Protein AF-A0A8H7GWN4-F1 (afdb_monomer_lite)

Radius of gyration: 34.03 Å; chains: 1; bounding box: 83×85×94 Å

Organism: NCBI:txid27326

InterPro domains:
  IPR001965 Zinc finger, PHD-type [SM00249] (24-70)
  IPR001965 Zinc finger, PHD-type [SM00249] (134-193)
  IPR011011 Zinc finger, FYVE/PHD-type [SSF57903] (13-87)
  IPR011011 Zinc finger, FYVE/PHD-type [SSF57903] (127-164)
  IPR013083 Zinc finger, RING/FYVE/PHD-type [G3DSA:3.30.40.10] (17-74)
  IPR013083 Zinc finger, RING/FYVE/PHD-type [G3DSA:3.30.40.10] (75-194)
  IPR019786 Zinc finger, PHD-type, conserved site [PS01359] (25-69)
  IPR019787 Zinc finger, PHD-finger [PF13831] (36-69)
  IPR019787 Zinc finger, PHD-finger [PS50016] (22-72)
  IPR034732 Extended PHD (ePHD) domain [PS51805] (76-193)
  IPR050701 Histone Modification Regulator [PTHR13793] (17-319)

Secondary structure (DSSP, 8-state):
--TTHHHH--SSS-SS-SSGGG---TTT------SSS-EEE-TTT--EEEHHHHT-S---SS----HHHHH-TT----BTT-S---S-EEEBTTS-EEEHHHHHHSTT-EESSTTTT-SEE-GGGS-HHHHH---TTT----S--EE-SSTT---EE-HHHHHHTT--EEETTHHHHHHH-GGGEEE--GGG--TTS-HHHHHHHHHHHHHHHHHHHHHHHHHHHHHHHHHHHHHH-TT--B-TTS-B---HHHHHHHHHHHHHTT--HHHHHHH-TTTS-GGG-S---HHHHHHHHHHHHHHHHHHHHHHTTT--SS---TTS--S-PPPPPPPP----------------------------------------------------------------

Foldseek 3Di:
DPPCCVLFNDQQQPDDDPDLLNRAHNAQRDNDDDPQFDWDAAPLPGGIHTCLSQLPPDDDLDHDHQPCCVPPPPDFAQAQADRDRDARWAAEPVGHIHHLNQQLQQQQWAAPDSNNSDDIYRPVVRDVVQLQDAQPLQRDSGGGWDFAPDPPGRHTHGSSLCSQLVWDWFQQPPSSSSNVDVVSIHTHQLVPGDPVDDSVSSVVSSVSNNCVSVVVVVVVVVVVVVVVVVVVVQCVQQDDQADPVRQGWQHQVQLVVQLVVCVVVVDDPVVVCVVCVPQDDPVPPDDDDSSVVSSVVSGSVSNVVVVVCVVVVNDDPDDDDPPPPDDDDDDDDDDDDDDDDDDDDDDDDDDDDDDDDDDDDDDDDDDDDDDDDDDDDDDDDDDDDDDDDDDSPPPDDDDD

pLDDT: mean 72.34, std 24.69, range [23.94, 98.25]

Sequence (400 aa):
MDANFEKYGSDDGTGGVDSLSEQRCAVCNDLECDNTNSIVYCDGCNIAVHQECYGVAFIPEGLWFCRRCMVNRGSAVSCAFCPSKTGAFKQLDNGMWSHVVCALWIREVYFANPVYLEPIEGVASIPRSRWTLVCYICKQKTGACIQCAARKCTQAYHVTCAKRAGLYMAMEKGVQGAVASNDTLKSYCDRHTPGHMDKETALEGIYKTRMFFRDSHSLSRKNDRLASERRQANRVNRFKWKTENGTPIAPQLFVEKVATILNSLKVGNEGLARMLRGLTDASSAKEINKEANFKKIGSAICRYWCLKREAKKGAPLIRIRALDYEFITPEPPTRPTTNAAEISSKESVSDKPEADDVPQMTDKVLFGHDLQQGFGEIDTSEFIGSRKTKVNCLAGSRNI

Structure (mmCIF, N/CA/C/O backbone):
data_AF-A0A8H7GWN4-F1
#
_entry.id   AF-A0A8H7GWN4-F1
#
loop_
_atom_site.group_PDB
_atom_site.id
_atom_site.type_symbol
_atom_site.label_atom_id
_atom_site.label_alt_id
_atom_site.label_comp_id
_atom_site.label_asym_id
_atom_site.label_entity_id
_atom_site.label_seq_id
_atom_site.pdbx_PDB_ins_code
_atom_site.Cartn_x
_atom_site.Cartn_y
_atom_site.Cartn_z
_atom_site.occupancy
_atom_site.B_iso_or_equiv
_atom_site.auth_seq_id
_atom_site.auth_comp_id
_atom_site.auth_asym_id
_atom_site.auth_atom_id
_atom_site.pdbx_PDB_model_num
ATOM 1 N N . MET A 1 1 ? 10.007 13.259 9.663 1.00 43.06 1 MET A N 1
ATOM 2 C CA . MET A 1 1 ? 10.662 11.970 9.347 1.00 43.06 1 MET A CA 1
ATOM 3 C C . MET A 1 1 ? 10.052 10.887 10.225 1.00 43.06 1 MET A C 1
ATOM 5 O O . MET A 1 1 ? 9.757 11.176 11.380 1.00 43.06 1 MET A O 1
ATOM 9 N N . ASP A 1 2 ? 9.826 9.678 9.707 1.00 45.94 2 ASP A N 1
ATOM 10 C CA . ASP A 1 2 ? 9.280 8.574 10.509 1.00 45.94 2 ASP A CA 1
ATOM 11 C C . ASP A 1 2 ? 10.336 8.021 11.475 1.00 45.94 2 ASP A C 1
ATOM 13 O O . ASP A 1 2 ? 11.300 7.386 11.048 1.00 45.94 2 ASP A O 1
ATOM 17 N N . ALA A 1 3 ? 10.116 8.194 12.783 1.00 51.41 3 ALA A N 1
ATOM 18 C CA . ALA A 1 3 ? 11.030 7.818 13.876 1.00 51.41 3 ALA A CA 1
ATOM 19 C C . ALA A 1 3 ? 11.249 6.294 14.064 1.00 51.41 3 ALA A C 1
ATOM 21 O O . ALA A 1 3 ? 11.581 5.824 15.148 1.00 51.41 3 ALA A O 1
ATOM 22 N N . ASN A 1 4 ? 10.988 5.496 13.027 1.00 67.69 4 ASN A N 1
ATOM 23 C CA . ASN A 1 4 ? 11.216 4.055 12.985 1.00 67.69 4 ASN A CA 1
ATOM 24 C C . ASN A 1 4 ? 11.790 3.574 11.632 1.00 67.69 4 ASN A C 1
ATOM 26 O O . ASN A 1 4 ? 11.903 2.361 11.440 1.00 67.69 4 ASN A O 1
ATOM 30 N N . PHE A 1 5 ? 12.135 4.470 10.691 1.00 67.69 5 PHE A N 1
ATOM 31 C CA . PHE A 1 5 ? 12.646 4.066 9.373 1.00 67.69 5 PHE A CA 1
ATOM 32 C C . PHE A 1 5 ? 13.885 3.169 9.488 1.00 67.69 5 PHE A C 1
ATOM 34 O O . PHE A 1 5 ? 13.879 2.056 8.972 1.00 67.69 5 PHE A O 1
ATOM 41 N N . GLU A 1 6 ? 14.908 3.597 10.229 1.00 70.19 6 GLU A N 1
ATOM 42 C CA . GLU A 1 6 ? 16.171 2.857 10.402 1.00 70.19 6 GLU A CA 1
ATOM 43 C C . GLU A 1 6 ? 15.940 1.414 10.891 1.00 70.19 6 GLU A C 1
ATOM 45 O O . GLU A 1 6 ? 16.587 0.467 10.441 1.00 70.19 6 GLU A O 1
ATOM 50 N N . LYS A 1 7 ? 14.945 1.236 11.771 1.00 77.00 7 LYS A N 1
ATOM 51 C CA . LYS A 1 7 ? 14.593 -0.044 12.398 1.00 77.00 7 LYS A CA 1
ATOM 52 C C . LYS A 1 7 ? 13.809 -0.993 11.475 1.00 77.00 7 LYS A C 1
ATOM 54 O O . LYS A 1 7 ? 13.881 -2.210 11.660 1.00 77.00 7 LYS A O 1
ATOM 59 N N . TYR A 1 8 ? 13.026 -0.477 10.523 1.00 79.94 8 TYR A N 1
ATOM 60 C CA . TYR A 1 8 ? 12.026 -1.261 9.770 1.00 79.94 8 TYR A CA 1
ATOM 61 C C . TYR A 1 8 ? 12.077 -1.108 8.238 1.00 79.94 8 TYR A C 1
ATOM 63 O O . TYR A 1 8 ? 11.342 -1.816 7.538 1.00 79.94 8 TYR A O 1
ATOM 71 N N . GLY A 1 9 ? 12.876 -0.175 7.719 1.00 73.62 9 GLY A N 1
ATOM 72 C CA . GLY A 1 9 ? 12.802 0.323 6.345 1.00 73.62 9 GLY A CA 1
ATOM 73 C C . GLY A 1 9 ? 11.471 1.017 6.022 1.00 73.62 9 GLY A C 1
ATOM 74 O O . GLY A 1 9 ? 10.639 1.276 6.900 1.00 73.62 9 GLY A O 1
ATOM 75 N N . SER A 1 10 ? 11.226 1.244 4.731 1.00 76.25 10 SER A N 1
ATOM 76 C CA . SER A 1 10 ? 9.945 1.710 4.182 1.00 76.25 10 SER A CA 1
ATOM 77 C C . SER A 1 10 ? 9.458 0.768 3.075 1.00 76.25 10 SER A C 1
ATOM 79 O O . SER A 1 10 ? 10.257 0.067 2.459 1.00 76.25 10 SER A O 1
ATOM 81 N N . ASP A 1 11 ? 8.145 0.720 2.833 1.00 76.25 11 ASP A N 1
ATOM 82 C CA . ASP A 1 11 ? 7.546 0.024 1.681 1.00 76.25 11 ASP A CA 1
ATOM 83 C C . ASP A 1 11 ? 6.789 0.949 0.724 1.00 76.25 11 ASP A C 1
ATOM 85 O O . ASP A 1 11 ? 6.509 0.553 -0.408 1.00 76.25 11 ASP A O 1
ATOM 89 N N . ASP A 1 12 ? 6.545 2.199 1.111 1.00 78.38 12 ASP A N 1
ATOM 90 C CA . ASP A 1 12 ? 5.886 3.228 0.303 1.00 78.38 12 ASP A CA 1
ATOM 91 C C . ASP A 1 12 ? 6.769 4.445 0.006 1.00 78.38 12 ASP A C 1
ATOM 93 O O . ASP A 1 12 ? 6.306 5.404 -0.605 1.00 78.38 12 ASP A O 1
ATOM 97 N N . GLY A 1 13 ? 8.048 4.377 0.377 1.00 72.12 13 GLY A N 1
ATOM 98 C CA . GLY A 1 13 ? 9.027 5.426 0.113 1.00 72.12 13 GLY A CA 1
ATOM 99 C C . GLY A 1 13 ? 8.968 6.591 1.099 1.00 72.12 13 GLY A C 1
ATOM 100 O O . GLY A 1 13 ? 9.784 7.494 0.968 1.00 72.12 13 GLY A O 1
ATOM 101 N N . THR A 1 14 ? 8.060 6.604 2.088 1.00 69.69 14 THR A N 1
ATOM 102 C CA . THR A 1 14 ? 8.089 7.635 3.138 1.00 69.69 14 THR A CA 1
ATOM 103 C C . THR A 1 14 ? 9.115 7.287 4.219 1.00 69.69 14 THR A C 1
ATOM 105 O O . THR A 1 14 ? 9.239 6.128 4.629 1.00 69.69 14 THR A O 1
ATOM 108 N N . GLY A 1 15 ? 9.834 8.312 4.689 1.00 59.62 15 GLY A N 1
ATOM 109 C CA . GLY A 1 15 ? 10.898 8.194 5.689 1.00 59.62 15 GLY A CA 1
ATOM 110 C C . GLY A 1 15 ? 12.232 7.691 5.121 1.00 59.62 15 GLY A C 1
ATOM 111 O O . GLY A 1 15 ? 12.264 6.972 4.128 1.00 59.62 15 GLY A O 1
ATOM 112 N N . GLY A 1 16 ? 13.331 8.063 5.786 1.00 56.78 16 GLY A N 1
ATOM 113 C CA . GLY A 1 16 ? 14.675 7.557 5.474 1.00 56.78 16 GLY A CA 1
ATOM 114 C C . GLY A 1 16 ? 15.526 8.378 4.513 1.00 56.78 16 GLY A C 1
ATOM 115 O O . GLY A 1 16 ? 16.570 7.891 4.096 1.00 56.78 16 GLY A O 1
ATOM 116 N N . VAL A 1 17 ? 15.091 9.591 4.168 1.00 59.41 17 VAL A N 1
ATOM 117 C CA . VAL A 1 17 ? 15.870 10.557 3.385 1.00 59.41 17 VAL A CA 1
ATOM 118 C C . VAL A 1 17 ? 15.811 11.930 4.041 1.00 59.41 17 VAL A C 1
ATOM 120 O O . VAL A 1 17 ? 14.760 12.326 4.557 1.00 59.41 17 VAL A O 1
ATOM 123 N N . ASP A 1 18 ? 16.935 12.643 4.013 1.00 59.56 18 ASP A N 1
ATOM 124 C CA . ASP A 1 18 ? 17.058 13.985 4.593 1.00 59.56 18 ASP A CA 1
ATOM 125 C C . ASP A 1 18 ? 16.444 15.060 3.687 1.00 59.56 18 ASP A C 1
ATOM 127 O O . ASP A 1 18 ? 15.961 16.086 4.165 1.00 59.56 18 ASP A O 1
ATOM 131 N N . SER A 1 19 ? 16.400 14.797 2.376 1.00 64.38 19 SER A N 1
ATOM 132 C CA . SER A 1 19 ? 15.818 15.678 1.363 1.00 64.38 19 SER A CA 1
ATOM 133 C C . SER A 1 19 ? 14.639 15.020 0.645 1.00 64.38 19 SER A C 1
ATOM 135 O O . SER A 1 19 ? 14.723 13.879 0.196 1.00 64.38 19 SER A O 1
ATOM 137 N N . LEU A 1 20 ? 13.548 15.773 0.451 1.00 66.56 20 LEU A N 1
ATOM 138 C CA . LEU A 1 20 ? 12.365 15.312 -0.297 1.00 66.56 20 LEU A CA 1
ATOM 139 C C . LEU A 1 20 ? 12.701 14.879 -1.736 1.00 66.56 20 LEU A C 1
ATOM 141 O O . LEU A 1 20 ? 12.066 13.975 -2.262 1.00 66.56 20 LEU A O 1
ATOM 145 N N . SER A 1 21 ? 13.738 15.465 -2.343 1.00 66.69 21 SER A N 1
ATOM 146 C CA . SER A 1 21 ? 14.251 15.114 -3.676 1.00 66.69 21 SER A CA 1
ATOM 147 C C . SER A 1 21 ? 14.765 13.676 -3.818 1.00 66.69 21 SER A C 1
ATOM 149 O O . SER A 1 21 ? 15.030 13.240 -4.933 1.00 66.69 21 SER A O 1
ATOM 151 N N . GLU A 1 22 ? 14.934 12.945 -2.716 1.00 76.75 22 GLU A N 1
ATOM 152 C CA . GLU A 1 22 ? 15.388 11.549 -2.699 1.00 76.75 22 GLU A CA 1
ATOM 153 C C . GLU A 1 22 ? 14.245 10.575 -2.346 1.00 76.75 22 GLU A C 1
ATOM 155 O O . GLU A 1 22 ? 14.468 9.381 -2.128 1.00 76.75 22 GLU A O 1
ATOM 160 N N . GLN A 1 23 ? 12.998 11.057 -2.285 1.00 84.94 23 GLN A N 1
ATOM 161 C CA . GLN A 1 23 ? 11.854 10.230 -1.922 1.00 84.94 23 GLN A CA 1
ATOM 162 C C . GLN A 1 23 ? 11.403 9.337 -3.093 1.00 84.94 23 GLN A C 1
ATOM 164 O O . GLN A 1 23 ? 10.772 9.784 -4.049 1.00 84.94 23 GLN A O 1
ATOM 169 N N . ARG A 1 24 ? 11.691 8.034 -2.987 1.00 88.94 24 ARG A N 1
ATOM 170 C CA . ARG A 1 24 ? 11.340 7.019 -3.996 1.00 88.94 24 ARG A CA 1
ATOM 171 C C . ARG A 1 24 ? 9.836 6.894 -4.224 1.00 88.94 24 ARG A C 1
ATOM 173 O O . ARG A 1 24 ? 9.039 6.925 -3.285 1.00 88.94 24 ARG A O 1
ATOM 180 N N . CYS A 1 25 ? 9.459 6.609 -5.469 1.00 92.25 25 CYS A N 1
ATOM 181 C CA . CYS A 1 25 ? 8.081 6.321 -5.845 1.00 92.25 25 CYS A CA 1
ATOM 182 C C . CYS A 1 25 ? 7.500 5.135 -5.047 1.00 92.25 25 CYS A C 1
ATOM 184 O O . CYS A 1 25 ? 8.027 4.015 -5.054 1.00 92.25 25 CYS A O 1
ATOM 186 N N . ALA A 1 26 ? 6.331 5.342 -4.436 1.00 92.69 26 ALA A N 1
ATOM 187 C CA . ALA A 1 26 ? 5.622 4.341 -3.642 1.00 92.69 26 ALA A CA 1
ATOM 188 C C . ALA A 1 26 ? 5.256 3.063 -4.422 1.00 92.69 26 ALA A C 1
ATOM 190 O O .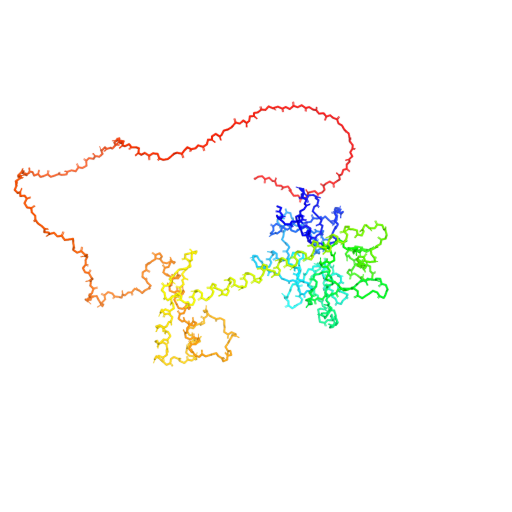 ALA A 1 26 ? 5.024 2.023 -3.801 1.00 92.69 26 ALA A O 1
ATOM 191 N N . VAL A 1 27 ? 5.236 3.108 -5.760 1.00 93.56 27 VAL A N 1
ATOM 192 C CA . VAL A 1 27 ? 4.828 1.994 -6.632 1.00 93.56 27 VAL A CA 1
ATOM 193 C C . VAL A 1 27 ? 6.029 1.273 -7.251 1.00 93.56 27 VAL A C 1
ATOM 195 O O . VAL A 1 27 ? 6.241 0.107 -6.921 1.00 93.56 27 VAL A O 1
ATOM 198 N N . CYS A 1 28 ? 6.832 1.935 -8.094 1.00 91.50 28 CYS A N 1
ATOM 199 C CA . CYS A 1 28 ? 7.974 1.300 -8.777 1.00 91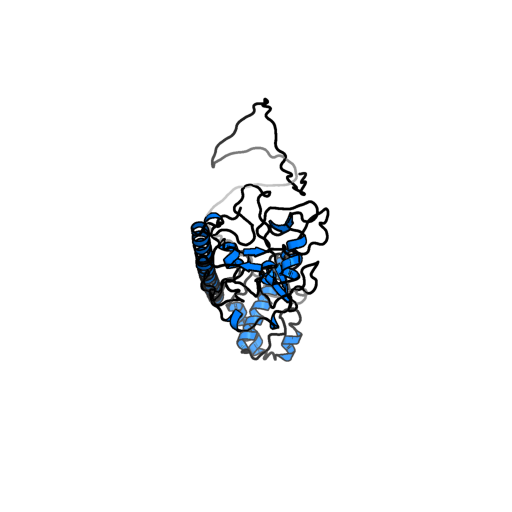.50 28 CYS A CA 1
ATOM 200 C C . CYS A 1 28 ? 9.269 1.236 -7.943 1.00 91.50 28 CYS A C 1
ATOM 202 O O . CYS A 1 28 ? 10.157 0.466 -8.287 1.00 91.50 28 CYS A O 1
ATOM 204 N N . ASN A 1 29 ? 9.360 1.972 -6.825 1.00 88.44 29 ASN A N 1
ATOM 205 C CA . ASN A 1 29 ? 10.566 2.132 -5.993 1.00 88.44 29 ASN A CA 1
ATOM 206 C C . ASN A 1 29 ? 11.719 2.946 -6.616 1.00 88.44 29 ASN A C 1
ATOM 208 O O . ASN A 1 29 ? 12.816 2.970 -6.052 1.00 88.44 29 ASN A O 1
ATOM 212 N N . ASP A 1 30 ? 11.479 3.616 -7.741 1.00 87.81 30 ASP A N 1
ATOM 213 C CA . ASP A 1 30 ? 12.490 4.400 -8.454 1.00 87.81 30 ASP A CA 1
ATOM 214 C C . ASP A 1 30 ? 12.565 5.874 -8.004 1.00 87.81 30 ASP A C 1
ATOM 216 O O . ASP A 1 30 ? 11.683 6.358 -7.286 1.00 87.81 30 ASP A O 1
ATOM 220 N N . LEU A 1 31 ? 13.636 6.549 -8.425 1.00 85.56 31 LEU A N 1
ATOM 221 C CA . LEU A 1 31 ? 13.888 7.992 -8.340 1.00 85.56 31 LEU A CA 1
ATOM 222 C C . LEU A 1 31 ? 13.872 8.671 -9.718 1.00 85.56 31 LEU A C 1
ATOM 224 O O . LEU A 1 31 ? 13.707 9.888 -9.786 1.00 85.56 31 LEU A O 1
ATOM 228 N N . GLU A 1 32 ? 14.101 7.918 -10.798 1.00 85.19 32 GLU A N 1
ATOM 229 C CA . GLU A 1 32 ? 14.164 8.478 -12.148 1.00 85.19 32 GLU A CA 1
ATOM 230 C C . GLU A 1 32 ? 12.788 8.979 -12.599 1.00 85.19 32 GLU A C 1
ATOM 232 O O . GLU A 1 32 ? 11.824 8.217 -12.674 1.00 85.19 32 GLU A O 1
ATOM 237 N N . CYS A 1 33 ? 12.712 10.273 -12.914 1.00 81.44 33 CYS A N 1
ATOM 238 C CA . CYS A 1 33 ? 11.522 10.922 -13.444 1.00 81.44 33 CYS A CA 1
ATOM 239 C C . CYS A 1 33 ? 11.891 11.935 -14.535 1.00 81.44 33 CYS A C 1
ATOM 241 O O . CYS A 1 33 ? 13.006 12.460 -14.572 1.00 81.44 33 CYS A O 1
ATOM 243 N N . ASP A 1 34 ? 10.937 12.206 -15.423 1.00 79.69 34 ASP A N 1
ATOM 244 C CA . ASP A 1 34 ? 11.085 13.131 -16.545 1.00 79.69 34 ASP A CA 1
ATOM 245 C C . ASP A 1 34 ? 9.938 14.163 -16.576 1.00 79.69 34 ASP A C 1
ATOM 247 O O . ASP A 1 34 ? 9.076 14.210 -15.689 1.00 79.69 34 ASP A O 1
ATOM 251 N N . ASN A 1 35 ? 9.937 15.020 -17.600 1.00 77.56 35 ASN A N 1
ATOM 252 C CA . ASN A 1 35 ? 8.953 16.096 -17.774 1.00 77.56 35 ASN A CA 1
ATOM 253 C C . ASN A 1 35 ? 7.538 15.587 -18.125 1.00 77.56 35 ASN A C 1
ATOM 255 O O . ASN A 1 35 ? 6.579 16.348 -18.034 1.00 77.56 35 ASN A O 1
ATOM 259 N N . THR A 1 36 ? 7.401 14.325 -18.535 1.00 83.25 36 THR A N 1
ATOM 260 C CA . THR A 1 36 ? 6.127 13.650 -18.831 1.00 83.25 36 THR A CA 1
ATOM 261 C C . THR A 1 36 ? 5.630 12.788 -17.666 1.00 83.25 36 THR A C 1
ATOM 263 O O . THR A 1 36 ? 4.425 12.622 -17.505 1.00 83.25 36 THR A O 1
ATOM 266 N N . ASN A 1 37 ? 6.530 12.291 -16.813 1.00 89.00 37 ASN A N 1
ATOM 267 C CA . ASN A 1 37 ? 6.254 11.307 -15.766 1.00 89.00 37 ASN A CA 1
ATOM 268 C C . ASN A 1 37 ? 6.796 11.724 -14.386 1.00 89.00 37 ASN A C 1
ATOM 270 O O . ASN A 1 37 ? 7.323 10.917 -13.621 1.00 89.00 37 ASN A O 1
ATOM 274 N N . SER A 1 38 ? 6.697 13.013 -14.064 1.00 91.00 38 SER A N 1
ATOM 275 C CA . SER A 1 38 ? 7.231 13.594 -12.824 1.00 91.00 38 SER A CA 1
ATOM 276 C C . SER A 1 38 ? 6.659 12.963 -11.539 1.00 91.00 38 SER A C 1
ATOM 278 O O . SER A 1 38 ? 5.533 12.454 -11.525 1.00 91.00 38 SER A O 1
ATOM 280 N N . ILE A 1 39 ? 7.423 13.016 -10.438 1.00 91.69 39 ILE A N 1
ATOM 281 C CA . ILE A 1 39 ? 6.966 12.597 -9.100 1.00 91.69 39 ILE A CA 1
ATOM 282 C C . ILE A 1 39 ? 6.018 13.650 -8.507 1.00 91.69 39 ILE A C 1
ATOM 284 O O . ILE A 1 39 ? 6.368 14.823 -8.397 1.00 91.69 39 ILE A O 1
ATOM 288 N N . VAL A 1 40 ? 4.843 13.208 -8.056 1.00 92.25 40 VAL A N 1
ATOM 289 C CA . VAL A 1 40 ? 3.810 14.010 -7.387 1.00 92.25 40 VAL A CA 1
ATOM 290 C C . VAL A 1 40 ? 3.699 13.599 -5.916 1.00 92.25 40 VAL A C 1
ATOM 292 O O . VAL A 1 40 ? 3.706 12.408 -5.588 1.00 92.25 40 VAL A O 1
ATOM 295 N N . TYR A 1 41 ? 3.565 14.586 -5.027 1.00 92.94 41 TYR A N 1
ATOM 296 C CA . TYR A 1 41 ? 3.490 14.408 -3.574 1.00 92.94 41 TYR A CA 1
ATOM 297 C C . TYR A 1 41 ? 2.073 14.690 -3.069 1.00 92.94 41 TYR A C 1
ATOM 299 O O . TYR A 1 41 ? 1.482 15.710 -3.402 1.00 92.94 41 TYR A O 1
ATOM 307 N N . CYS A 1 42 ? 1.507 13.795 -2.257 1.00 92.62 42 CYS A N 1
ATOM 308 C CA . CYS A 1 42 ? 0.161 13.987 -1.706 1.00 92.62 42 CYS A CA 1
ATOM 309 C C . CYS A 1 42 ? 0.169 14.909 -0.478 1.00 92.62 42 CYS A C 1
ATOM 311 O O . CYS A 1 42 ? 0.537 14.451 0.605 1.00 92.62 42 CYS A O 1
ATOM 313 N N . ASP A 1 43 ? -0.390 16.117 -0.573 1.00 91.12 43 ASP A N 1
ATOM 314 C CA . ASP A 1 43 ? -0.473 17.084 0.541 1.00 91.12 43 ASP A CA 1
ATOM 315 C C . ASP A 1 43 ? -1.107 16.502 1.817 1.00 91.12 43 ASP A C 1
ATOM 317 O O . ASP A 1 43 ? -0.736 16.839 2.938 1.00 91.12 43 ASP A O 1
ATOM 321 N N . GLY A 1 44 ? -2.053 15.570 1.662 1.00 88.81 44 GLY A N 1
ATOM 322 C CA . GLY A 1 44 ? -2.731 14.915 2.783 1.00 88.81 44 GLY A CA 1
ATOM 323 C C . GLY A 1 44 ? -1.991 13.750 3.463 1.00 88.81 44 GLY A C 1
ATOM 324 O O . GLY A 1 44 ? -2.528 13.227 4.438 1.00 88.81 44 GLY A O 1
ATOM 325 N N . CYS A 1 45 ? -0.847 13.268 2.947 1.00 87.38 45 CYS A N 1
ATOM 326 C CA . CYS A 1 45 ? -0.093 12.153 3.569 1.00 87.38 45 CYS A CA 1
ATOM 327 C C . CYS A 1 45 ? 1.373 11.951 3.113 1.00 87.38 45 CYS A C 1
ATOM 329 O O . CYS A 1 45 ? 1.960 10.927 3.448 1.00 87.38 45 CYS A O 1
ATOM 331 N N . ASN A 1 46 ? 1.950 12.871 2.337 1.00 89.06 46 ASN A N 1
ATOM 332 C CA . ASN A 1 46 ? 3.334 12.874 1.841 1.00 89.06 46 ASN A CA 1
ATOM 333 C C . ASN A 1 46 ? 3.814 11.593 1.115 1.00 89.06 46 ASN A C 1
ATOM 335 O O . ASN A 1 46 ? 5.016 11.338 1.039 1.00 89.06 46 ASN A O 1
ATOM 339 N N . ILE A 1 47 ? 2.910 10.778 0.552 1.00 90.69 47 ILE A N 1
ATOM 340 C CA . ILE A 1 47 ? 3.324 9.717 -0.383 1.00 90.69 47 ILE A CA 1
ATOM 341 C C . ILE A 1 47 ? 3.775 10.341 -1.708 1.00 90.69 47 ILE A C 1
ATOM 343 O O . ILE A 1 47 ? 3.117 11.258 -2.202 1.00 90.69 47 ILE A O 1
ATOM 347 N N . ALA A 1 48 ? 4.861 9.812 -2.269 1.00 92.75 48 ALA A N 1
ATOM 348 C CA . ALA A 1 48 ? 5.424 10.202 -3.558 1.00 92.75 48 ALA A CA 1
ATOM 349 C C . ALA A 1 48 ? 5.067 9.155 -4.625 1.00 92.75 48 ALA A C 1
ATOM 351 O O . ALA A 1 48 ? 5.259 7.956 -4.406 1.00 92.75 48 ALA A O 1
ATOM 352 N N . VAL A 1 49 ? 4.546 9.570 -5.781 1.00 94.56 49 VAL A N 1
ATOM 353 C CA . VAL A 1 49 ? 4.237 8.676 -6.914 1.00 94.56 49 VAL A CA 1
ATOM 354 C C . VAL A 1 49 ? 4.546 9.346 -8.250 1.00 94.56 49 VAL A C 1
ATOM 356 O O . VAL A 1 49 ? 4.234 10.516 -8.415 1.00 94.56 49 VAL A O 1
ATOM 359 N N . HIS A 1 50 ? 5.096 8.618 -9.228 1.00 94.25 50 HIS A N 1
ATOM 360 C CA . HIS A 1 50 ? 5.089 9.101 -10.612 1.00 94.25 50 HIS A CA 1
ATOM 361 C C . HIS A 1 50 ? 3.650 9.191 -11.127 1.00 94.25 50 HIS A C 1
ATOM 363 O O . HIS A 1 50 ? 2.804 8.381 -10.723 1.00 94.25 50 HIS A O 1
ATOM 369 N N . GLN A 1 51 ? 3.390 10.131 -12.038 1.00 93.81 51 GLN A N 1
ATOM 370 C CA . GLN A 1 51 ? 2.075 10.310 -12.658 1.00 93.81 51 GLN A CA 1
ATOM 371 C C . GLN A 1 51 ? 1.523 8.991 -13.221 1.00 93.81 51 GLN A C 1
ATOM 373 O O . GLN A 1 51 ? 0.449 8.537 -12.817 1.00 93.81 51 GLN A O 1
ATOM 378 N N . GLU A 1 52 ? 2.301 8.312 -14.063 1.00 93.62 52 GLU A N 1
ATOM 379 C CA . GLU A 1 52 ? 1.903 7.055 -14.706 1.00 93.62 52 GLU A CA 1
ATOM 380 C C . GLU A 1 52 ? 1.821 5.888 -13.714 1.00 93.62 52 GLU A C 1
ATOM 382 O O . GLU A 1 52 ? 0.960 5.020 -13.830 1.00 93.62 52 GLU A O 1
ATOM 387 N N . CYS A 1 53 ? 2.657 5.893 -12.669 1.00 94.94 53 CYS A N 1
ATOM 388 C CA . CYS A 1 53 ? 2.636 4.872 -11.618 1.00 94.94 53 CYS A CA 1
ATOM 389 C C . CYS A 1 53 ? 1.343 4.858 -10.786 1.00 94.94 53 CYS A C 1
ATOM 391 O O . CYS A 1 53 ? 1.092 3.877 -10.084 1.00 94.94 53 CYS A O 1
ATOM 393 N N . TYR A 1 54 ? 0.551 5.934 -10.804 1.00 96.25 54 TYR A N 1
ATOM 394 C CA . TYR A 1 54 ? -0.692 6.052 -10.031 1.00 96.25 54 TYR A CA 1
ATOM 395 C C . TYR A 1 54 ? -1.929 6.394 -10.883 1.00 96.25 54 TYR A C 1
ATOM 397 O O . TYR A 1 54 ? -3.053 6.355 -10.373 1.00 96.25 54 TYR A O 1
ATOM 405 N N . GLY A 1 55 ? -1.732 6.681 -12.173 1.00 94.69 55 GLY A N 1
ATOM 406 C CA . GLY A 1 55 ? -2.780 7.069 -13.113 1.00 94.69 55 GLY A CA 1
ATOM 407 C C . GLY A 1 55 ? -3.248 8.517 -12.946 1.00 94.69 55 GLY A C 1
ATOM 408 O O . GLY A 1 55 ? -4.445 8.805 -12.970 1.00 94.69 55 GLY A O 1
ATOM 409 N N . VAL A 1 56 ? -2.306 9.435 -12.718 1.00 94.19 56 VAL A N 1
ATOM 410 C CA . VAL A 1 56 ? -2.557 10.882 -12.671 1.00 94.19 56 VAL A CA 1
ATOM 411 C C . VAL A 1 56 ? -2.474 11.429 -14.096 1.00 94.19 56 VAL A C 1
ATOM 413 O O . VAL A 1 56 ? -1.385 11.611 -14.621 1.00 94.19 56 VAL A O 1
ATOM 416 N N . ALA A 1 57 ? -3.624 11.672 -14.729 1.00 89.38 57 ALA A N 1
ATOM 417 C CA . ALA A 1 57 ? -3.678 12.143 -16.120 1.00 89.38 57 ALA A CA 1
ATOM 418 C C . ALA A 1 57 ? -3.306 13.630 -16.303 1.00 89.38 57 ALA A C 1
ATOM 420 O O . ALA A 1 57 ? -3.024 14.050 -17.420 1.00 89.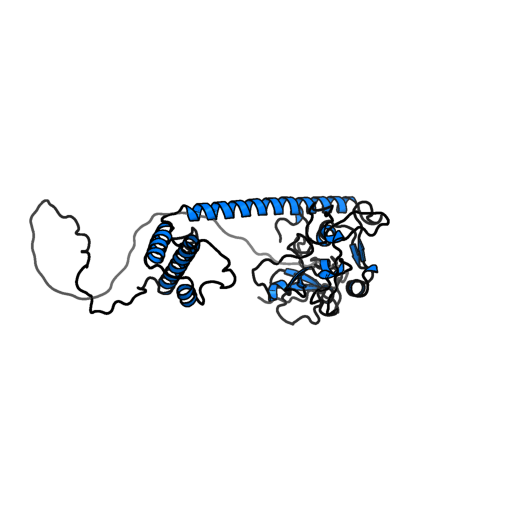38 57 ALA A O 1
ATOM 421 N N . PHE A 1 58 ? -3.340 14.424 -15.229 1.00 88.56 58 PHE A N 1
ATOM 422 C CA . PHE A 1 58 ? -2.792 15.780 -15.180 1.00 88.56 58 PHE A CA 1
ATOM 423 C C . PHE A 1 58 ? -2.428 16.145 -13.735 1.00 88.56 58 PHE A C 1
ATOM 425 O O . PHE A 1 58 ? -3.134 15.764 -12.796 1.00 88.56 58 PHE A O 1
ATOM 432 N N . ILE A 1 59 ? -1.346 16.903 -13.555 1.00 89.00 59 ILE A N 1
ATOM 433 C CA . ILE A 1 59 ? -1.015 17.550 -12.280 1.00 89.00 59 ILE A CA 1
ATOM 434 C C . ILE A 1 59 ? -1.808 18.868 -12.202 1.00 89.00 59 ILE A C 1
ATOM 436 O O . ILE A 1 59 ? -1.735 19.660 -13.142 1.00 89.00 59 ILE A O 1
ATOM 440 N N . PRO A 1 60 ? -2.584 19.127 -11.133 1.00 89.94 60 PRO A N 1
ATOM 441 C CA . PRO A 1 60 ? -3.199 20.434 -10.917 1.00 89.94 60 PRO A CA 1
ATOM 442 C C . PRO A 1 60 ? -2.146 21.465 -10.480 1.00 89.94 60 PRO A C 1
ATOM 444 O O . PRO A 1 60 ? -1.193 21.124 -9.790 1.00 89.94 60 PRO A O 1
ATOM 447 N N . GLU A 1 61 ? -2.361 22.745 -10.792 1.00 88.25 61 GLU A N 1
ATOM 448 C CA . GLU A 1 61 ? -1.482 23.853 -10.359 1.00 88.25 61 GLU A CA 1
ATOM 449 C C . GLU A 1 61 ? -1.498 24.102 -8.834 1.00 88.25 61 GLU A C 1
ATOM 451 O O . GLU A 1 61 ? -0.682 24.858 -8.311 1.00 88.25 61 GLU A O 1
ATOM 456 N N . GLY A 1 62 ? -2.443 23.483 -8.118 1.00 90.44 62 GLY A N 1
ATOM 457 C CA . GLY A 1 62 ? -2.600 23.566 -6.666 1.00 90.44 62 GLY A CA 1
ATOM 458 C C . GLY A 1 62 ? -2.474 22.208 -5.970 1.00 90.44 62 GLY A C 1
ATOM 459 O O . GLY A 1 62 ? -1.841 21.284 -6.470 1.00 90.44 62 GLY A O 1
ATOM 460 N N . LEU A 1 63 ? -3.105 22.083 -4.799 1.00 92.25 63 LEU A N 1
ATOM 461 C CA . LEU A 1 63 ? -2.977 20.908 -3.926 1.00 92.25 63 LEU A CA 1
ATOM 462 C C . LEU A 1 63 ? -3.380 19.594 -4.619 1.00 92.25 63 LEU A C 1
ATOM 464 O O . LEU A 1 63 ? -4.472 19.491 -5.190 1.00 92.25 63 LEU A O 1
ATOM 468 N N . TRP A 1 64 ? -2.556 18.554 -4.466 1.00 94.19 64 TRP A N 1
ATOM 469 C CA . TRP A 1 64 ? -2.835 17.209 -4.968 1.00 94.19 64 TRP A CA 1
ATOM 470 C C . TRP A 1 64 ? -3.068 16.214 -3.825 1.00 94.19 64 TRP A C 1
ATOM 472 O O . TRP A 1 64 ? -2.282 16.073 -2.886 1.00 94.19 64 TRP A O 1
ATOM 482 N N . PHE A 1 65 ? -4.162 15.458 -3.924 1.00 94.06 65 PHE A N 1
ATOM 483 C CA . PHE A 1 65 ? -4.535 14.442 -2.944 1.00 94.06 65 PHE A CA 1
ATOM 484 C C . PHE A 1 65 ? -4.669 13.077 -3.614 1.00 94.06 65 PHE A C 1
ATOM 486 O O . PHE A 1 65 ? -5.467 12.900 -4.531 1.00 94.06 65 PHE A O 1
ATOM 493 N N . CYS A 1 66 ? -3.960 12.072 -3.098 1.00 94.06 66 CYS A N 1
ATOM 494 C CA . CYS A 1 66 ? -4.179 10.690 -3.512 1.00 94.06 66 CYS A CA 1
ATOM 495 C C . CYS A 1 66 ? -5.588 10.213 -3.104 1.00 94.06 66 CYS A C 1
ATOM 497 O O . CYS A 1 66 ? -6.182 10.719 -2.144 1.00 94.06 66 CYS A O 1
ATOM 499 N N . ARG A 1 67 ? -6.120 9.186 -3.780 1.00 93.75 67 ARG A N 1
ATOM 500 C CA . ARG A 1 67 ? -7.506 8.705 -3.613 1.00 93.75 67 ARG A CA 1
ATOM 501 C C . ARG A 1 67 ? -7.862 8.389 -2.152 1.00 93.75 67 ARG A C 1
ATOM 503 O O . ARG A 1 67 ? -8.966 8.698 -1.711 1.00 93.75 67 ARG A O 1
ATOM 510 N N . ARG A 1 68 ? -6.904 7.858 -1.375 1.00 92.69 68 ARG A N 1
ATOM 511 C CA . ARG A 1 68 ? -7.023 7.630 0.083 1.00 92.69 68 ARG A CA 1
ATOM 512 C C . ARG A 1 68 ? -7.374 8.918 0.839 1.00 92.69 68 ARG A C 1
ATOM 514 O O . ARG A 1 68 ? -8.297 8.911 1.647 1.00 92.69 68 ARG A O 1
ATOM 521 N N . CYS A 1 69 ? -6.657 10.008 0.571 1.00 92.19 69 CYS A N 1
ATOM 522 C CA . CYS A 1 69 ? -6.853 11.302 1.227 1.00 92.19 69 CYS A CA 1
ATOM 523 C C . CYS A 1 69 ? -8.049 12.084 0.668 1.00 92.19 69 CYS A C 1
ATOM 525 O O . CYS A 1 69 ? -8.653 12.853 1.409 1.00 92.19 69 CYS A O 1
ATOM 527 N N . MET A 1 70 ? -8.431 11.871 -0.596 1.00 90.75 70 MET A N 1
ATOM 528 C CA . MET A 1 70 ? -9.671 12.431 -1.146 1.00 90.75 70 MET A CA 1
ATOM 529 C C . MET A 1 70 ? -10.903 11.852 -0.440 1.00 90.75 70 MET A C 1
ATOM 531 O O . MET A 1 70 ? -11.737 12.609 0.053 1.00 90.75 70 MET A O 1
ATOM 535 N N . VAL A 1 71 ? -10.998 10.518 -0.383 1.00 88.19 71 VAL A N 1
ATOM 536 C CA . VAL A 1 71 ? -12.203 9.794 0.057 1.00 88.19 71 VAL A CA 1
ATOM 537 C C . VAL A 1 71 ? -12.270 9.630 1.577 1.00 88.19 71 VAL A C 1
ATOM 539 O O . VAL A 1 71 ? -13.345 9.755 2.153 1.00 88.19 71 VAL A O 1
ATOM 542 N N . ASN A 1 72 ? -11.146 9.341 2.244 1.00 77.75 72 ASN A N 1
ATOM 543 C CA . ASN A 1 72 ? -11.148 8.817 3.614 1.00 77.75 72 ASN A CA 1
ATOM 544 C C . ASN A 1 72 ? -10.301 9.667 4.582 1.00 77.75 72 ASN A C 1
ATOM 546 O O . ASN A 1 72 ? -9.378 9.174 5.235 1.00 77.75 72 ASN A O 1
ATOM 550 N N . ARG A 1 73 ? -10.610 10.970 4.664 1.00 69.69 73 ARG A N 1
ATOM 551 C CA . ARG A 1 73 ? -9.903 11.965 5.498 1.00 69.69 73 ARG A CA 1
ATOM 552 C C . ARG A 1 73 ? -9.917 11.583 6.990 1.00 69.69 73 ARG A C 1
ATOM 554 O O . ARG A 1 73 ? -10.855 11.898 7.714 1.00 69.69 73 ARG A O 1
ATOM 561 N N . GLY A 1 74 ? -8.854 10.915 7.443 1.00 63.97 74 GLY A N 1
ATOM 562 C CA . GLY A 1 74 ? -8.612 10.561 8.849 1.00 63.97 74 GLY A CA 1
ATOM 563 C C . GLY A 1 74 ? -8.948 9.119 9.257 1.00 63.97 74 GLY A C 1
ATOM 564 O O . GLY A 1 74 ? -8.698 8.759 10.404 1.00 63.97 74 GLY A O 1
ATOM 565 N N . SER A 1 75 ? -9.462 8.274 8.355 1.00 73.69 75 SER A N 1
ATOM 566 C CA . SER A 1 75 ? -9.732 6.855 8.653 1.00 73.69 75 SER A CA 1
ATOM 567 C C . SER A 1 75 ? -8.740 5.918 7.961 1.00 73.69 75 SER A C 1
ATOM 569 O O . SER A 1 75 ? -8.428 6.062 6.779 1.00 73.69 75 SER A O 1
ATOM 571 N N . ALA A 1 76 ? -8.240 4.927 8.701 1.00 78.62 76 ALA A N 1
ATOM 572 C CA . ALA A 1 76 ? -7.263 3.972 8.187 1.00 78.62 76 ALA A CA 1
ATOM 573 C C . ALA A 1 76 ? -7.893 3.023 7.152 1.00 78.62 76 ALA A C 1
ATOM 575 O O . ALA A 1 76 ? -8.844 2.303 7.454 1.00 78.62 76 ALA A O 1
ATOM 576 N N . VAL A 1 77 ? -7.325 2.990 5.946 1.00 90.19 77 VAL A N 1
ATOM 577 C CA . VAL A 1 77 ? -7.623 1.971 4.926 1.00 90.19 77 VAL A CA 1
ATOM 578 C C . VAL A 1 77 ? -6.734 0.738 5.126 1.00 90.19 77 VAL A C 1
ATOM 580 O O . VAL A 1 77 ? -5.696 0.803 5.786 1.00 90.19 77 VAL A O 1
ATOM 583 N N . SER A 1 78 ? -7.127 -0.397 4.549 1.00 93.19 78 SER A N 1
ATOM 584 C CA . SER A 1 78 ? -6.323 -1.626 4.547 1.00 93.19 78 SER A CA 1
ATOM 585 C C . SER A 1 78 ? -6.367 -2.282 3.172 1.00 93.19 78 SER A C 1
ATOM 587 O O . SER A 1 78 ? -7.391 -2.219 2.496 1.00 93.19 78 SER A O 1
ATOM 589 N N . CYS A 1 79 ? -5.247 -2.867 2.747 1.00 96.38 79 CYS A N 1
ATOM 590 C CA . CYS A 1 79 ? -5.142 -3.540 1.457 1.00 96.38 79 CYS A CA 1
ATOM 591 C C . CYS A 1 79 ? -5.740 -4.952 1.541 1.00 96.38 79 CYS A C 1
ATOM 593 O O . CYS A 1 79 ? -5.319 -5.747 2.381 1.00 96.38 79 CYS A O 1
ATOM 595 N N . ALA A 1 80 ? -6.652 -5.299 0.629 1.00 96.69 80 ALA A N 1
ATOM 596 C CA . ALA A 1 80 ? -7.248 -6.636 0.546 1.00 96.69 80 ALA A CA 1
ATOM 597 C C . ALA A 1 80 ? -6.206 -7.767 0.378 1.00 96.69 80 ALA A C 1
ATOM 599 O O . ALA A 1 80 ? -6.442 -8.903 0.790 1.00 96.69 80 ALA A O 1
ATOM 600 N N . PHE A 1 81 ? -5.039 -7.463 -0.204 1.00 97.69 81 PHE A N 1
ATOM 601 C CA . PHE A 1 81 ? -4.045 -8.461 -0.605 1.00 97.69 81 PHE A CA 1
ATOM 602 C C . PHE A 1 81 ? -2.815 -8.573 0.308 1.00 97.69 81 PHE A C 1
ATOM 604 O O . PHE A 1 81 ? -2.033 -9.506 0.132 1.00 97.69 81 PHE A O 1
ATOM 611 N N . CYS A 1 82 ? -2.601 -7.678 1.280 1.00 96.56 82 CYS A N 1
ATOM 612 C CA . CYS A 1 82 ? -1.404 -7.725 2.134 1.00 96.56 82 CYS A CA 1
ATOM 613 C C . CYS A 1 82 ? -1.608 -7.051 3.506 1.00 96.56 82 CYS A C 1
ATOM 615 O O . CYS A 1 82 ? -2.416 -6.132 3.610 1.00 96.56 82 CYS A O 1
ATOM 617 N N . PRO A 1 83 ? -0.824 -7.413 4.541 1.00 94.19 83 PRO A N 1
ATOM 618 C CA . PRO A 1 83 ? -0.956 -6.845 5.887 1.00 94.19 83 PRO A CA 1
ATOM 619 C C . PRO A 1 83 ? -0.405 -5.413 6.061 1.00 94.19 83 PRO A C 1
ATOM 621 O O . PRO A 1 83 ? -0.472 -4.883 7.171 1.00 94.19 83 PRO A O 1
ATOM 624 N N . SER A 1 84 ? 0.162 -4.789 5.020 1.00 91.69 84 SER A N 1
ATOM 625 C CA . SER A 1 84 ? 0.670 -3.410 5.106 1.00 91.69 84 SER A CA 1
ATOM 626 C C . SER A 1 84 ? -0.456 -2.365 5.020 1.00 91.69 84 SER A C 1
ATOM 628 O O . SER A 1 84 ? -1.521 -2.621 4.452 1.00 91.69 84 SER A O 1
ATOM 630 N N . LYS A 1 85 ? -0.216 -1.195 5.625 1.00 89.19 85 LYS A N 1
ATOM 631 C CA . LYS A 1 85 ? -1.155 -0.054 5.739 1.00 89.19 85 LYS A CA 1
ATOM 632 C C . LYS A 1 85 ? -0.585 1.249 5.142 1.00 89.19 85 LYS A C 1
ATOM 634 O O . LYS A 1 85 ? -1.299 2.244 5.018 1.00 89.19 85 LYS A O 1
ATOM 639 N N . THR A 1 86 ? 0.698 1.223 4.801 1.00 88.56 86 THR A N 1
ATOM 640 C CA . THR A 1 86 ? 1.507 2.247 4.131 1.00 88.56 86 THR A CA 1
ATOM 641 C C . THR A 1 86 ? 1.539 1.940 2.632 1.00 88.56 86 THR A C 1
ATOM 643 O O . THR A 1 86 ? 1.523 0.771 2.250 1.00 88.56 86 THR A O 1
ATOM 646 N N . GLY A 1 87 ? 1.500 2.962 1.772 1.00 91.19 87 GLY A N 1
ATOM 647 C CA . GLY A 1 87 ? 1.357 2.755 0.325 1.00 91.19 87 GLY A CA 1
ATOM 648 C C . GLY A 1 87 ? 0.496 3.770 -0.421 1.00 91.19 87 GLY A C 1
ATOM 649 O O . GLY A 1 87 ? -0.291 4.525 0.153 1.00 91.19 87 GLY A O 1
ATOM 650 N N . ALA A 1 88 ? 0.600 3.705 -1.750 1.00 94.75 88 ALA A N 1
ATOM 651 C CA . ALA A 1 88 ? -0.331 4.321 -2.686 1.00 94.75 88 ALA A CA 1
ATOM 652 C C . ALA A 1 88 ? -1.524 3.382 -2.940 1.00 94.75 88 ALA A C 1
ATOM 654 O O . ALA A 1 88 ? -1.352 2.275 -3.456 1.00 94.75 88 ALA A O 1
ATOM 655 N N . PHE A 1 89 ? -2.731 3.820 -2.571 1.00 95.88 89 PHE A N 1
ATOM 656 C CA . PHE A 1 89 ? -3.962 3.019 -2.615 1.00 95.88 89 PHE A CA 1
ATOM 657 C C . PHE A 1 89 ? -4.936 3.466 -3.710 1.00 95.88 89 PHE A C 1
ATOM 659 O O . PHE A 1 89 ? -5.066 4.666 -3.958 1.00 95.88 89 PHE A O 1
ATOM 666 N N . LYS A 1 90 ? -5.702 2.516 -4.256 1.00 96.69 90 LYS A N 1
ATOM 667 C CA . LYS A 1 90 ? -6.911 2.730 -5.071 1.00 96.69 90 LYS A CA 1
ATOM 668 C C . LYS A 1 90 ? -8.044 1.810 -4.586 1.00 96.69 90 LYS A C 1
ATOM 670 O O . LYS A 1 90 ? -7.806 0.896 -3.790 1.00 96.69 90 LYS A O 1
ATOM 675 N N . GLN A 1 91 ? -9.271 2.087 -5.020 1.00 95.75 91 GLN A N 1
ATOM 676 C CA . GLN A 1 91 ? -10.465 1.321 -4.643 1.00 95.75 91 GLN A CA 1
ATOM 677 C C . GLN A 1 91 ? -10.698 0.128 -5.578 1.00 95.75 91 GLN A C 1
ATOM 679 O O . GLN A 1 91 ? -10.300 0.154 -6.744 1.00 95.75 91 GLN A O 1
ATOM 684 N N . LEU A 1 92 ? -11.348 -0.903 -5.043 1.00 96.12 92 LEU A N 1
ATOM 685 C CA . LEU A 1 92 ? -11.827 -2.075 -5.773 1.00 96.12 92 LEU A CA 1
ATOM 686 C C . LEU A 1 92 ? -13.264 -1.851 -6.268 1.00 96.12 92 LEU A C 1
ATOM 688 O O . LEU A 1 92 ? -13.989 -1.042 -5.685 1.00 96.12 92 LEU A O 1
ATOM 692 N N . ASP A 1 93 ? -13.686 -2.635 -7.264 1.00 93.44 93 ASP A N 1
ATOM 693 C CA . ASP A 1 93 ? -15.088 -2.811 -7.696 1.00 93.44 93 ASP A CA 1
ATOM 694 C C . ASP A 1 93 ? -16.105 -2.849 -6.528 1.00 93.44 93 ASP A C 1
ATOM 696 O O . ASP A 1 93 ? -17.134 -2.177 -6.537 1.00 93.44 93 ASP A O 1
ATOM 700 N N . ASN A 1 94 ? -15.773 -3.594 -5.478 1.00 90.88 94 ASN A N 1
ATOM 701 C CA . ASN A 1 94 ? -16.577 -3.848 -4.286 1.00 90.88 94 ASN A CA 1
ATOM 702 C C . ASN A 1 94 ? -16.407 -2.808 -3.155 1.00 90.88 94 ASN A C 1
ATOM 704 O O . ASN A 1 94 ? -16.892 -3.017 -2.042 1.00 90.88 94 ASN A O 1
ATOM 708 N N . GLY A 1 95 ? -15.692 -1.705 -3.397 1.00 90.56 95 GLY A N 1
ATOM 709 C CA . GLY A 1 95 ? -15.486 -0.624 -2.427 1.00 90.56 95 GLY A CA 1
ATOM 710 C C . GLY A 1 95 ? -14.403 -0.868 -1.364 1.00 90.56 95 GLY A C 1
ATOM 711 O O . GLY A 1 95 ? -14.088 0.056 -0.609 1.00 90.56 95 GLY A O 1
ATOM 712 N N . MET A 1 96 ? -13.782 -2.055 -1.312 1.00 93.75 96 MET A N 1
ATOM 713 C CA . MET A 1 96 ? -12.539 -2.265 -0.554 1.00 93.75 96 MET A CA 1
ATOM 714 C C . MET A 1 96 ? -11.358 -1.498 -1.185 1.00 93.75 96 MET A C 1
ATOM 716 O O . MET A 1 96 ? -11.493 -0.830 -2.209 1.00 93.75 96 MET A O 1
ATOM 720 N N . TRP A 1 97 ? -10.173 -1.591 -0.575 1.00 96.00 97 TRP A N 1
ATOM 721 C CA . TRP A 1 97 ? -8.959 -0.911 -1.032 1.00 96.00 97 TRP A CA 1
ATOM 722 C C . TRP A 1 97 ? -7.825 -1.900 -1.326 1.00 96.00 97 TRP A C 1
ATOM 724 O O . TRP A 1 97 ? -7.706 -2.948 -0.690 1.00 96.00 97 TRP A O 1
ATOM 734 N N . SER A 1 98 ? -6.946 -1.538 -2.259 1.00 97.25 98 SER A N 1
ATOM 735 C CA . SER A 1 98 ? -5.665 -2.210 -2.502 1.00 97.25 98 SER A CA 1
ATOM 736 C C . SER A 1 98 ? -4.572 -1.182 -2.763 1.00 97.25 98 SER A C 1
ATOM 738 O O . SER A 1 98 ? -4.844 -0.074 -3.228 1.00 97.25 98 SER A O 1
ATOM 740 N N . HIS A 1 99 ? -3.320 -1.556 -2.506 1.00 97.19 99 HIS A N 1
ATOM 741 C CA . HIS A 1 99 ? -2.190 -0.832 -3.078 1.00 97.19 99 HIS A CA 1
ATOM 742 C C . HIS A 1 99 ? -2.160 -1.012 -4.599 1.00 97.19 99 HIS A C 1
ATOM 744 O O . HIS A 1 99 ? -2.424 -2.113 -5.092 1.00 97.19 99 HIS A O 1
ATOM 750 N N . VAL A 1 100 ? -1.745 0.023 -5.331 1.00 97.12 100 VAL A N 1
ATOM 751 C CA . VAL A 1 100 ? -1.515 -0.072 -6.785 1.00 97.12 100 VAL A CA 1
ATOM 752 C C . VAL A 1 100 ? -0.441 -1.120 -7.085 1.00 97.12 100 VAL A C 1
ATOM 754 O O . VAL A 1 100 ? -0.646 -1.986 -7.929 1.00 97.12 100 VAL A O 1
ATOM 757 N N . VAL A 1 101 ? 0.646 -1.148 -6.302 1.00 96.25 101 VAL A N 1
ATOM 758 C CA . VAL A 1 101 ? 1.694 -2.175 -6.443 1.00 96.25 101 VAL A CA 1
ATOM 759 C C . VAL A 1 101 ? 1.174 -3.594 -6.172 1.00 96.25 101 VAL A C 1
ATOM 761 O O . VAL A 1 101 ? 1.607 -4.532 -6.829 1.00 96.25 101 VAL A O 1
ATOM 764 N N . CYS A 1 102 ? 0.208 -3.788 -5.265 1.00 97.50 102 CYS A N 1
ATOM 765 C CA . CYS A 1 102 ? -0.374 -5.118 -5.054 1.00 97.50 102 CYS A CA 1
ATOM 766 C C . CYS A 1 102 ? -1.220 -5.575 -6.247 1.00 97.50 102 CYS A C 1
ATOM 768 O O . CYS A 1 102 ? -1.160 -6.751 -6.587 1.00 97.50 102 CYS A O 1
ATOM 770 N N . ALA A 1 103 ? -1.961 -4.665 -6.885 1.00 96.75 103 ALA A N 1
ATOM 771 C CA . ALA A 1 103 ? -2.729 -4.974 -8.088 1.00 96.75 103 ALA A CA 1
ATOM 772 C C . ALA A 1 103 ? -1.820 -5.275 -9.290 1.00 96.75 103 ALA A C 1
ATOM 774 O O . ALA A 1 103 ? -2.024 -6.286 -9.948 1.00 96.75 103 ALA A O 1
ATOM 775 N N . LEU A 1 104 ? -0.763 -4.479 -9.506 1.00 96.00 104 LEU A N 1
ATOM 776 C CA . LEU A 1 104 ? 0.197 -4.688 -10.599 1.00 96.00 104 LEU A CA 1
ATOM 777 C C . LEU A 1 104 ? 0.844 -6.081 -10.591 1.00 96.00 104 LEU A C 1
ATOM 779 O O . LEU A 1 104 ? 1.072 -6.640 -11.651 1.00 96.00 104 LEU A O 1
ATOM 783 N N . TRP A 1 105 ? 1.159 -6.637 -9.417 1.00 96.50 105 TRP A N 1
ATOM 784 C CA . TRP A 1 105 ? 1.921 -7.891 -9.305 1.00 96.50 105 TRP A CA 1
ATOM 785 C C . TRP A 1 105 ? 1.065 -9.161 -9.128 1.00 96.50 105 TRP A C 1
ATOM 787 O O . TRP A 1 105 ? 1.615 -10.266 -9.147 1.00 96.50 105 TRP A O 1
ATOM 797 N N . ILE A 1 106 ? -0.253 -9.050 -8.929 1.00 96.44 106 ILE A N 1
ATOM 798 C CA . ILE A 1 106 ? -1.149 -10.212 -8.801 1.00 96.44 106 ILE A CA 1
ATOM 799 C C . ILE A 1 106 ? -1.806 -10.459 -10.159 1.00 96.44 106 ILE A C 1
ATOM 801 O O . ILE A 1 106 ? -2.702 -9.731 -10.559 1.00 96.44 106 ILE A O 1
ATOM 805 N N . ARG A 1 107 ? -1.367 -11.520 -10.846 1.00 92.75 107 ARG A N 1
ATOM 806 C CA . ARG A 1 107 ? -1.670 -11.792 -12.265 1.00 92.75 107 ARG A CA 1
ATOM 807 C C . ARG A 1 107 ? -3.152 -11.835 -12.644 1.00 92.75 107 ARG A C 1
ATOM 809 O O . ARG A 1 107 ? -3.472 -11.648 -13.810 1.00 92.75 107 ARG A O 1
ATOM 816 N N . GLU A 1 108 ? -4.031 -12.143 -11.697 1.00 95.25 108 GLU A N 1
ATOM 817 C CA . GLU A 1 108 ? -5.477 -12.254 -11.922 1.00 95.25 108 GLU A CA 1
ATOM 818 C C . GLU A 1 108 ? -6.246 -10.957 -11.600 1.00 95.25 108 GLU A C 1
ATOM 820 O O . GLU A 1 108 ? -7.460 -10.904 -11.782 1.00 95.25 108 GLU A O 1
ATOM 825 N N . VAL A 1 109 ? -5.544 -9.922 -11.128 1.00 95.50 109 VAL A N 1
ATOM 826 C CA . VAL A 1 109 ? -6.054 -8.571 -10.859 1.00 95.50 109 VAL A CA 1
ATOM 827 C C . VAL A 1 109 ? -5.692 -7.653 -12.024 1.00 95.50 109 VAL A C 1
ATOM 829 O O . VAL A 1 109 ? -4.612 -7.762 -12.601 1.00 95.50 109 VAL A O 1
ATOM 832 N N . TYR A 1 110 ? -6.586 -6.725 -12.357 1.00 95.38 110 TYR A N 1
ATOM 833 C CA . TYR A 1 110 ? -6.363 -5.725 -13.401 1.00 95.38 110 TYR A CA 1
ATOM 834 C C . TYR A 1 110 ? -6.974 -4.370 -13.011 1.00 95.38 110 TYR A C 1
ATOM 836 O O . TYR A 1 110 ? -7.668 -4.246 -11.999 1.00 95.38 110 TYR A O 1
ATOM 844 N N . PHE A 1 111 ? -6.695 -3.339 -13.809 1.00 96.50 111 PHE A N 1
ATOM 845 C CA . PHE A 1 111 ? -7.316 -2.019 -13.687 1.00 96.50 111 PHE A CA 1
ATOM 846 C C . PHE A 1 111 ? -8.339 -1.855 -14.809 1.00 96.50 111 PHE A C 1
ATOM 848 O O . PHE A 1 111 ? -7.985 -2.039 -15.973 1.00 96.50 111 PHE A O 1
ATOM 855 N N . ALA A 1 112 ? -9.584 -1.504 -14.484 1.00 95.69 112 ALA A N 1
ATOM 856 C CA . ALA A 1 112 ? -10.638 -1.363 -15.496 1.00 95.69 112 ALA A CA 1
ATOM 857 C C . ALA A 1 112 ? -10.357 -0.213 -16.478 1.00 95.69 112 ALA A C 1
ATOM 859 O O . ALA A 1 112 ? -10.677 -0.304 -17.661 1.00 95.69 112 ALA A O 1
ATOM 860 N N . ASN A 1 113 ? -9.703 0.852 -16.000 1.00 95.12 113 ASN A N 1
ATOM 861 C CA . ASN A 1 113 ? -9.095 1.867 -16.847 1.00 95.12 113 ASN A CA 1
ATOM 862 C C . ASN A 1 113 ? -7.557 1.842 -16.683 1.00 95.12 113 ASN A C 1
ATOM 864 O O . ASN A 1 113 ? -7.066 2.136 -15.588 1.00 95.12 113 ASN A O 1
ATOM 868 N N . PRO A 1 114 ? -6.784 1.528 -17.743 1.00 91.25 114 PRO A N 1
ATOM 869 C CA . PRO A 1 114 ? -5.326 1.425 -17.670 1.00 91.25 114 PRO A CA 1
ATOM 870 C C . PRO A 1 114 ? -4.603 2.783 -17.660 1.00 91.25 114 PRO A C 1
ATOM 872 O O . PRO A 1 114 ? -3.417 2.818 -17.355 1.00 91.25 114 PRO A O 1
ATOM 875 N N . VAL A 1 115 ? -5.291 3.891 -17.967 1.00 91.69 115 VAL A N 1
ATOM 876 C CA . VAL A 1 115 ? -4.733 5.257 -17.910 1.00 91.69 115 VAL A CA 1
ATOM 877 C C . VAL A 1 115 ? -4.870 5.827 -16.500 1.00 91.69 115 VAL A C 1
ATOM 879 O O . VAL A 1 115 ? -3.899 6.306 -15.928 1.00 91.69 115 VAL A O 1
ATOM 882 N N . TYR A 1 116 ? -6.064 5.736 -15.904 1.00 94.19 116 TYR A N 1
ATOM 883 C CA . TYR A 1 116 ? -6.309 6.233 -14.546 1.00 94.19 116 TYR A CA 1
ATOM 884 C C . TYR A 1 116 ? -5.911 5.244 -13.444 1.00 94.19 116 TYR A C 1
ATOM 886 O O . TYR A 1 116 ? -5.894 5.628 -12.277 1.00 94.19 116 TYR A O 1
ATOM 894 N N . LEU A 1 117 ? -5.609 3.982 -13.770 1.00 95.81 117 LEU A N 1
ATOM 895 C CA . LEU A 1 117 ? -5.343 2.902 -12.808 1.00 95.81 117 LEU A CA 1
ATOM 896 C C . LEU A 1 117 ? -6.422 2.806 -11.709 1.00 95.81 117 LEU A C 1
ATOM 898 O O . LEU A 1 117 ? -6.119 2.711 -10.516 1.00 95.81 117 LEU A O 1
ATOM 902 N N . GLU A 1 118 ? -7.698 2.900 -12.091 1.00 94.56 118 GLU A N 1
ATOM 903 C CA . GLU A 1 118 ? -8.862 2.656 -11.226 1.00 94.56 118 GLU A CA 1
ATOM 904 C C . GLU A 1 118 ? -10.142 2.371 -12.043 1.00 94.56 118 GLU A C 1
ATOM 906 O O . GLU A 1 118 ? -10.230 2.818 -13.188 1.00 94.56 118 GLU A O 1
ATOM 911 N N . PRO A 1 119 ? -11.146 1.677 -11.466 1.00 95.62 119 PRO A N 1
ATOM 912 C CA . PRO A 1 119 ? -11.055 0.821 -10.275 1.00 95.62 119 PRO A CA 1
ATOM 913 C C . PRO A 1 119 ? -10.121 -0.387 -10.477 1.00 95.62 119 PRO A C 1
ATOM 915 O O . PRO A 1 119 ? -9.667 -0.672 -11.586 1.00 95.62 119 PRO A O 1
ATOM 918 N N . ILE A 1 120 ? -9.809 -1.072 -9.376 1.00 97.56 120 ILE A N 1
ATOM 919 C CA . ILE A 1 120 ? -9.115 -2.366 -9.368 1.00 97.56 120 ILE A CA 1
ATOM 920 C C . ILE A 1 120 ? -10.163 -3.487 -9.395 1.00 97.56 120 ILE A C 1
ATOM 922 O O . ILE A 1 120 ? -11.071 -3.505 -8.564 1.00 97.56 120 ILE A O 1
ATOM 926 N N . GLU A 1 121 ? -10.012 -4.438 -10.310 1.00 96.25 121 GLU A N 1
ATOM 927 C CA . GLU A 1 121 ? -10.968 -5.526 -10.555 1.00 96.25 121 GLU A CA 1
ATOM 928 C C . GLU A 1 121 ? -10.268 -6.897 -10.623 1.00 96.25 121 GLU A C 1
ATOM 930 O O . GLU A 1 121 ? -9.065 -7.016 -10.387 1.00 96.25 121 GLU A O 1
ATOM 935 N N . GLY A 1 122 ? -11.020 -7.967 -10.905 1.00 95.31 122 GLY A N 1
ATOM 936 C CA . GLY A 1 122 ? -10.482 -9.333 -11.014 1.00 95.31 122 GLY A CA 1
ATOM 937 C C . GLY A 1 122 ? -10.271 -10.047 -9.672 1.00 95.31 122 GLY A C 1
ATOM 938 O O . GLY A 1 122 ? -9.796 -11.178 -9.629 1.00 95.31 122 GLY A O 1
ATOM 939 N N . VAL A 1 123 ? -10.690 -9.442 -8.555 1.00 96.12 123 VAL A N 1
ATOM 940 C CA . VAL A 1 123 ? -10.533 -9.984 -7.188 1.00 96.12 123 VAL A CA 1
ATOM 941 C C . VAL A 1 123 ? -11.114 -11.400 -7.048 1.00 96.12 123 VAL A C 1
ATOM 943 O O . VAL A 1 123 ? -10.534 -12.246 -6.365 1.00 96.12 123 VAL A O 1
ATOM 946 N N . ALA A 1 124 ? -12.243 -11.668 -7.713 1.00 94.75 124 ALA A N 1
ATOM 947 C CA . ALA A 1 124 ? -12.904 -12.973 -7.721 1.00 94.75 124 ALA A CA 1
ATOM 948 C C . ALA A 1 124 ? -12.146 -14.040 -8.540 1.00 94.75 124 ALA A C 1
ATOM 950 O O . ALA A 1 124 ? -12.286 -15.231 -8.268 1.00 94.75 124 ALA A O 1
ATOM 951 N N . SER A 1 125 ? -11.319 -13.620 -9.501 1.00 95.94 125 SER A N 1
ATOM 952 C CA . SER A 1 125 ? -10.506 -14.486 -10.366 1.00 95.94 125 SER A CA 1
ATOM 953 C C . SER A 1 125 ? -9.244 -15.013 -9.671 1.00 95.94 125 SER A C 1
ATOM 955 O O . SER A 1 125 ? -8.622 -15.958 -10.154 1.00 95.94 125 SER A O 1
ATOM 957 N N . ILE A 1 126 ? -8.852 -14.429 -8.530 1.00 96.69 126 ILE A N 1
ATOM 958 C CA . ILE A 1 126 ? -7.641 -14.801 -7.785 1.00 96.69 126 ILE A CA 1
ATOM 959 C C . ILE A 1 126 ? -7.798 -16.219 -7.198 1.00 96.69 126 ILE A C 1
ATOM 961 O O . ILE A 1 126 ? -8.587 -16.410 -6.261 1.00 96.69 126 ILE A O 1
ATOM 965 N N . PRO A 1 127 ? -7.021 -17.222 -7.657 1.00 97.00 127 PRO A N 1
ATOM 966 C CA . PRO A 1 127 ? -7.238 -18.618 -7.296 1.00 97.00 127 PRO A CA 1
ATOM 967 C C . PRO A 1 127 ? -7.022 -18.858 -5.800 1.00 97.00 127 PRO A C 1
ATOM 969 O O . PRO A 1 127 ? -6.110 -18.304 -5.176 1.00 97.00 127 PRO A O 1
ATOM 972 N N . ARG A 1 128 ? -7.846 -19.739 -5.211 1.00 96.06 128 ARG A N 1
ATOM 973 C CA . ARG A 1 128 ? -7.895 -19.958 -3.753 1.00 96.06 128 ARG A CA 1
ATOM 974 C C . ARG A 1 128 ? -6.538 -20.323 -3.140 1.00 96.06 128 ARG A C 1
ATOM 976 O O . ARG A 1 128 ? -6.284 -19.966 -1.992 1.00 96.06 128 ARG A O 1
ATOM 983 N N . SER A 1 129 ? -5.656 -20.953 -3.916 1.00 96.19 129 SER A N 1
ATOM 984 C CA . SER A 1 129 ? -4.266 -21.242 -3.552 1.00 96.19 129 SER A CA 1
ATOM 985 C C . SER A 1 129 ? -3.519 -20.004 -3.036 1.00 96.19 129 SER A C 1
ATOM 987 O O . SER A 1 129 ? -2.977 -20.064 -1.931 1.00 96.19 129 SER A O 1
ATOM 989 N N . ARG A 1 130 ? -3.557 -18.861 -3.743 1.00 96.38 130 ARG A N 1
ATOM 990 C CA . ARG A 1 130 ? -2.830 -17.627 -3.362 1.00 96.38 130 ARG A CA 1
ATOM 991 C C . ARG A 1 130 ? -3.212 -17.091 -1.986 1.00 96.38 130 ARG A C 1
ATOM 993 O O . ARG A 1 130 ? -2.344 -16.596 -1.270 1.00 96.38 130 ARG A O 1
ATOM 1000 N N . TRP A 1 131 ? -4.484 -17.235 -1.615 1.00 96.62 131 TRP A N 1
ATOM 1001 C CA . TRP A 1 131 ? -5.036 -16.852 -0.310 1.00 96.62 131 TRP A CA 1
ATOM 1002 C C . TRP A 1 131 ? -4.671 -17.828 0.820 1.00 96.62 131 TRP A C 1
ATOM 1004 O O . TRP A 1 131 ? -4.862 -17.532 1.998 1.00 96.62 131 TRP A O 1
ATOM 1014 N N . THR A 1 132 ? -4.180 -19.023 0.478 1.00 96.81 132 THR A N 1
ATOM 1015 C CA . THR A 1 132 ? -3.760 -20.049 1.448 1.00 96.81 132 THR A CA 1
ATOM 1016 C C . THR A 1 132 ? -2.248 -20.135 1.647 1.00 96.81 132 THR A C 1
ATOM 1018 O O . THR A 1 132 ? -1.809 -20.783 2.600 1.00 96.81 132 THR A O 1
ATOM 1021 N N . LEU A 1 133 ? -1.461 -19.468 0.798 1.00 97.50 133 LEU A N 1
ATOM 1022 C CA . LEU A 1 133 ? -0.012 -19.354 0.943 1.00 97.50 133 LEU A CA 1
ATOM 1023 C C . LEU A 1 133 ? 0.363 -18.577 2.217 1.00 97.50 133 LEU A C 1
ATOM 1025 O O . LEU A 1 133 ? -0.345 -17.669 2.655 1.00 97.50 133 LEU A O 1
ATOM 1029 N N . VAL A 1 134 ? 1.509 -18.928 2.801 1.00 97.94 134 VAL A N 1
ATOM 1030 C CA . VAL A 1 134 ? 2.102 -18.215 3.940 1.00 97.94 134 VAL A CA 1
ATOM 1031 C C . VAL A 1 134 ? 3.275 -17.391 3.428 1.00 97.94 134 VAL A C 1
ATOM 1033 O O . VAL A 1 134 ? 4.206 -17.943 2.843 1.00 97.94 134 VAL A O 1
ATOM 1036 N N . CYS A 1 135 ? 3.263 -16.081 3.671 1.00 98.06 135 CYS A N 1
ATOM 1037 C CA . CYS A 1 135 ? 4.367 -15.212 3.274 1.00 98.06 135 CYS A CA 1
ATOM 1038 C C . CYS A 1 135 ? 5.638 -15.576 4.059 1.00 98.06 135 CYS A C 1
ATOM 1040 O O . CYS A 1 135 ? 5.694 -15.430 5.282 1.00 98.06 135 CYS A O 1
ATOM 1042 N N . TYR A 1 136 ? 6.691 -16.033 3.376 1.00 97.56 136 TYR A N 1
ATOM 1043 C CA . TYR A 1 136 ? 7.911 -16.520 4.036 1.00 97.56 136 TYR A CA 1
ATOM 1044 C C . TYR A 1 136 ? 8.713 -15.412 4.749 1.00 97.56 136 TYR A C 1
ATOM 1046 O O . TYR A 1 136 ? 9.567 -15.716 5.596 1.00 97.56 136 TYR A O 1
ATOM 1054 N N . ILE A 1 137 ? 8.427 -14.147 4.424 1.00 96.62 137 ILE A N 1
ATOM 1055 C CA . ILE A 1 137 ? 8.985 -12.954 5.062 1.00 96.62 137 ILE A CA 1
ATOM 1056 C C . ILE A 1 137 ? 8.255 -12.727 6.391 1.00 96.62 137 ILE A C 1
ATOM 1058 O O . ILE A 1 137 ? 8.799 -13.105 7.427 1.00 96.62 137 ILE A O 1
ATOM 1062 N N . CYS A 1 138 ? 7.017 -12.212 6.371 1.00 95.06 138 CYS A N 1
ATOM 1063 C CA . CYS A 1 138 ? 6.256 -11.812 7.567 1.00 95.06 138 CYS A CA 1
ATOM 1064 C C . CYS A 1 138 ? 5.605 -12.969 8.357 1.00 95.06 138 CYS A C 1
ATOM 1066 O O . CYS A 1 138 ? 5.070 -12.735 9.439 1.00 95.06 138 CYS A O 1
ATOM 1068 N N . LYS A 1 139 ? 5.648 -14.203 7.833 1.00 95.31 139 LYS A N 1
ATOM 1069 C CA . LYS A 1 139 ? 5.086 -15.443 8.413 1.00 95.31 139 LYS A CA 1
ATOM 1070 C C . LYS A 1 139 ? 3.558 -15.465 8.590 1.00 95.31 139 LYS A C 1
ATOM 1072 O O . LYS A 1 139 ? 3.044 -16.275 9.355 1.00 95.31 139 LYS A O 1
ATOM 1077 N N . GLN A 1 140 ? 2.820 -14.620 7.867 1.00 93.94 140 GLN A N 1
ATOM 1078 C CA . GLN A 1 140 ? 1.354 -14.555 7.943 1.00 93.94 140 GLN A CA 1
ATOM 1079 C C . GLN A 1 140 ? 0.661 -15.278 6.778 1.00 93.94 140 GLN A C 1
ATOM 1081 O O . GLN A 1 140 ? 1.159 -15.280 5.650 1.00 93.94 140 GLN A O 1
ATOM 1086 N N . LYS A 1 141 ? -0.522 -15.838 7.065 1.00 95.06 141 LYS A N 1
ATOM 1087 C CA . LYS A 1 141 ? -1.484 -16.410 6.106 1.00 95.06 141 LYS A CA 1
ATOM 1088 C C . LYS A 1 141 ? -2.662 -15.440 5.929 1.00 95.06 141 LYS A C 1
ATOM 1090 O O . LYS A 1 141 ? -3.766 -15.682 6.409 1.00 95.06 141 LYS A O 1
ATOM 1095 N N . THR A 1 142 ? -2.375 -14.284 5.343 1.00 94.12 142 THR A N 1
ATOM 1096 C CA . THR A 1 142 ? -3.301 -13.153 5.155 1.00 94.12 142 THR A CA 1
ATOM 1097 C C . THR A 1 142 ? -3.199 -12.653 3.716 1.00 94.12 142 THR A C 1
ATOM 1099 O O . THR A 1 142 ? -2.152 -12.823 3.098 1.00 94.12 142 THR A O 1
ATOM 1102 N N . GLY A 1 143 ? -4.249 -12.033 3.169 1.00 95.75 143 GLY A N 1
ATOM 1103 C CA . GLY A 1 143 ? -4.224 -11.501 1.799 1.00 95.75 143 GLY A CA 1
ATOM 1104 C C . GLY A 1 143 ? -3.898 -12.554 0.727 1.00 95.75 143 GLY A C 1
ATOM 1105 O O . GLY A 1 143 ? -4.211 -13.730 0.900 1.00 95.75 143 GLY A O 1
ATOM 1106 N N . ALA A 1 144 ? -3.253 -12.136 -0.364 1.00 97.25 144 ALA A N 1
ATOM 1107 C CA . ALA A 1 144 ? -2.869 -12.994 -1.483 1.00 97.25 144 ALA A CA 1
ATOM 1108 C C . ALA A 1 144 ? -1.358 -12.887 -1.745 1.00 97.25 144 ALA A C 1
ATOM 1110 O O . ALA A 1 144 ? -0.812 -11.788 -1.858 1.00 97.25 144 ALA A O 1
ATOM 1111 N N . CYS A 1 145 ? -0.667 -14.027 -1.834 1.00 98.00 145 CYS A N 1
ATOM 1112 C CA . CYS A 1 145 ? 0.770 -14.050 -2.117 1.00 98.00 145 CYS A CA 1
ATOM 1113 C C . CYS A 1 145 ? 1.079 -14.231 -3.612 1.00 98.00 145 CYS A C 1
ATOM 1115 O O . CYS A 1 145 ? 0.434 -15.010 -4.323 1.00 98.00 145 CYS A O 1
ATOM 1117 N N . ILE A 1 146 ? 2.153 -13.574 -4.046 1.00 97.25 146 ILE A N 1
ATOM 1118 C CA . ILE A 1 146 ? 2.899 -13.916 -5.261 1.00 97.25 146 ILE A CA 1
ATOM 1119 C C . ILE A 1 146 ? 3.979 -14.956 -4.920 1.00 97.25 146 ILE A C 1
ATOM 1121 O O . ILE A 1 146 ? 4.203 -15.266 -3.746 1.00 97.25 146 ILE A O 1
ATOM 1125 N N . GLN A 1 147 ? 4.628 -15.524 -5.935 1.00 97.19 147 GLN A N 1
ATOM 1126 C CA . GLN A 1 147 ? 5.705 -16.505 -5.772 1.00 97.19 147 GLN A CA 1
ATOM 1127 C C . GLN A 1 147 ? 6.929 -16.113 -6.604 1.00 97.19 147 GLN A C 1
ATOM 1129 O O . GLN A 1 147 ? 6.809 -15.407 -7.603 1.00 97.19 147 GLN A O 1
ATOM 1134 N N . CYS A 1 148 ? 8.095 -16.589 -6.173 1.00 97.25 148 CYS A N 1
ATOM 1135 C CA . CYS A 1 148 ? 9.372 -16.414 -6.862 1.00 97.25 148 CYS A CA 1
ATOM 1136 C C . CYS A 1 148 ? 9.327 -16.945 -8.305 1.00 97.25 148 CYS A C 1
ATOM 1138 O O . CYS A 1 148 ? 8.939 -18.090 -8.530 1.00 97.25 148 CYS A O 1
ATOM 1140 N N . ALA A 1 149 ? 9.782 -16.142 -9.272 1.00 95.88 149 ALA A N 1
ATOM 1141 C CA . ALA A 1 149 ? 9.760 -16.482 -10.697 1.00 95.88 149 ALA A CA 1
ATOM 1142 C C . ALA A 1 149 ? 10.781 -17.569 -11.107 1.00 95.88 149 ALA A C 1
ATOM 1144 O O . ALA A 1 149 ? 10.726 -18.088 -12.222 1.00 95.88 149 ALA A O 1
ATOM 1145 N N . ALA A 1 150 ? 11.716 -17.941 -10.225 1.00 95.50 150 ALA A N 1
ATOM 1146 C CA . ALA A 1 150 ? 12.691 -18.995 -10.497 1.00 95.50 150 ALA A CA 1
ATOM 1147 C C . ALA A 1 150 ? 12.014 -20.376 -10.609 1.00 95.50 150 ALA A C 1
ATOM 1149 O O . ALA A 1 150 ? 11.257 -20.791 -9.727 1.00 95.50 150 ALA A O 1
ATOM 1150 N N . ARG A 1 151 ? 12.323 -21.129 -11.677 1.00 93.81 151 ARG A N 1
ATOM 1151 C CA . ARG A 1 151 ? 11.762 -22.474 -11.918 1.00 93.81 151 ARG A CA 1
ATOM 1152 C C . ARG A 1 151 ? 11.928 -23.384 -10.696 1.00 93.81 151 ARG A C 1
ATOM 1154 O O . ARG A 1 151 ? 13.004 -23.467 -10.116 1.00 93.81 151 ARG A O 1
ATOM 1161 N N . LYS A 1 152 ? 10.860 -24.120 -10.362 1.00 93.81 152 LYS A N 1
ATOM 1162 C CA . LYS A 1 152 ? 10.740 -25.010 -9.187 1.00 93.81 152 LYS A CA 1
ATOM 1163 C C . LYS A 1 152 ? 10.794 -24.305 -7.815 1.00 93.81 152 LYS A C 1
ATOM 1165 O O . LYS A 1 152 ? 10.685 -24.989 -6.800 1.00 93.81 152 LYS A O 1
ATOM 1170 N N . CYS A 1 153 ? 10.909 -22.976 -7.737 1.00 97.19 153 CYS A N 1
ATOM 1171 C CA . CYS A 1 153 ? 10.817 -22.270 -6.461 1.00 97.19 153 CYS A CA 1
ATOM 1172 C C . CYS A 1 153 ? 9.353 -22.109 -6.022 1.00 97.19 153 CYS A C 1
ATOM 1174 O O . CYS A 1 153 ? 8.528 -21.584 -6.759 1.00 97.19 153 CYS A O 1
ATOM 1176 N N . THR A 1 154 ? 9.034 -22.518 -4.794 1.00 95.94 154 THR A N 1
ATOM 1177 C CA . THR A 1 154 ? 7.685 -22.391 -4.211 1.00 95.94 154 THR A CA 1
ATOM 1178 C C . THR A 1 154 ? 7.549 -21.229 -3.221 1.00 95.94 154 THR A C 1
ATOM 1180 O O . THR A 1 154 ? 6.448 -20.986 -2.724 1.00 95.94 154 THR A O 1
ATOM 1183 N N . GLN A 1 155 ? 8.637 -20.493 -2.942 1.00 97.44 155 GLN A N 1
ATOM 1184 C CA . GLN A 1 155 ? 8.665 -19.394 -1.967 1.00 97.44 155 GLN A CA 1
ATOM 1185 C C . GLN A 1 155 ? 7.605 -18.338 -2.296 1.00 97.44 155 GLN A C 1
ATOM 1187 O O . GLN A 1 155 ? 7.662 -17.705 -3.351 1.00 97.44 155 GLN A O 1
ATOM 1192 N N . ALA A 1 156 ? 6.671 -18.145 -1.365 1.00 97.94 156 ALA A N 1
ATOM 1193 C CA . ALA A 1 156 ? 5.541 -17.235 -1.492 1.00 97.94 156 ALA A CA 1
ATOM 1194 C C . ALA A 1 156 ? 5.687 -16.014 -0.579 1.00 97.94 156 ALA A C 1
ATOM 1196 O O . ALA A 1 156 ? 6.163 -16.135 0.553 1.00 97.94 156 ALA A O 1
ATOM 1197 N N . TYR A 1 157 ? 5.264 -14.844 -1.050 1.00 98.25 157 TYR A N 1
ATOM 1198 C CA . TYR A 1 157 ? 5.363 -13.584 -0.315 1.00 98.25 157 TYR A CA 1
ATOM 1199 C C . TYR A 1 157 ? 4.315 -12.558 -0.761 1.00 98.25 157 TYR A C 1
ATOM 1201 O O . TYR A 1 157 ? 3.815 -12.595 -1.884 1.00 98.25 157 TYR A O 1
ATOM 1209 N N . HIS A 1 158 ? 3.990 -11.613 0.123 1.00 98.00 158 HIS A N 1
ATOM 1210 C CA . HIS A 1 158 ? 3.243 -10.413 -0.259 1.00 98.00 158 HIS A CA 1
ATOM 1211 C C . HIS A 1 158 ? 4.130 -9.474 -1.068 1.00 98.00 158 HIS A C 1
ATOM 1213 O O . HIS A 1 158 ? 5.306 -9.307 -0.747 1.00 98.00 158 HIS A O 1
ATOM 1219 N N . VAL A 1 159 ? 3.532 -8.791 -2.042 1.00 97.06 159 VAL A N 1
ATOM 1220 C CA . VAL A 1 159 ? 4.208 -7.804 -2.897 1.00 97.06 159 VAL A CA 1
ATOM 1221 C C . VAL A 1 159 ? 4.896 -6.710 -2.067 1.00 97.06 159 VAL A C 1
ATOM 1223 O O . VAL A 1 159 ? 6.081 -6.444 -2.240 1.00 97.06 159 VAL A O 1
ATOM 1226 N N . THR A 1 160 ? 4.188 -6.134 -1.092 1.00 95.94 160 THR A N 1
ATOM 1227 C CA . THR A 1 160 ? 4.733 -5.118 -0.174 1.00 95.94 160 THR A CA 1
ATOM 1228 C C . THR A 1 160 ? 5.802 -5.667 0.764 1.00 95.94 160 THR A C 1
ATOM 1230 O O . THR A 1 160 ? 6.775 -4.973 1.030 1.00 95.94 160 THR A O 1
ATOM 1233 N N . CYS A 1 161 ? 5.692 -6.919 1.228 1.00 95.75 161 CYS A N 1
ATOM 1234 C CA . CYS A 1 161 ? 6.756 -7.532 2.028 1.00 95.75 161 CYS A CA 1
ATOM 1235 C C . CYS A 1 161 ? 8.036 -7.755 1.214 1.00 95.75 161 CYS A C 1
ATOM 1237 O O . CYS A 1 161 ? 9.114 -7.626 1.778 1.00 95.75 161 CYS A O 1
ATOM 1239 N N . ALA A 1 162 ? 7.932 -8.081 -0.078 1.00 95.56 162 ALA A N 1
ATOM 1240 C CA . ALA A 1 162 ? 9.090 -8.202 -0.961 1.00 95.56 162 A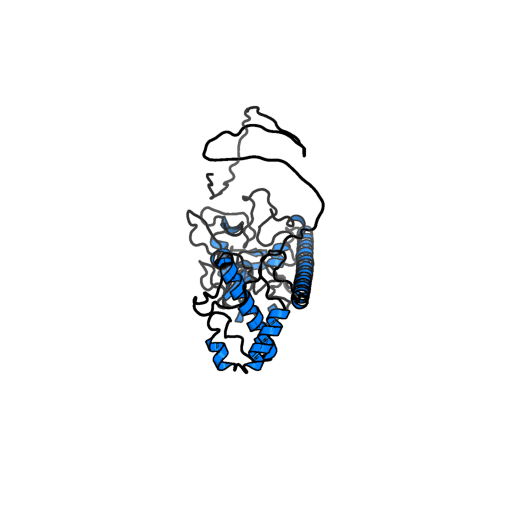LA A CA 1
ATOM 1241 C C . ALA A 1 162 ? 9.743 -6.839 -1.227 1.00 95.56 162 ALA A C 1
ATOM 1243 O O . ALA A 1 162 ? 10.954 -6.713 -1.049 1.00 95.56 162 ALA A O 1
ATOM 1244 N N . LYS A 1 163 ? 8.936 -5.810 -1.529 1.00 93.31 163 LYS A N 1
ATOM 1245 C CA . LYS A 1 163 ? 9.406 -4.428 -1.709 1.00 93.31 163 LYS A CA 1
ATOM 1246 C C . LYS A 1 163 ? 10.104 -3.894 -0.450 1.00 93.31 163 LYS A C 1
ATOM 1248 O O . LYS A 1 163 ? 11.237 -3.435 -0.538 1.00 93.31 163 LYS A O 1
ATOM 1253 N N . ARG A 1 164 ? 9.481 -4.039 0.730 1.00 91.38 164 ARG A N 1
ATOM 1254 C CA . ARG A 1 164 ? 10.058 -3.648 2.037 1.00 91.38 164 ARG A CA 1
ATOM 1255 C C . ARG A 1 164 ? 11.379 -4.351 2.346 1.00 91.38 164 ARG A C 1
ATOM 1257 O O . ARG A 1 164 ? 12.228 -3.800 3.036 1.00 91.38 164 ARG A O 1
ATOM 1264 N N . ALA A 1 165 ? 11.523 -5.583 1.866 1.00 92.12 165 ALA A N 1
ATOM 1265 C CA . ALA A 1 165 ? 12.680 -6.422 2.124 1.00 92.12 165 ALA A CA 1
ATOM 1266 C C . ALA A 1 165 ? 13.824 -6.246 1.111 1.00 92.12 165 ALA A C 1
ATOM 1268 O O . ALA A 1 165 ? 14.804 -6.979 1.205 1.00 92.12 165 ALA A O 1
ATOM 1269 N N . GLY A 1 166 ? 13.708 -5.330 0.142 1.00 91.25 166 GLY A N 1
ATOM 1270 C CA . GLY A 1 166 ? 14.734 -5.139 -0.888 1.00 91.25 166 GLY A CA 1
ATOM 1271 C C . GLY A 1 166 ? 14.925 -6.355 -1.804 1.00 91.25 166 GLY A C 1
ATOM 1272 O O . GLY A 1 166 ? 15.995 -6.523 -2.384 1.00 91.25 166 GLY A O 1
ATOM 1273 N N . LEU A 1 167 ? 13.915 -7.228 -1.929 1.00 93.75 167 LEU A N 1
ATOM 1274 C CA . LEU A 1 167 ? 13.977 -8.334 -2.884 1.00 93.75 167 LEU A CA 1
ATOM 1275 C C . LEU A 1 167 ? 14.025 -7.798 -4.317 1.00 93.75 167 LEU A C 1
ATOM 1277 O O . LEU A 1 167 ? 13.392 -6.791 -4.633 1.00 93.75 167 LEU A O 1
ATOM 1281 N N . TYR A 1 168 ? 14.714 -8.519 -5.205 1.00 93.81 168 TYR A N 1
ATOM 1282 C CA . TYR A 1 168 ? 14.705 -8.188 -6.626 1.00 93.81 168 TYR A CA 1
ATOM 1283 C C . TYR A 1 168 ? 13.269 -8.237 -7.164 1.00 93.81 168 TYR A C 1
ATOM 1285 O O . TYR A 1 168 ? 12.610 -9.280 -7.096 1.00 93.81 168 TYR A O 1
ATOM 1293 N N . MET A 1 169 ? 12.803 -7.107 -7.696 1.00 93.25 169 MET A N 1
ATOM 1294 C CA . MET A 1 169 ? 11.471 -6.898 -8.260 1.00 93.25 169 MET A CA 1
ATOM 1295 C C . MET A 1 169 ? 11.595 -5.953 -9.461 1.00 93.25 169 MET A C 1
ATOM 1297 O O . MET A 1 169 ? 11.636 -4.740 -9.287 1.00 93.25 169 MET A O 1
ATOM 1301 N N . ALA A 1 170 ? 11.672 -6.502 -10.673 1.00 91.69 170 ALA A N 1
ATOM 1302 C CA . ALA A 1 170 ? 11.834 -5.728 -11.902 1.00 91.69 170 ALA A CA 1
ATOM 1303 C C . ALA A 1 170 ? 10.522 -5.590 -12.689 1.00 91.69 170 ALA A C 1
ATOM 1305 O O . ALA A 1 170 ? 9.769 -6.558 -12.835 1.00 91.69 170 ALA A O 1
ATOM 1306 N N . MET A 1 171 ? 10.302 -4.389 -13.230 1.00 91.12 171 MET A N 1
ATOM 1307 C CA . MET A 1 171 ? 9.259 -4.056 -14.204 1.00 91.12 171 MET A CA 1
ATOM 1308 C C . MET A 1 171 ? 9.936 -3.770 -15.553 1.00 91.12 171 MET A C 1
ATOM 1310 O O . MET A 1 171 ? 10.239 -2.625 -15.870 1.00 91.12 171 MET A O 1
ATOM 1314 N N . GLU A 1 172 ? 10.216 -4.806 -16.349 1.00 85.94 172 GLU A N 1
ATOM 1315 C CA . GLU A 1 172 ? 11.118 -4.727 -17.522 1.00 85.94 172 GLU A CA 1
ATOM 1316 C C . GLU A 1 172 ? 10.640 -3.798 -18.654 1.00 85.94 172 GLU A C 1
ATOM 1318 O O . GLU A 1 172 ? 11.392 -3.519 -19.585 1.00 85.94 172 GLU A O 1
ATOM 1323 N N . LYS A 1 173 ? 9.389 -3.332 -18.592 1.00 85.88 173 LYS A N 1
ATOM 1324 C CA . LYS A 1 173 ? 8.787 -2.355 -19.514 1.00 85.88 173 LYS A CA 1
ATOM 1325 C C . LYS A 1 173 ? 7.985 -1.277 -18.760 1.00 85.88 173 LYS A C 1
ATOM 1327 O O . LYS A 1 173 ? 6.947 -0.823 -19.238 1.00 85.88 173 LYS A O 1
ATOM 1332 N N . GLY A 1 174 ? 8.424 -0.921 -17.550 1.00 86.62 174 GLY A N 1
ATOM 1333 C CA . GLY A 1 174 ? 7.730 0.039 -16.686 1.00 86.62 174 GLY A CA 1
ATOM 1334 C C . GLY A 1 174 ? 6.340 -0.429 -16.233 1.00 86.62 174 GLY A C 1
ATOM 1335 O O . GLY A 1 174 ? 5.999 -1.614 -16.317 1.00 86.62 174 GLY A O 1
ATOM 1336 N N . VAL A 1 175 ? 5.523 0.509 -15.744 1.00 86.12 175 VAL A N 1
ATOM 1337 C CA . VAL A 1 175 ? 4.175 0.213 -15.225 1.00 86.12 175 VAL A CA 1
ATOM 1338 C C . VAL A 1 175 ? 3.194 -0.116 -16.351 1.00 86.12 175 VAL A C 1
ATOM 1340 O O . VAL A 1 175 ? 2.433 -1.068 -16.226 1.00 86.12 175 VAL A O 1
ATOM 1343 N N . GLN A 1 176 ? 3.246 0.581 -17.483 1.00 86.12 176 GLN A N 1
ATOM 1344 C CA . GLN A 1 176 ? 2.376 0.332 -18.634 1.00 86.12 176 GLN A CA 1
ATOM 1345 C C . GLN A 1 176 ? 2.668 -1.033 -19.258 1.00 86.12 176 GLN A C 1
ATOM 1347 O O . GLN A 1 176 ? 1.741 -1.746 -19.634 1.00 86.12 176 GLN A O 1
ATOM 1352 N N . GLY A 1 177 ? 3.939 -1.446 -19.288 1.00 85.94 177 GLY A N 1
ATOM 1353 C CA . GLY A 1 177 ? 4.318 -2.810 -19.638 1.00 85.94 177 GLY A CA 1
ATOM 1354 C C . GLY A 1 177 ? 3.700 -3.848 -18.705 1.00 85.94 177 GLY A C 1
ATOM 1355 O O . GLY A 1 177 ? 3.123 -4.815 -19.190 1.00 85.94 177 GLY A O 1
ATOM 1356 N N . ALA A 1 178 ? 3.742 -3.605 -17.392 1.00 86.94 178 ALA A N 1
ATOM 1357 C CA . ALA A 1 178 ? 3.138 -4.478 -16.386 1.00 86.94 178 ALA A CA 1
ATOM 1358 C C . ALA A 1 178 ? 1.599 -4.551 -16.480 1.00 86.94 178 ALA A C 1
ATOM 1360 O O . ALA A 1 178 ? 1.026 -5.624 -16.304 1.00 86.94 178 ALA A O 1
ATOM 1361 N N . VAL A 1 179 ? 0.936 -3.431 -16.794 1.00 89.25 179 VAL A N 1
ATOM 1362 C CA . VAL A 1 179 ? -0.518 -3.355 -17.034 1.00 89.25 179 VAL A CA 1
ATOM 1363 C C . VAL A 1 179 ? -0.909 -4.067 -18.335 1.00 89.25 179 VAL A C 1
ATOM 1365 O O . VAL A 1 179 ? -1.944 -4.725 -18.376 1.00 89.25 179 VAL A O 1
ATOM 1368 N N . ALA A 1 180 ? -0.083 -3.978 -19.383 1.00 88.31 180 ALA A N 1
ATOM 1369 C CA . ALA A 1 180 ? -0.327 -4.638 -20.666 1.00 88.31 180 ALA A CA 1
ATOM 1370 C C . ALA A 1 180 ? 0.022 -6.140 -20.662 1.00 88.31 180 ALA A C 1
ATOM 1372 O O . ALA A 1 180 ? -0.631 -6.923 -21.350 1.00 88.31 180 ALA A O 1
ATOM 1373 N N . SER A 1 181 ? 1.048 -6.565 -19.915 1.00 86.81 181 SER A N 1
ATOM 1374 C CA . SER A 1 181 ? 1.389 -7.977 -19.723 1.00 86.81 181 SER A CA 1
ATOM 1375 C C . SER A 1 181 ? 2.159 -8.243 -18.426 1.00 86.81 181 SER A C 1
ATOM 1377 O O . SER A 1 181 ? 3.280 -7.784 -18.211 1.00 86.81 181 SER A O 1
ATOM 1379 N N . ASN A 1 182 ? 1.601 -9.146 -17.621 1.00 82.19 182 ASN A N 1
ATOM 1380 C CA . ASN A 1 182 ? 2.193 -9.664 -16.388 1.00 82.19 182 ASN A CA 1
ATOM 1381 C C . ASN A 1 182 ? 3.512 -10.452 -16.576 1.00 82.19 182 ASN A C 1
ATOM 1383 O O . ASN A 1 182 ? 4.130 -10.851 -15.584 1.00 82.19 182 ASN A O 1
ATOM 1387 N N . ASP A 1 183 ? 3.954 -10.718 -17.808 1.00 85.81 183 ASP A N 1
ATOM 1388 C CA . ASP A 1 183 ? 5.228 -11.401 -18.070 1.00 85.81 183 ASP A CA 1
ATOM 1389 C C . ASP A 1 183 ? 6.436 -10.447 -18.112 1.00 85.81 183 ASP A C 1
ATOM 1391 O O . ASP A 1 183 ? 7.577 -10.908 -18.045 1.00 85.81 183 ASP A O 1
ATOM 1395 N N . THR A 1 184 ? 6.218 -9.123 -18.106 1.00 89.50 184 THR A N 1
ATOM 1396 C CA . THR A 1 184 ? 7.292 -8.129 -17.886 1.00 89.50 184 THR A CA 1
ATOM 1397 C C . THR A 1 184 ? 7.650 -7.956 -16.403 1.00 89.50 184 THR A C 1
ATOM 1399 O O . THR A 1 184 ? 8.460 -7.092 -16.063 1.00 89.50 184 THR A O 1
ATOM 1402 N N . LEU A 1 185 ? 7.020 -8.727 -15.508 1.00 93.19 185 LEU A N 1
ATOM 1403 C CA . LEU A 1 185 ? 7.197 -8.662 -14.058 1.00 93.19 185 LEU A CA 1
ATOM 1404 C C . LEU A 1 185 ? 7.964 -9.876 -13.541 1.00 93.19 185 LEU A C 1
ATOM 1406 O O . LEU A 1 185 ? 7.479 -11.009 -13.596 1.00 93.19 185 LEU A O 1
ATOM 1410 N N . LYS A 1 186 ? 9.151 -9.642 -12.976 1.00 94.00 186 LYS A N 1
ATOM 1411 C CA . LYS A 1 186 ? 10.004 -10.704 -12.419 1.00 94.00 186 LYS A CA 1
ATOM 1412 C C . LYS A 1 186 ? 10.419 -10.355 -10.999 1.00 94.00 186 LYS A C 1
ATOM 1414 O O . LYS A 1 186 ? 11.039 -9.322 -10.764 1.00 94.00 186 LYS A O 1
ATOM 1419 N N . SER A 1 187 ? 10.088 -11.232 -10.050 1.00 95.69 187 SER A N 1
ATOM 1420 C CA . SER A 1 187 ? 10.577 -11.131 -8.672 1.00 95.69 187 SER A CA 1
ATOM 1421 C C . SER A 1 187 ? 11.214 -12.428 -8.199 1.00 95.69 187 SER A C 1
ATOM 1423 O O . SER A 1 187 ? 10.780 -13.519 -8.582 1.00 95.69 187 SER A O 1
ATOM 1425 N N . TYR A 1 188 ? 12.224 -12.302 -7.342 1.00 96.50 188 TYR A N 1
ATOM 1426 C CA . TYR A 1 188 ? 12.957 -13.434 -6.787 1.00 96.50 188 TYR A CA 1
ATOM 1427 C C . TYR A 1 188 ? 13.087 -13.322 -5.265 1.00 96.50 188 TYR A C 1
ATOM 1429 O O . TYR A 1 188 ? 13.266 -12.239 -4.717 1.00 96.50 188 TYR A O 1
ATOM 1437 N N . CYS A 1 189 ? 13.024 -14.462 -4.573 1.00 96.38 189 CYS A N 1
ATOM 1438 C CA . CYS A 1 189 ? 13.432 -14.558 -3.170 1.00 96.38 189 CYS A CA 1
ATOM 1439 C C . CYS A 1 189 ? 14.963 -14.500 -3.030 1.00 96.38 189 CYS A C 1
ATOM 1441 O O . CYS A 1 189 ? 15.663 -14.869 -3.968 1.00 96.38 189 CYS A O 1
ATOM 1443 N N . ASP A 1 190 ? 15.458 -14.207 -1.825 1.00 94.06 190 ASP A N 1
ATOM 1444 C CA . ASP A 1 190 ? 16.873 -14.225 -1.397 1.00 94.06 190 ASP A CA 1
ATOM 1445 C C . ASP A 1 190 ? 17.769 -15.279 -2.086 1.00 94.06 190 ASP A C 1
ATOM 1447 O O . ASP A 1 190 ? 18.820 -14.945 -2.632 1.00 94.06 190 ASP A O 1
ATOM 1451 N N . ARG A 1 191 ? 17.343 -16.551 -2.137 1.00 93.62 191 ARG A N 1
ATOM 1452 C CA . ARG A 1 191 ? 18.121 -17.648 -2.758 1.00 93.62 191 ARG A CA 1
ATOM 1453 C C . ARG A 1 191 ? 18.280 -17.560 -4.281 1.00 93.62 191 ARG A C 1
ATOM 1455 O O . ARG A 1 191 ? 19.111 -18.269 -4.837 1.00 93.62 191 ARG A O 1
ATOM 1462 N N . HIS A 1 192 ? 17.484 -16.727 -4.944 1.00 94.81 192 HIS A N 1
ATOM 1463 C CA . HIS A 1 192 ? 17.428 -16.557 -6.398 1.00 94.81 192 HIS A CA 1
ATOM 1464 C C . HIS A 1 192 ? 17.633 -15.094 -6.838 1.00 94.81 192 HIS A C 1
ATOM 1466 O O . HIS A 1 192 ? 17.448 -14.783 -8.012 1.00 94.81 192 HIS A O 1
ATOM 1472 N N . THR A 1 193 ? 18.022 -14.202 -5.920 1.00 90.06 193 THR A N 1
ATOM 1473 C CA . THR A 1 193 ? 18.472 -12.840 -6.238 1.00 90.06 193 THR A CA 1
ATOM 1474 C C . THR A 1 193 ? 19.596 -12.885 -7.295 1.00 90.06 193 THR A C 1
ATOM 1476 O O . THR A 1 193 ? 20.549 -13.653 -7.109 1.00 90.06 193 THR A O 1
ATOM 1479 N N . PRO A 1 194 ? 19.510 -12.108 -8.399 1.00 90.00 194 PRO A N 1
ATOM 1480 C CA . PRO A 1 194 ? 20.530 -12.085 -9.451 1.00 90.00 194 PRO A CA 1
ATOM 1481 C C . PRO A 1 194 ? 21.922 -11.713 -8.931 1.00 90.00 194 PRO A C 1
ATOM 1483 O O . PRO A 1 194 ? 22.049 -10.896 -8.029 1.00 90.00 194 PRO A O 1
ATOM 1486 N N . GLY A 1 195 ? 22.979 -12.264 -9.536 1.00 85.75 195 GLY A N 1
ATOM 1487 C CA . GLY A 1 195 ? 24.355 -12.144 -9.026 1.00 85.75 195 GLY A CA 1
ATOM 1488 C C . GLY A 1 195 ? 24.976 -10.739 -9.015 1.00 85.75 195 GLY A C 1
ATOM 1489 O O . GLY A 1 195 ? 26.049 -10.583 -8.449 1.00 85.75 195 GLY A O 1
ATOM 1490 N N . HIS A 1 196 ? 24.328 -9.735 -9.617 1.00 84.94 196 HIS A N 1
ATOM 1491 C CA . HIS A 1 196 ? 24.741 -8.325 -9.540 1.00 84.94 196 HIS A CA 1
ATOM 1492 C C . HIS A 1 196 ? 24.139 -7.580 -8.334 1.00 84.94 196 HIS A C 1
ATOM 1494 O O . HIS A 1 196 ? 24.530 -6.452 -8.056 1.00 84.94 196 HIS A O 1
ATOM 1500 N N . MET A 1 197 ? 23.159 -8.178 -7.650 1.00 85.19 197 MET A N 1
ATOM 1501 C CA . MET A 1 197 ? 22.535 -7.639 -6.443 1.00 85.19 197 MET A CA 1
ATOM 1502 C C . MET A 1 197 ? 23.163 -8.292 -5.217 1.00 85.19 197 MET A C 1
ATOM 1504 O O . MET A 1 197 ? 23.295 -9.519 -5.158 1.00 85.19 197 MET A O 1
ATOM 1508 N N . ASP A 1 198 ? 23.485 -7.483 -4.212 1.00 84.38 198 ASP A N 1
ATOM 1509 C CA . ASP A 1 198 ? 23.916 -8.007 -2.924 1.00 84.38 198 ASP A CA 1
ATOM 1510 C C . ASP A 1 198 ? 22.788 -8.807 -2.238 1.00 84.38 198 ASP A C 1
ATOM 1512 O O . ASP A 1 198 ? 21.609 -8.438 -2.240 1.00 84.38 198 ASP A O 1
ATOM 1516 N N . LYS A 1 199 ? 23.175 -9.939 -1.649 1.00 87.31 199 LYS A N 1
ATOM 1517 C CA . LYS A 1 199 ? 22.290 -10.842 -0.911 1.00 87.31 199 LYS A CA 1
ATOM 1518 C C . LYS A 1 199 ? 22.206 -10.474 0.566 1.00 87.31 199 LYS A C 1
ATOM 1520 O O . LYS A 1 199 ? 21.181 -10.767 1.176 1.00 87.31 199 LYS A O 1
ATOM 1525 N N . GLU A 1 200 ? 23.229 -9.844 1.138 1.00 88.12 200 GLU A N 1
ATOM 1526 C CA . GLU A 1 200 ? 23.241 -9.466 2.552 1.00 88.12 200 GLU A CA 1
ATOM 1527 C C . GLU A 1 200 ? 22.224 -8.351 2.833 1.00 88.12 200 GLU A C 1
ATOM 1529 O O . GLU A 1 200 ? 21.349 -8.524 3.681 1.00 88.12 200 GLU A O 1
ATOM 1534 N N . THR A 1 201 ? 22.202 -7.305 2.005 1.00 87.62 201 THR A N 1
ATOM 1535 C CA . THR A 1 201 ? 21.174 -6.249 1.965 1.00 87.62 201 THR A CA 1
ATOM 1536 C C . THR A 1 201 ? 19.753 -6.828 1.906 1.00 87.62 201 THR A C 1
ATOM 1538 O O . THR A 1 201 ? 18.869 -6.412 2.658 1.00 87.62 201 THR A O 1
ATOM 1541 N N . ALA A 1 202 ? 19.514 -7.837 1.059 1.00 88.25 202 ALA A N 1
ATOM 1542 C CA . ALA A 1 202 ? 18.206 -8.491 0.952 1.00 88.25 202 ALA A CA 1
ATOM 1543 C C . ALA A 1 202 ? 17.844 -9.321 2.205 1.00 88.25 202 ALA A C 1
ATOM 1545 O O . ALA A 1 202 ? 16.680 -9.377 2.611 1.00 88.25 202 ALA A O 1
ATOM 1546 N N . LEU A 1 203 ? 18.821 -9.961 2.857 1.00 92.50 203 LEU A N 1
ATOM 1547 C CA . LEU A 1 203 ? 18.615 -10.679 4.121 1.00 92.50 203 LEU A CA 1
ATOM 1548 C C . LEU A 1 203 ? 18.348 -9.712 5.288 1.00 92.50 203 LEU A C 1
ATOM 1550 O O . LEU A 1 203 ? 17.464 -9.976 6.110 1.00 92.50 203 LEU A O 1
ATOM 1554 N N . GLU A 1 204 ? 19.037 -8.572 5.325 1.00 92.06 204 GLU A N 1
ATOM 1555 C CA . GLU A 1 204 ? 18.816 -7.505 6.302 1.00 92.06 204 GLU A CA 1
ATOM 1556 C C . GLU A 1 204 ? 17.424 -6.869 6.129 1.00 92.06 204 GLU A C 1
ATOM 1558 O O . GLU A 1 204 ? 16.671 -6.733 7.097 1.00 92.06 204 GLU A O 1
ATOM 1563 N N . GLY A 1 205 ? 17.007 -6.596 4.887 1.00 91.94 205 GLY A N 1
ATOM 1564 C CA . GLY A 1 205 ? 15.654 -6.143 4.557 1.00 91.94 205 GLY A CA 1
ATOM 1565 C C . GLY A 1 205 ? 14.567 -7.145 4.973 1.00 91.94 205 GLY A C 1
ATOM 1566 O O . GLY A 1 205 ? 13.540 -6.759 5.549 1.00 91.94 205 GLY A O 1
ATOM 1567 N N . ILE A 1 206 ? 14.792 -8.450 4.770 1.00 94.00 206 ILE A N 1
ATOM 1568 C CA . ILE A 1 206 ? 13.912 -9.516 5.284 1.00 94.00 206 ILE A CA 1
ATOM 1569 C C . ILE A 1 206 ? 13.826 -9.468 6.821 1.00 94.00 206 ILE A C 1
ATOM 1571 O O . ILE A 1 206 ? 12.739 -9.667 7.377 1.00 94.00 206 ILE A O 1
ATOM 1575 N N . TYR A 1 207 ? 14.935 -9.209 7.522 1.00 94.00 207 TYR A N 1
ATOM 1576 C CA . TYR A 1 207 ? 14.964 -9.091 8.982 1.00 94.00 207 TYR A CA 1
ATOM 1577 C C . TYR A 1 207 ? 14.214 -7.844 9.479 1.00 94.00 207 TYR A C 1
ATOM 1579 O O . TYR A 1 207 ? 13.284 -7.982 10.280 1.00 94.00 207 TYR A O 1
ATOM 1587 N N . LYS A 1 208 ? 14.510 -6.654 8.937 1.00 92.38 208 LYS A N 1
ATOM 1588 C CA . LYS A 1 208 ? 13.794 -5.392 9.221 1.00 92.38 208 LYS A CA 1
ATOM 1589 C C . LYS A 1 208 ? 12.281 -5.536 8.989 1.00 92.38 208 LYS A C 1
ATOM 1591 O O . LYS A 1 208 ? 11.474 -5.186 9.853 1.00 92.38 208 LYS A O 1
ATOM 1596 N N . THR A 1 209 ? 11.884 -6.188 7.892 1.00 92.31 209 THR A N 1
ATOM 1597 C CA . THR A 1 209 ? 10.473 -6.485 7.579 1.00 92.31 209 THR A CA 1
ATOM 1598 C C . THR A 1 209 ? 9.826 -7.445 8.589 1.00 92.31 209 THR A C 1
ATOM 1600 O O . THR A 1 209 ? 8.670 -7.258 8.974 1.00 92.31 209 THR A O 1
ATOM 1603 N N . ARG A 1 210 ? 10.546 -8.471 9.065 1.00 94.12 210 ARG A N 1
ATOM 1604 C CA . ARG A 1 210 ? 10.056 -9.377 10.124 1.00 94.12 210 ARG A CA 1
ATOM 1605 C C . ARG A 1 210 ? 9.849 -8.650 11.448 1.00 94.12 210 ARG A C 1
ATOM 1607 O O . ARG A 1 210 ? 8.813 -8.846 12.083 1.00 94.12 210 ARG A O 1
ATOM 1614 N N . MET A 1 211 ? 10.800 -7.801 11.833 1.00 92.12 211 MET A N 1
ATOM 1615 C CA . MET A 1 211 ? 10.728 -6.985 13.048 1.00 92.12 211 MET A CA 1
ATOM 1616 C C . MET A 1 211 ? 9.515 -6.048 13.013 1.00 92.12 211 MET A C 1
ATOM 1618 O O . MET A 1 211 ? 8.744 -6.029 13.970 1.00 92.12 211 MET A O 1
ATOM 1622 N N . PHE A 1 212 ? 9.273 -5.372 11.882 1.00 91.44 212 PHE A N 1
ATOM 1623 C CA . PHE A 1 212 ? 8.097 -4.519 11.673 1.00 91.44 212 PHE A CA 1
ATOM 1624 C C . PHE A 1 212 ? 6.775 -5.251 11.946 1.00 91.44 212 PHE A C 1
ATOM 1626 O O . PHE A 1 212 ? 5.988 -4.823 12.791 1.00 91.44 212 PHE A O 1
ATOM 1633 N N . PHE A 1 213 ? 6.526 -6.385 11.278 1.00 90.75 213 PHE A N 1
ATOM 1634 C CA . PHE A 1 213 ? 5.255 -7.103 11.440 1.00 90.75 213 PHE A CA 1
ATOM 1635 C C . PHE A 1 213 ? 5.108 -7.771 12.814 1.00 90.75 213 PHE A C 1
ATOM 1637 O O . PHE A 1 213 ? 3.991 -7.839 13.330 1.00 90.75 213 PHE A O 1
ATOM 1644 N N . ARG A 1 214 ? 6.208 -8.223 13.434 1.00 90.44 214 ARG A N 1
ATOM 1645 C CA . ARG A 1 214 ? 6.211 -8.761 14.804 1.00 90.44 214 ARG A CA 1
ATOM 1646 C C . ARG A 1 214 ? 5.817 -7.686 15.818 1.00 90.44 214 ARG A C 1
ATOM 1648 O O . ARG A 1 214 ? 4.897 -7.896 16.610 1.00 90.44 214 ARG A O 1
ATOM 1655 N N . ASP A 1 215 ? 6.487 -6.538 15.771 1.00 90.38 215 ASP A N 1
ATOM 1656 C CA . ASP A 1 215 ? 6.301 -5.456 16.739 1.00 90.38 215 ASP A CA 1
ATOM 1657 C C . ASP A 1 215 ? 4.935 -4.774 16.526 1.00 90.38 215 ASP A C 1
ATOM 1659 O O . ASP A 1 215 ? 4.211 -4.538 17.492 1.00 90.38 215 ASP A O 1
ATOM 1663 N N . SER A 1 216 ? 4.499 -4.587 15.273 1.00 87.88 216 SER A N 1
ATOM 1664 C CA . SER A 1 216 ? 3.160 -4.081 14.923 1.00 87.88 216 SER A CA 1
ATOM 1665 C C . SER A 1 216 ? 2.022 -4.980 15.438 1.00 87.88 216 SER A C 1
ATOM 1667 O O . SER A 1 216 ? 1.052 -4.498 16.027 1.00 87.88 216 SER A O 1
ATOM 1669 N N . HIS A 1 217 ? 2.151 -6.305 15.301 1.00 86.81 217 HIS A N 1
ATOM 1670 C CA . HIS A 1 217 ? 1.178 -7.269 15.829 1.00 86.81 217 HIS A CA 1
ATOM 1671 C C . HIS A 1 217 ? 1.164 -7.304 17.370 1.00 86.81 217 HIS A C 1
ATOM 1673 O O . HIS A 1 217 ? 0.092 -7.415 17.969 1.00 86.81 217 HIS A O 1
ATOM 1679 N N . SER A 1 218 ? 2.325 -7.145 18.017 1.00 89.31 218 SER A N 1
ATOM 1680 C CA . SER A 1 218 ? 2.430 -6.992 19.476 1.00 89.31 218 SER A CA 1
ATOM 1681 C C . SER A 1 218 ? 1.712 -5.725 19.968 1.00 89.31 218 SER A C 1
ATOM 1683 O O . SER A 1 218 ? 0.886 -5.786 20.882 1.00 89.31 218 SER A O 1
ATOM 1685 N N . LEU A 1 219 ? 1.940 -4.590 19.295 1.00 87.62 219 LEU A N 1
ATOM 1686 C CA . LEU A 1 219 ? 1.263 -3.320 19.573 1.00 87.62 219 LEU A CA 1
ATOM 1687 C C . LEU A 1 219 ? -0.254 -3.413 19.364 1.00 87.62 219 LEU A C 1
ATOM 1689 O O . LEU A 1 219 ? -0.998 -2.924 20.212 1.00 87.62 219 LEU A O 1
ATOM 1693 N N . SER A 1 220 ? -0.727 -4.091 18.308 1.00 86.50 220 SER A N 1
ATOM 1694 C CA . SER A 1 220 ? -2.166 -4.336 18.111 1.00 86.50 220 SER A CA 1
ATOM 1695 C C . SER A 1 220 ? -2.757 -5.082 19.305 1.00 86.50 220 SER A C 1
ATOM 1697 O O . SER A 1 220 ? -3.657 -4.559 19.950 1.00 86.50 220 SER A O 1
ATOM 1699 N N . ARG A 1 221 ? -2.178 -6.230 19.692 1.00 88.44 221 ARG A N 1
ATOM 1700 C CA . ARG A 1 221 ? -2.654 -7.020 20.843 1.00 88.44 221 ARG A CA 1
ATOM 1701 C C . ARG A 1 221 ? -2.672 -6.217 22.145 1.00 88.44 221 ARG A C 1
ATOM 1703 O O . ARG A 1 221 ? -3.599 -6.370 22.939 1.00 88.44 221 ARG A O 1
ATOM 1710 N N . LYS A 1 222 ? -1.676 -5.349 22.367 1.00 90.25 222 LYS A N 1
ATOM 1711 C CA . LYS A 1 222 ? -1.644 -4.443 23.526 1.00 90.25 222 LYS A CA 1
ATOM 1712 C C . LYS A 1 222 ? -2.786 -3.423 23.468 1.00 90.25 222 LYS A C 1
ATOM 1714 O O . LYS A 1 222 ? -3.464 -3.227 24.472 1.00 90.25 222 LYS A O 1
ATOM 1719 N N . ASN A 1 223 ? -3.046 -2.830 22.305 1.00 88.06 223 ASN A N 1
ATOM 1720 C CA . ASN A 1 223 ? -4.143 -1.881 22.104 1.00 88.06 223 ASN A CA 1
ATOM 1721 C C . ASN A 1 223 ? -5.525 -2.544 22.234 1.00 88.06 223 ASN A C 1
ATOM 1723 O O . ASN A 1 223 ? -6.411 -1.974 22.867 1.00 88.06 223 ASN A O 1
ATOM 1727 N N . ASP A 1 224 ? -5.698 -3.758 21.708 1.00 88.56 224 ASP A N 1
ATOM 1728 C CA . ASP A 1 224 ? -6.927 -4.550 21.821 1.00 88.56 224 ASP A CA 1
ATOM 1729 C C . ASP A 1 224 ? -7.217 -4.915 23.288 1.00 88.56 224 ASP A C 1
ATOM 1731 O O . ASP A 1 224 ? -8.347 -4.763 23.767 1.00 88.56 224 ASP A O 1
ATOM 1735 N N . ARG A 1 225 ? -6.177 -5.306 24.041 1.00 90.94 225 ARG A N 1
ATOM 1736 C CA . ARG A 1 225 ? -6.250 -5.536 25.491 1.00 90.94 225 ARG A CA 1
ATOM 1737 C C . ARG A 1 225 ? -6.649 -4.264 26.248 1.00 90.94 225 ARG A C 1
ATOM 1739 O O . ARG A 1 225 ? -7.646 -4.294 26.965 1.00 90.94 225 ARG A O 1
ATOM 1746 N N . LEU A 1 226 ? -5.946 -3.148 26.034 1.00 88.88 226 LEU A N 1
ATOM 1747 C CA . LEU A 1 226 ? -6.252 -1.856 26.670 1.00 88.88 226 LEU A CA 1
ATOM 1748 C C . LEU A 1 226 ? -7.667 -1.362 26.320 1.00 88.88 226 LEU A C 1
ATOM 1750 O O . LEU A 1 226 ? -8.369 -0.802 27.163 1.00 88.88 226 LEU A O 1
ATOM 1754 N N . ALA A 1 227 ? -8.132 -1.599 25.090 1.00 85.81 227 ALA A N 1
ATOM 1755 C CA . ALA A 1 227 ? -9.495 -1.286 24.676 1.00 85.81 227 ALA A CA 1
ATOM 1756 C C . ALA A 1 227 ? -10.540 -2.163 25.389 1.00 85.81 227 ALA A C 1
ATOM 1758 O O . ALA A 1 227 ? -11.626 -1.668 25.695 1.00 85.81 227 ALA A O 1
ATOM 1759 N N . SER A 1 228 ? -10.227 -3.430 25.678 1.00 87.38 228 SER A N 1
ATOM 1760 C CA . SER A 1 228 ? -11.074 -4.325 26.477 1.00 87.38 228 SER A CA 1
ATOM 1761 C C . SER A 1 228 ? -11.112 -3.908 27.953 1.00 87.38 228 SER A C 1
ATOM 1763 O O . SER A 1 228 ? -12.191 -3.698 28.507 1.00 87.38 228 SER A O 1
ATOM 1765 N N . GLU A 1 229 ? -9.947 -3.665 28.560 1.00 86.81 229 GLU A N 1
ATOM 1766 C CA . GLU A 1 229 ? -9.808 -3.193 29.945 1.00 86.81 229 GLU A CA 1
ATOM 1767 C C . GLU A 1 229 ? -10.560 -1.863 30.150 1.00 86.81 229 GLU A C 1
ATOM 1769 O O . GLU A 1 229 ? -11.340 -1.728 31.094 1.00 86.81 229 GLU A O 1
ATOM 1774 N N . ARG A 1 230 ? -10.462 -0.920 29.200 1.00 78.31 230 ARG A N 1
ATOM 1775 C CA . ARG A 1 230 ? -11.226 0.341 29.218 1.00 78.31 230 ARG A CA 1
ATOM 1776 C C . ARG A 1 230 ? -12.743 0.139 29.086 1.00 78.31 230 ARG A C 1
ATOM 1778 O O . ARG A 1 230 ? -13.509 0.867 29.717 1.00 78.31 230 ARG A O 1
ATOM 1785 N N . ARG A 1 231 ? -13.213 -0.850 28.309 1.00 76.88 231 ARG A N 1
ATOM 1786 C CA . ARG A 1 231 ? -14.649 -1.213 28.247 1.00 76.88 231 ARG A CA 1
ATOM 1787 C C . ARG A 1 231 ? -15.132 -1.789 29.581 1.00 76.88 231 ARG A C 1
ATOM 1789 O O . ARG A 1 231 ? -16.218 -1.430 30.032 1.00 76.88 231 ARG A O 1
ATOM 1796 N N . GLN A 1 232 ? -14.330 -2.638 30.224 1.00 79.00 232 GLN A N 1
ATOM 1797 C CA . GLN A 1 232 ? -14.646 -3.221 31.530 1.00 79.00 232 GLN A CA 1
ATOM 1798 C C . GLN A 1 232 ? -14.668 -2.155 32.635 1.00 79.00 232 GLN A C 1
ATOM 1800 O O . GLN A 1 232 ? -15.647 -2.075 33.375 1.00 79.00 232 GLN A O 1
ATOM 1805 N N . ALA A 1 233 ? -13.664 -1.275 32.689 1.00 71.81 233 ALA A N 1
ATOM 1806 C CA . ALA A 1 233 ? -13.622 -0.155 33.629 1.00 71.81 233 ALA A CA 1
ATOM 1807 C C . ALA A 1 233 ? -14.846 0.767 33.478 1.00 71.81 233 ALA A C 1
ATOM 1809 O O . ALA A 1 233 ? -15.477 1.126 34.474 1.00 71.81 233 ALA A O 1
ATOM 1810 N N . ASN A 1 234 ? -15.251 1.090 32.245 1.00 66.12 234 ASN A N 1
ATOM 1811 C CA . ASN A 1 234 ? -16.454 1.890 31.996 1.00 66.12 234 ASN A CA 1
ATOM 1812 C C . ASN A 1 234 ? -17.753 1.173 32.414 1.00 66.12 234 ASN A C 1
ATOM 1814 O O . ASN A 1 234 ? -18.669 1.834 32.891 1.00 66.12 234 ASN A O 1
ATOM 1818 N N . ARG A 1 235 ? -17.835 -0.163 32.303 1.00 66.88 235 ARG A N 1
ATOM 1819 C CA . ARG A 1 235 ? -18.999 -0.952 32.760 1.00 66.88 235 ARG A CA 1
ATOM 1820 C C . ARG A 1 235 ? -19.152 -0.972 34.287 1.00 66.88 235 ARG A C 1
ATOM 1822 O O . ARG A 1 235 ? -20.275 -1.023 34.777 1.00 66.88 235 ARG A O 1
ATOM 1829 N N . VAL A 1 236 ? -18.047 -0.962 35.035 1.00 65.56 236 VAL A N 1
ATOM 1830 C CA . VAL A 1 236 ? -18.054 -1.025 36.514 1.00 65.56 236 VAL A CA 1
ATOM 1831 C C . VAL A 1 236 ? -18.281 0.356 37.154 1.00 65.56 236 VAL A C 1
ATOM 1833 O O . VAL A 1 236 ? -18.738 0.457 38.291 1.00 65.56 236 VAL A O 1
ATOM 1836 N N . ASN A 1 237 ? -18.028 1.441 36.418 1.00 67.56 237 ASN A N 1
ATOM 1837 C CA . ASN A 1 237 ? -18.167 2.817 36.895 1.00 67.56 237 ASN A CA 1
ATOM 1838 C C . ASN A 1 237 ? -19.641 3.262 37.061 1.00 67.56 237 ASN A C 1
ATOM 1840 O O . ASN A 1 237 ? -20.209 3.960 36.221 1.00 67.56 237 ASN A O 1
ATOM 1844 N N . ARG A 1 238 ? -20.263 2.908 38.197 1.00 64.62 238 ARG A N 1
ATOM 1845 C CA . ARG A 1 238 ? -21.681 3.215 38.499 1.00 64.62 238 ARG A CA 1
ATOM 1846 C C . ARG A 1 238 ? -22.045 4.705 38.480 1.00 64.62 238 ARG A C 1
ATOM 1848 O O . ARG A 1 238 ? -23.192 5.021 38.168 1.00 64.62 238 ARG A O 1
ATOM 1855 N N . PHE A 1 239 ? -21.082 5.589 38.759 1.00 68.25 239 PHE A N 1
ATOM 1856 C CA . PHE A 1 239 ? -21.294 7.030 38.969 1.00 68.25 239 PHE A CA 1
ATOM 1857 C C . PHE A 1 239 ? -20.416 7.958 38.097 1.00 68.25 239 PHE A C 1
ATOM 1859 O O . PHE A 1 239 ? -20.489 9.176 38.246 1.00 68.25 239 PHE A O 1
ATOM 1866 N N . LYS A 1 240 ? -19.578 7.434 37.186 1.00 70.06 240 LYS A N 1
ATOM 1867 C CA . LYS A 1 240 ? -18.656 8.266 36.384 1.00 70.06 240 LYS A CA 1
ATOM 1868 C C . LYS A 1 240 ? -19.390 8.927 35.212 1.00 70.06 240 LYS A C 1
ATOM 1870 O O . LYS A 1 240 ? -19.703 8.276 34.221 1.00 70.06 240 LYS A O 1
ATOM 1875 N N . TRP A 1 241 ? -19.632 10.232 35.327 1.00 68.94 241 TRP A N 1
ATOM 1876 C CA . TRP A 1 241 ? -20.349 11.042 34.330 1.00 68.94 241 TRP A CA 1
ATOM 1877 C C . TRP A 1 241 ? -19.490 11.535 33.152 1.00 68.94 241 TRP A C 1
ATOM 1879 O O . TRP A 1 241 ? -20.047 12.059 32.189 1.00 68.94 241 TRP A O 1
ATOM 1889 N N . LYS A 1 242 ? -18.154 11.415 33.205 1.00 69.50 242 LYS A N 1
ATOM 1890 C CA . LYS A 1 242 ? -17.221 11.921 32.176 1.00 69.50 242 LYS A CA 1
ATOM 1891 C C . LYS A 1 242 ? -16.018 10.993 31.961 1.00 69.50 242 LYS A C 1
ATOM 1893 O O . LYS A 1 242 ? -15.575 10.335 32.899 1.00 69.50 242 LYS A O 1
ATOM 1898 N N . THR A 1 243 ? -15.468 10.950 30.746 1.00 65.56 243 THR A N 1
ATOM 1899 C CA . THR A 1 243 ? -14.128 10.387 30.461 1.00 65.56 243 THR A CA 1
ATOM 1900 C C . THR A 1 243 ? -13.029 11.245 31.098 1.00 65.56 243 THR A C 1
ATOM 1902 O O . THR A 1 243 ? -13.294 12.404 31.409 1.00 65.56 243 THR A O 1
ATOM 1905 N N . GLU A 1 244 ? -11.777 10.767 31.156 1.00 63.97 244 GLU A N 1
ATOM 1906 C CA . GLU A 1 244 ? -10.615 11.646 31.412 1.00 63.97 244 GLU A CA 1
ATOM 1907 C C . GLU A 1 244 ? -10.611 12.877 30.476 1.00 63.97 244 GLU A C 1
ATOM 1909 O O . GLU A 1 244 ? -10.469 14.003 30.937 1.00 63.97 244 GLU A O 1
ATOM 1914 N N . ASN A 1 245 ? -10.917 12.694 29.185 1.00 60.44 245 ASN A N 1
ATOM 1915 C CA . ASN A 1 245 ? -11.034 13.762 28.177 1.00 60.44 245 ASN A CA 1
ATOM 1916 C C . ASN A 1 245 ? -12.309 14.638 28.318 1.00 60.44 245 ASN A C 1
ATOM 1918 O O . ASN A 1 245 ? -12.778 15.218 27.341 1.00 60.44 245 ASN A O 1
ATOM 1922 N N . GLY A 1 246 ? -12.953 14.667 29.490 1.00 66.19 246 GLY A N 1
ATOM 1923 C CA . GLY A 1 246 ? -14.133 15.492 29.793 1.00 66.19 246 GLY A CA 1
ATOM 1924 C C . GLY A 1 246 ? -15.455 15.125 29.093 1.00 66.19 246 GLY A C 1
ATOM 1925 O O . GLY A 1 246 ? -16.498 15.657 29.479 1.00 66.19 246 GLY A O 1
ATOM 1926 N N . THR A 1 247 ? -15.443 14.221 28.108 1.00 65.81 247 THR A N 1
ATOM 1927 C CA . THR A 1 247 ? -16.608 13.807 27.308 1.00 65.81 247 THR A CA 1
ATOM 1928 C C . THR A 1 247 ? -17.675 13.112 28.167 1.00 65.81 247 THR A C 1
ATOM 1930 O O . THR A 1 247 ? -17.323 12.194 28.914 1.00 65.81 247 THR A O 1
ATOM 1933 N N . PRO A 1 248 ? -18.973 13.463 28.062 1.00 66.25 248 PRO A N 1
ATOM 1934 C CA . PRO A 1 248 ? -20.017 12.837 28.872 1.00 66.25 248 PRO A CA 1
ATOM 1935 C C . PRO A 1 248 ? -20.190 11.325 28.661 1.00 66.25 248 PRO A C 1
ATOM 1937 O O . PRO A 1 248 ? -20.262 10.827 27.535 1.00 66.25 248 PRO A O 1
ATOM 1940 N N . ILE A 1 249 ? -20.355 10.606 29.771 1.00 67.56 249 ILE A N 1
ATOM 1941 C CA . ILE A 1 249 ? -20.681 9.177 29.844 1.00 67.56 249 ILE A CA 1
ATOM 1942 C C . ILE A 1 249 ? -22.024 9.018 30.565 1.00 67.56 249 ILE A C 1
ATOM 1944 O O . ILE A 1 249 ? -22.314 9.731 31.522 1.00 67.56 249 ILE A O 1
ATOM 1948 N N . ALA A 1 250 ? -22.836 8.058 30.118 1.00 70.00 250 ALA A N 1
ATOM 1949 C CA . ALA A 1 250 ? -24.027 7.617 30.836 1.00 70.00 250 ALA A CA 1
ATOM 1950 C C . ALA A 1 250 ? -23.625 6.751 32.048 1.00 70.00 250 ALA A C 1
ATOM 1952 O O . ALA A 1 250 ? -23.085 5.663 31.825 1.00 70.00 250 ALA A O 1
ATOM 1953 N N . PRO A 1 251 ? -23.878 7.159 33.306 1.00 74.62 251 PRO A N 1
ATOM 1954 C CA . PRO A 1 251 ? -23.542 6.330 34.458 1.00 74.62 251 PRO A CA 1
ATOM 1955 C C . PRO A 1 251 ? -24.392 5.062 34.466 1.00 74.62 251 PRO A C 1
ATOM 1957 O O . PRO A 1 251 ? -25.593 5.106 34.184 1.00 74.62 251 PRO A O 1
ATOM 1960 N N . GLN A 1 252 ? -23.796 3.936 34.850 1.00 71.00 252 GLN A N 1
ATOM 1961 C CA . GLN A 1 252 ? -24.482 2.643 34.828 1.00 71.00 252 GLN A CA 1
ATOM 1962 C C . GLN A 1 252 ? -25.759 2.639 35.704 1.00 71.00 252 GLN A C 1
ATOM 1964 O O . GLN A 1 252 ? -26.755 2.038 35.307 1.00 71.00 252 GLN A O 1
ATOM 1969 N N . LEU A 1 253 ? -25.802 3.412 36.803 1.00 75.19 253 LEU A N 1
ATOM 1970 C CA . LEU A 1 253 ? -27.011 3.600 37.624 1.00 75.19 253 LEU A CA 1
ATOM 1971 C C . LEU A 1 253 ? -28.175 4.267 36.857 1.00 75.19 253 LEU A C 1
ATOM 1973 O O . LEU A 1 253 ? -29.332 3.879 37.024 1.00 75.19 253 LEU A O 1
ATOM 1977 N N . PHE A 1 254 ? -27.885 5.263 36.011 1.00 77.06 254 PHE A N 1
ATOM 1978 C CA . PHE A 1 254 ? -28.897 5.919 35.173 1.00 77.06 254 PHE A CA 1
ATOM 1979 C C . PHE A 1 254 ? -29.445 4.936 34.136 1.00 77.06 254 PHE A C 1
ATOM 1981 O O . PHE A 1 254 ? -30.657 4.816 33.963 1.00 77.06 254 PHE A O 1
ATOM 1988 N N . VAL A 1 255 ? -28.547 4.188 33.486 1.00 77.06 255 VAL A N 1
ATOM 1989 C CA . VAL A 1 255 ? -28.904 3.171 32.489 1.00 77.06 255 VAL A CA 1
ATOM 1990 C C . VAL A 1 255 ? -29.776 2.073 33.109 1.00 77.06 255 VAL A C 1
ATOM 1992 O O . VAL A 1 255 ? -30.758 1.661 32.497 1.00 77.06 255 VAL A O 1
ATOM 1995 N N . GLU A 1 256 ? -29.470 1.645 34.336 1.00 78.06 256 GLU A N 1
ATOM 1996 C CA . GLU A 1 256 ? -30.276 0.695 35.113 1.00 78.06 256 GLU A CA 1
ATOM 1997 C C . GLU A 1 256 ? -31.668 1.247 35.438 1.00 78.06 256 GLU A C 1
ATOM 1999 O O . GLU A 1 256 ? -32.665 0.603 35.113 1.00 78.06 256 GLU A O 1
ATOM 2004 N N . LYS A 1 257 ? -31.768 2.458 36.005 1.00 81.12 257 LYS A N 1
ATOM 2005 C CA . LYS A 1 257 ? -33.065 3.076 36.335 1.00 81.12 257 LYS A CA 1
ATOM 2006 C C . LYS A 1 257 ? -33.944 3.284 35.097 1.00 81.12 257 LYS A C 1
ATOM 2008 O O . LYS A 1 257 ? -35.129 2.957 35.145 1.00 81.12 257 LYS A O 1
ATOM 2013 N N . VAL A 1 258 ? -33.379 3.755 33.982 1.00 79.69 258 VAL A N 1
ATOM 2014 C CA . VAL A 1 258 ? -34.117 3.905 32.716 1.00 79.69 258 VAL A CA 1
ATOM 2015 C C . VAL A 1 258 ? -34.542 2.548 32.151 1.00 79.69 258 VAL A C 1
ATOM 2017 O O . VAL A 1 258 ? -35.680 2.418 31.708 1.00 79.69 258 VAL A O 1
ATOM 2020 N N . ALA A 1 259 ? -33.694 1.516 32.213 1.00 77.25 259 ALA A N 1
ATOM 2021 C CA . ALA A 1 259 ? -34.071 0.177 31.757 1.00 77.25 259 ALA A CA 1
ATOM 2022 C C . ALA A 1 259 ? -35.228 -0.421 32.581 1.00 77.25 259 ALA A C 1
ATOM 2024 O O . ALA A 1 259 ? -36.140 -1.009 32.001 1.00 77.25 259 ALA A O 1
ATOM 2025 N N . THR A 1 260 ? -35.246 -0.214 33.903 1.00 80.81 260 THR A N 1
ATOM 2026 C CA . THR A 1 260 ? -36.368 -0.621 34.768 1.00 80.81 260 THR A CA 1
ATOM 2027 C C . THR A 1 260 ? -37.671 0.088 34.387 1.00 80.81 260 THR A C 1
ATOM 2029 O O . THR A 1 260 ? -38.702 -0.571 34.281 1.00 80.81 260 THR A O 1
ATOM 2032 N N . ILE A 1 261 ? -37.629 1.400 34.123 1.00 80.88 261 ILE A N 1
ATOM 2033 C CA . ILE A 1 261 ? -38.805 2.192 33.715 1.00 80.88 261 ILE A CA 1
ATOM 2034 C C . ILE A 1 261 ? -39.319 1.762 32.330 1.00 80.88 261 ILE A C 1
ATOM 2036 O O . ILE A 1 261 ? -40.518 1.570 32.144 1.00 80.88 261 ILE A O 1
ATOM 2040 N N . LEU A 1 262 ? -38.431 1.546 31.354 1.00 74.81 262 LEU A N 1
ATOM 2041 C CA . LEU A 1 262 ? -38.820 1.054 30.024 1.00 74.81 262 LEU A CA 1
ATOM 2042 C C . LEU A 1 262 ? -39.452 -0.348 30.081 1.00 74.81 262 LEU A C 1
ATOM 2044 O O . LEU A 1 262 ? -40.347 -0.656 29.290 1.00 74.81 262 LEU A O 1
ATOM 2048 N N . ASN A 1 263 ? -39.019 -1.184 31.030 1.00 71.88 263 ASN A N 1
ATOM 2049 C CA . ASN A 1 263 ? -39.586 -2.511 31.238 1.00 71.88 263 ASN A CA 1
ATOM 2050 C C . ASN A 1 263 ? -40.952 -2.465 31.953 1.00 71.88 263 ASN A C 1
ATOM 2052 O O . ASN A 1 263 ? -41.869 -3.171 31.533 1.00 71.88 263 ASN A O 1
ATOM 2056 N N . SER A 1 264 ? -41.128 -1.617 32.978 1.00 76.50 264 SER A N 1
ATOM 2057 C CA . SER A 1 264 ? -42.418 -1.475 33.680 1.00 76.50 264 SER A CA 1
ATOM 2058 C C . SER A 1 264 ? -43.506 -0.859 32.794 1.00 76.50 264 SER A C 1
ATOM 2060 O O . SER A 1 264 ? -44.648 -1.309 32.832 1.00 76.50 264 SER A O 1
ATOM 2062 N N . LEU A 1 265 ? -43.138 0.075 31.910 1.00 75.25 265 LEU A N 1
ATOM 2063 C CA . LEU A 1 265 ? -44.013 0.639 30.873 1.00 75.25 265 LEU A CA 1
ATOM 2064 C C . LEU A 1 265 ? -44.335 -0.344 29.724 1.00 75.25 265 LEU A C 1
ATOM 2066 O O . LEU A 1 265 ? -44.997 0.039 28.762 1.00 75.25 265 LEU A O 1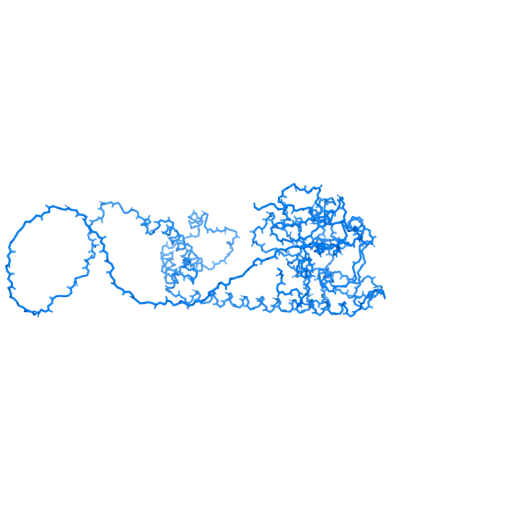
ATOM 2070 N N . LYS A 1 266 ? -43.863 -1.601 29.793 1.00 66.19 266 LYS A N 1
ATOM 2071 C CA . LYS A 1 266 ? -44.091 -2.681 28.811 1.00 66.19 266 LYS A CA 1
ATOM 2072 C C . LYS A 1 266 ? -43.805 -2.293 27.347 1.00 66.19 266 LYS A C 1
ATOM 2074 O O . LYS A 1 266 ? -44.386 -2.883 26.438 1.00 66.19 266 LYS A O 1
ATOM 2079 N N . VAL A 1 267 ? -42.893 -1.347 27.096 1.00 62.47 267 VAL A N 1
ATOM 2080 C CA . VAL A 1 267 ? -42.696 -0.760 25.758 1.00 62.47 267 VAL A CA 1
ATOM 2081 C C . VAL A 1 267 ? -42.347 -1.841 24.724 1.00 62.47 267 VAL A C 1
ATOM 2083 O O . VAL A 1 267 ? -41.342 -2.547 24.849 1.00 62.47 267 VAL A O 1
ATOM 2086 N N . GLY A 1 268 ? -43.204 -1.985 23.710 1.00 54.31 268 GLY A N 1
ATOM 2087 C CA . GLY A 1 268 ? -43.042 -2.940 22.613 1.00 54.31 268 GLY A CA 1
ATOM 2088 C C . GLY A 1 268 ? -42.105 -2.434 21.511 1.00 54.31 268 GLY A C 1
ATOM 2089 O O . GLY A 1 268 ? -42.007 -1.228 21.267 1.00 54.31 268 GLY A O 1
ATOM 2090 N N . ASN A 1 269 ? -41.446 -3.364 20.810 1.00 52.44 269 ASN A N 1
ATOM 2091 C CA . ASN A 1 269 ? -40.450 -3.062 19.769 1.00 52.44 269 ASN A CA 1
ATOM 2092 C C . ASN A 1 269 ? -40.982 -2.096 18.685 1.00 52.44 269 ASN A C 1
ATOM 2094 O O . ASN A 1 269 ? -40.269 -1.190 18.253 1.00 52.44 269 ASN A O 1
ATOM 2098 N N . GLU A 1 270 ? -42.246 -2.249 18.282 1.00 51.00 270 GLU A N 1
ATOM 2099 C CA . GLU A 1 270 ? -42.854 -1.541 17.143 1.00 51.00 270 GLU A CA 1
ATOM 2100 C C . GLU A 1 270 ? -43.176 -0.059 17.394 1.00 51.00 270 GLU A C 1
ATOM 2102 O O . GLU A 1 270 ? -43.237 0.740 16.452 1.00 51.00 270 GLU A O 1
ATOM 2107 N N . GLY A 1 271 ? -43.398 0.331 18.653 1.00 48.47 271 GLY A N 1
ATOM 2108 C CA . GLY A 1 271 ? -43.522 1.742 19.037 1.00 48.47 271 GLY A CA 1
ATOM 2109 C C . GLY A 1 271 ? -42.150 2.405 19.174 1.00 48.47 271 GLY A C 1
ATOM 2110 O O . GLY A 1 271 ? -41.954 3.557 18.789 1.00 48.47 271 GLY A O 1
ATOM 2111 N N . LEU A 1 272 ? -41.172 1.644 19.663 1.00 47.88 272 LEU A N 1
ATOM 2112 C CA . LEU A 1 272 ? -39.847 2.129 20.039 1.00 47.88 272 LEU A CA 1
ATOM 2113 C C . LEU A 1 272 ? -38.967 2.451 18.820 1.00 47.88 272 LEU A C 1
ATOM 2115 O O . LEU A 1 272 ? -38.327 3.503 18.782 1.00 47.88 272 LEU A O 1
ATOM 2119 N N . ALA A 1 273 ? -39.029 1.625 17.770 1.00 46.12 273 ALA A N 1
ATOM 2120 C CA . ALA A 1 273 ? -38.407 1.921 16.474 1.00 46.12 273 ALA A CA 1
ATOM 2121 C C . ALA A 1 273 ? -38.950 3.215 15.829 1.00 46.12 273 ALA A C 1
ATOM 2123 O O . ALA A 1 273 ? -38.255 3.872 15.058 1.00 46.12 273 ALA A O 1
ATOM 2124 N N . ARG A 1 274 ? -40.183 3.616 16.173 1.00 48.41 274 ARG A N 1
ATOM 2125 C CA . ARG A 1 274 ? -40.843 4.833 15.675 1.00 48.41 274 ARG A CA 1
ATOM 2126 C C . ARG A 1 274 ? -40.290 6.104 16.324 1.00 48.41 274 ARG A C 1
ATOM 2128 O O . ARG A 1 274 ? -40.133 7.100 15.624 1.00 48.41 274 ARG A O 1
ATOM 2135 N N . MET A 1 275 ? -39.960 6.046 17.619 1.00 49.31 275 MET A N 1
ATOM 2136 C CA . MET A 1 275 ? -39.322 7.139 18.374 1.00 49.31 275 MET A CA 1
ATOM 2137 C C . MET A 1 275 ? -37.825 7.311 18.073 1.00 49.31 275 MET A C 1
ATOM 2139 O O . MET A 1 275 ? -37.298 8.403 18.257 1.00 49.31 275 MET A O 1
ATOM 2143 N N . LEU A 1 276 ? -37.128 6.251 17.645 1.00 47.53 276 LEU A N 1
ATOM 2144 C CA . LEU A 1 276 ? -35.660 6.235 17.513 1.00 47.53 276 LEU A CA 1
ATOM 2145 C C . LEU A 1 276 ? -35.136 6.398 16.073 1.00 47.53 276 LEU A C 1
ATOM 2147 O O . LEU A 1 276 ? -33.928 6.270 15.847 1.00 47.53 276 LEU A O 1
ATOM 2151 N N . ARG A 1 277 ? -35.999 6.715 15.095 1.00 44.59 277 ARG A N 1
ATOM 2152 C CA . ARG A 1 277 ? -35.557 7.045 13.727 1.00 44.59 277 ARG A CA 1
ATOM 2153 C C . ARG A 1 277 ? -34.611 8.253 13.757 1.00 44.59 277 ARG A C 1
ATOM 2155 O O . ARG A 1 277 ? -35.027 9.354 14.097 1.00 44.59 277 ARG A O 1
ATOM 2162 N N . GLY A 1 278 ? -33.343 8.015 13.411 1.00 49.06 278 GLY A N 1
ATOM 2163 C CA . GLY A 1 278 ? -32.257 9.003 13.462 1.00 49.06 278 GLY A CA 1
ATOM 2164 C C . GLY A 1 278 ? -31.266 8.857 14.629 1.00 49.06 278 GLY A C 1
ATOM 2165 O O . GLY A 1 278 ? -30.325 9.640 14.696 1.00 49.06 278 GLY A O 1
ATOM 2166 N N . LEU A 1 279 ? -31.434 7.881 15.537 1.00 44.38 279 LEU A N 1
ATOM 2167 C CA . LEU A 1 279 ? -30.518 7.662 16.677 1.00 44.38 279 LEU A CA 1
ATOM 2168 C C . LEU A 1 279 ? -29.781 6.309 16.678 1.00 44.38 279 LEU A C 1
ATOM 2170 O O . LEU A 1 279 ? -28.814 6.153 17.425 1.00 44.38 279 LEU A O 1
ATOM 2174 N N . THR A 1 280 ? -30.209 5.338 15.868 1.00 42.66 280 THR A N 1
ATOM 2175 C CA . THR A 1 280 ? -29.578 4.010 15.744 1.00 42.66 280 THR A CA 1
ATOM 2176 C C . THR A 1 280 ? -29.751 3.446 14.336 1.00 42.66 280 THR A C 1
ATOM 2178 O O . THR A 1 280 ? -30.864 3.492 13.809 1.00 42.66 280 THR A O 1
ATOM 2181 N N . ASP A 1 281 ? -28.709 2.830 13.772 1.00 42.72 281 ASP A N 1
ATOM 2182 C CA . ASP A 1 281 ? -28.800 2.129 12.485 1.00 42.72 281 ASP A CA 1
ATOM 2183 C C . ASP A 1 281 ? -29.727 0.907 12.566 1.00 42.72 281 ASP A C 1
ATOM 2185 O O . ASP A 1 281 ? -29.490 -0.049 13.314 1.00 42.72 281 ASP A O 1
ATOM 2189 N N . ALA A 1 282 ? -30.795 0.931 11.765 1.00 42.66 282 ALA A N 1
ATOM 2190 C CA . ALA A 1 282 ? -31.877 -0.057 11.797 1.00 42.66 282 ALA A CA 1
ATOM 2191 C C . ALA A 1 282 ? -31.481 -1.459 11.279 1.00 42.66 282 ALA A C 1
ATOM 2193 O O . ALA A 1 282 ? -32.245 -2.411 11.418 1.00 42.66 282 ALA A O 1
ATOM 2194 N N . SER A 1 283 ? -30.286 -1.607 10.705 1.00 42.38 283 SER A N 1
ATOM 2195 C CA . SER A 1 283 ? -29.792 -2.814 10.024 1.00 42.38 283 SER A CA 1
ATOM 2196 C C . SER A 1 283 ? -29.319 -3.947 10.950 1.00 42.38 283 SER A C 1
ATOM 2198 O O . SER A 1 283 ? -28.971 -5.022 10.468 1.00 42.38 283 SER A O 1
ATOM 2200 N N . SER A 1 284 ? -29.304 -3.741 12.273 1.00 42.03 284 SER A N 1
ATOM 2201 C CA . SER A 1 284 ? -28.739 -4.693 13.252 1.00 42.03 284 SER A CA 1
ATOM 2202 C C . SER A 1 284 ? -29.775 -5.470 14.086 1.00 42.03 284 SER A C 1
ATOM 2204 O O . SER A 1 284 ? -29.414 -6.179 15.026 1.00 42.03 284 SER A O 1
ATOM 2206 N N . ALA A 1 285 ? -31.063 -5.381 13.739 1.00 41.31 285 ALA A N 1
ATOM 2207 C CA . ALA A 1 285 ? -32.176 -5.987 14.476 1.00 41.31 285 ALA A CA 1
ATOM 2208 C C . ALA A 1 285 ? -32.432 -7.478 14.143 1.00 41.31 285 ALA A C 1
ATOM 2210 O O . ALA A 1 285 ? -33.542 -7.858 13.777 1.00 41.31 285 ALA A O 1
ATOM 2211 N N . LYS A 1 286 ? -31.421 -8.341 14.318 1.00 40.44 286 LYS A N 1
ATOM 2212 C CA . LYS A 1 286 ? -31.666 -9.767 14.630 1.00 40.44 286 LYS A CA 1
ATOM 2213 C C . LYS A 1 286 ? -31.779 -9.950 16.146 1.00 40.44 286 LYS A C 1
ATOM 2215 O O . LYS A 1 286 ? -31.380 -9.067 16.903 1.00 40.44 286 LYS A O 1
ATOM 2220 N N . GLU A 1 287 ? -32.382 -11.055 16.579 1.00 43.38 287 GLU A N 1
ATOM 2221 C CA . GLU A 1 287 ? -32.842 -11.255 17.960 1.00 43.38 287 GLU A CA 1
ATOM 2222 C C . GLU A 1 287 ? -31.746 -11.007 19.010 1.00 43.38 287 GLU A C 1
ATOM 2224 O O . GLU A 1 287 ? -30.773 -11.748 19.136 1.00 43.38 287 GLU A O 1
ATOM 2229 N N . ILE A 1 288 ? -31.921 -9.936 19.786 1.00 48.84 288 ILE A N 1
ATOM 2230 C CA . ILE A 1 288 ? -31.045 -9.548 20.892 1.00 48.84 288 ILE A CA 1
ATOM 2231 C C . ILE A 1 288 ? -31.921 -9.334 22.122 1.00 48.84 288 ILE A C 1
ATOM 2233 O O . ILE A 1 288 ? -32.944 -8.652 22.047 1.00 48.84 288 ILE A O 1
ATOM 2237 N N . ASN A 1 289 ? -31.481 -9.892 23.255 1.00 59.97 289 ASN A N 1
ATOM 2238 C CA . ASN A 1 289 ? -32.154 -9.831 24.553 1.00 59.97 289 ASN A CA 1
ATOM 2239 C C . ASN A 1 289 ? -32.738 -8.429 24.842 1.00 59.97 289 ASN A C 1
ATOM 2241 O O . ASN A 1 289 ? -32.019 -7.423 24.842 1.00 59.97 289 ASN A O 1
ATOM 2245 N N . LYS A 1 290 ? -34.047 -8.387 25.127 1.00 61.53 290 LYS A N 1
ATOM 2246 C CA . LYS A 1 290 ? -34.843 -7.179 25.400 1.00 61.53 290 LYS A CA 1
ATOM 2247 C C . LYS A 1 290 ? -34.187 -6.261 26.442 1.00 61.53 290 LYS A C 1
ATOM 2249 O O . LYS A 1 290 ? -34.139 -5.046 26.255 1.00 61.53 290 LYS A O 1
ATOM 2254 N N . GLU A 1 291 ? -33.594 -6.838 27.484 1.00 61.00 291 GLU A N 1
ATOM 2255 C CA . GLU A 1 291 ? -32.909 -6.103 28.550 1.00 61.00 291 GLU A CA 1
ATOM 2256 C C . GLU A 1 291 ? -31.618 -5.415 28.063 1.00 61.00 291 GLU A C 1
ATOM 2258 O O . GLU A 1 291 ? -31.314 -4.284 28.453 1.00 61.00 291 GLU A O 1
ATOM 2263 N N . ALA A 1 292 ? -30.874 -6.051 27.150 1.00 62.75 292 ALA A N 1
ATOM 2264 C CA . ALA A 1 292 ? -29.690 -5.454 26.535 1.00 62.75 292 ALA A CA 1
ATOM 2265 C C . ALA A 1 292 ? -30.061 -4.271 25.625 1.00 62.75 292 ALA A C 1
ATOM 2267 O O . ALA A 1 292 ? -29.334 -3.276 25.581 1.00 62.75 292 ALA A O 1
ATOM 2268 N N . ASN A 1 293 ? -31.210 -4.333 24.946 1.00 70.50 293 ASN A N 1
ATOM 2269 C CA . ASN A 1 293 ? -31.712 -3.217 24.143 1.00 70.50 293 ASN A CA 1
ATOM 2270 C C . ASN A 1 293 ? -32.170 -2.038 25.017 1.00 70.50 293 ASN A C 1
ATOM 2272 O O . ASN A 1 293 ? -31.783 -0.905 24.732 1.00 70.50 293 ASN A O 1
ATOM 2276 N N . PHE A 1 294 ? -32.867 -2.271 26.134 1.00 72.75 294 PHE A N 1
ATOM 2277 C CA . PHE A 1 294 ? -33.186 -1.195 27.085 1.00 72.75 294 PHE A CA 1
ATOM 2278 C C . PHE A 1 294 ? -31.930 -0.525 27.671 1.00 72.75 294 PHE A C 1
ATOM 2280 O O . PHE A 1 294 ? -31.886 0.702 27.776 1.00 72.75 294 PHE A O 1
ATOM 2287 N N . LYS A 1 295 ? -30.865 -1.287 27.962 1.00 70.88 295 LYS A N 1
ATOM 2288 C CA . LYS A 1 295 ? -29.580 -0.729 28.428 1.00 70.88 295 LYS A CA 1
ATOM 2289 C C . LYS A 1 295 ? -28.852 0.083 27.340 1.00 70.88 295 LYS A C 1
ATOM 2291 O O . LYS A 1 295 ? -28.322 1.158 27.630 1.00 70.88 295 LYS A O 1
ATOM 2296 N N . LYS A 1 296 ? -28.894 -0.341 26.067 1.00 72.12 296 LYS A N 1
ATOM 2297 C CA . LYS A 1 296 ? -28.432 0.496 24.937 1.00 72.12 296 LYS A CA 1
ATOM 2298 C C . LYS A 1 296 ? -29.210 1.817 24.882 1.00 72.12 296 LYS A C 1
ATOM 2300 O O . LYS A 1 296 ? -28.600 2.881 24.855 1.00 72.12 296 LYS A O 1
ATOM 2305 N N . ILE A 1 297 ? -30.541 1.760 24.944 1.00 73.25 297 ILE A N 1
ATOM 2306 C CA . ILE A 1 297 ? -31.418 2.938 24.848 1.00 73.25 297 ILE A CA 1
ATOM 2307 C C . ILE A 1 297 ? -31.183 3.916 26.008 1.00 73.25 297 ILE A C 1
ATOM 2309 O O . ILE A 1 297 ? -31.021 5.109 25.764 1.00 73.25 297 ILE A O 1
ATOM 2313 N N . GLY A 1 298 ? -31.053 3.429 27.248 1.00 75.50 298 GLY A N 1
ATOM 2314 C CA . GLY A 1 298 ? -30.721 4.272 28.403 1.00 75.50 298 GLY A CA 1
ATOM 2315 C C . GLY A 1 298 ? -29.407 5.044 28.228 1.00 75.50 298 GLY A C 1
ATOM 2316 O O . GLY A 1 298 ? -29.346 6.240 28.518 1.00 75.50 298 GLY A O 1
ATOM 2317 N N . SER A 1 299 ? -28.368 4.404 27.678 1.00 73.56 299 SER A N 1
ATOM 2318 C CA . SER A 1 299 ? -27.089 5.085 27.413 1.00 73.56 299 SER A CA 1
ATOM 2319 C C . SER A 1 299 ? -27.151 6.076 26.239 1.00 73.56 299 SER A C 1
ATOM 2321 O O . SER A 1 299 ? -26.523 7.136 26.310 1.00 73.56 299 SER A O 1
ATOM 2323 N N . ALA A 1 300 ? -27.953 5.799 25.204 1.00 70.75 300 ALA A N 1
ATOM 2324 C CA . ALA A 1 300 ? -28.199 6.723 24.093 1.00 70.75 300 ALA A CA 1
ATOM 2325 C C . ALA A 1 300 ? -28.983 7.977 24.530 1.00 70.75 300 ALA A C 1
ATOM 2327 O O . ALA A 1 300 ? -28.564 9.096 24.227 1.00 70.75 300 ALA A O 1
ATOM 2328 N N . ILE A 1 301 ? -30.065 7.805 25.303 1.00 76.25 301 ILE A N 1
ATOM 2329 C CA . ILE A 1 301 ? -30.860 8.911 25.865 1.00 76.25 301 ILE A CA 1
ATOM 2330 C C . ILE A 1 301 ? -29.972 9.809 26.731 1.00 76.25 301 ILE A C 1
ATOM 2332 O O . ILE A 1 301 ? -29.956 11.024 26.535 1.00 76.25 301 ILE A O 1
ATOM 2336 N N . CYS A 1 302 ? -29.180 9.222 27.636 1.00 74.44 302 CYS A N 1
ATOM 2337 C CA . CYS A 1 302 ? -28.282 9.992 28.495 1.00 74.44 302 CYS A CA 1
ATOM 2338 C C . CYS A 1 302 ? -27.266 10.804 27.678 1.00 74.44 302 CYS A C 1
ATOM 2340 O O . CYS A 1 302 ? -27.084 11.991 27.938 1.00 74.44 302 CYS A O 1
ATOM 2342 N N . ARG A 1 303 ? -26.638 10.196 26.657 1.00 73.19 303 ARG A N 1
ATOM 2343 C CA . ARG A 1 303 ? -25.683 10.887 25.774 1.00 73.19 303 ARG A CA 1
ATOM 2344 C C . ARG A 1 303 ? -26.331 12.078 25.065 1.00 73.19 303 ARG A C 1
ATOM 2346 O O . ARG A 1 303 ? -25.740 13.156 25.059 1.00 73.19 303 ARG A O 1
ATOM 2353 N N . TYR A 1 304 ? -27.534 11.907 24.511 1.00 75.31 304 TYR A N 1
ATOM 2354 C CA . TYR A 1 304 ? -28.272 13.004 23.878 1.00 75.31 304 TYR A CA 1
ATOM 2355 C C . TYR A 1 304 ? -28.564 14.137 24.872 1.00 75.31 304 TYR A C 1
ATOM 2357 O O . TYR A 1 304 ? -28.287 15.296 24.571 1.00 75.31 304 TYR A O 1
ATOM 2365 N N . TRP A 1 305 ? -29.053 13.818 26.076 1.00 75.25 305 TRP A N 1
ATOM 2366 C CA . TRP A 1 305 ? -29.352 14.819 27.108 1.00 75.25 305 TRP A CA 1
ATOM 2367 C C . TRP A 1 305 ? -28.102 15.580 27.572 1.00 75.25 305 TRP A C 1
ATOM 2369 O O . TRP A 1 305 ? -28.158 16.803 27.699 1.00 75.25 305 TRP A O 1
ATOM 2379 N N . CYS A 1 306 ? -26.969 14.898 27.769 1.00 74.25 306 CYS A N 1
ATOM 2380 C CA . CYS A 1 306 ? -25.704 15.543 28.127 1.00 74.25 306 CYS A CA 1
ATOM 2381 C C . CYS A 1 306 ? -25.236 16.517 27.036 1.00 74.25 306 CYS A C 1
ATOM 2383 O O . CYS A 1 306 ? -25.075 17.705 27.315 1.00 74.25 306 CYS A O 1
ATOM 2385 N N . LEU A 1 307 ? -25.120 16.054 25.785 1.00 73.69 307 LEU A N 1
ATOM 2386 C CA . LEU A 1 307 ? -24.698 16.897 24.657 1.00 73.69 307 LEU A CA 1
ATOM 2387 C C . LEU A 1 307 ? -25.655 18.081 24.437 1.00 73.69 307 LEU A C 1
ATOM 2389 O O . LEU A 1 307 ? -25.218 19.193 24.145 1.00 73.69 307 LEU A O 1
ATOM 2393 N N . LYS A 1 308 ? -26.967 17.882 24.631 1.00 75.44 308 LYS A N 1
ATOM 2394 C CA . LYS A 1 308 ? -27.967 18.953 24.505 1.00 75.44 308 LYS A CA 1
ATOM 2395 C C . LYS A 1 308 ? -27.896 19.972 25.653 1.00 75.44 308 LYS A C 1
ATOM 2397 O O . LYS A 1 308 ? -28.228 21.132 25.420 1.00 75.44 308 LYS A O 1
ATOM 2402 N N . ARG A 1 309 ? -27.450 19.587 26.860 1.00 75.31 309 ARG A N 1
ATOM 2403 C CA . ARG A 1 309 ? -27.138 20.532 27.956 1.00 75.31 309 ARG A CA 1
ATOM 2404 C C . ARG A 1 309 ? -25.847 21.300 27.696 1.00 75.31 309 ARG A C 1
ATOM 2406 O O . ARG A 1 309 ? -25.829 22.505 27.925 1.00 75.31 309 ARG A O 1
ATOM 2413 N N . GLU A 1 310 ? -24.801 20.644 27.200 1.00 74.25 310 GLU A N 1
ATOM 2414 C CA . GLU A 1 310 ? -23.523 21.296 26.874 1.00 74.25 310 GLU A CA 1
ATOM 2415 C C . GLU A 1 310 ? -23.699 22.320 25.740 1.00 74.25 310 GLU A C 1
ATOM 2417 O O . GLU A 1 310 ? -23.331 23.481 25.906 1.00 74.25 310 GLU A O 1
ATOM 2422 N N . ALA A 1 311 ? -24.410 21.961 24.664 1.00 77.62 311 ALA A N 1
ATOM 2423 C CA . ALA A 1 311 ? -24.786 22.891 23.592 1.00 77.62 311 ALA A CA 1
ATOM 2424 C C . ALA A 1 311 ? -25.674 24.067 24.063 1.00 77.62 311 ALA A C 1
ATOM 2426 O O . ALA A 1 311 ? -25.687 25.123 23.436 1.00 77.62 311 ALA A O 1
ATOM 2427 N N . LYS A 1 312 ? -26.403 23.908 25.178 1.00 78.19 312 LYS A N 1
ATOM 2428 C CA . LYS A 1 312 ? -27.185 24.966 25.846 1.00 78.19 312 LYS A CA 1
ATOM 2429 C C . LYS A 1 312 ? -26.410 25.710 26.952 1.00 78.19 312 LYS A C 1
ATOM 2431 O O . LYS A 1 312 ? -27.028 26.461 27.705 1.00 78.19 312 LYS A O 1
ATOM 2436 N N . LYS A 1 313 ? -25.098 25.484 27.111 1.00 77.94 313 LYS A N 1
ATOM 2437 C CA . LYS A 1 313 ? -24.272 26.021 28.218 1.00 77.94 313 LYS A CA 1
ATOM 2438 C C . LYS A 1 313 ? -24.906 25.810 29.609 1.00 77.94 313 LYS A C 1
ATOM 2440 O O . LYS A 1 313 ? -24.855 26.673 30.475 1.00 77.94 313 LYS A O 1
ATOM 2445 N N . GLY A 1 314 ? -25.540 24.653 29.814 1.00 67.44 314 GLY A N 1
ATOM 2446 C CA . GLY A 1 314 ? -26.166 24.254 31.079 1.00 67.44 314 GLY A CA 1
ATOM 2447 C C . GLY A 1 314 ? -27.647 24.615 31.245 1.00 67.44 314 GLY A C 1
ATOM 2448 O O . GLY A 1 314 ? -28.289 24.008 32.108 1.00 67.44 314 GLY A O 1
ATOM 2449 N N . ALA A 1 315 ? -28.204 25.509 30.415 1.00 69.25 315 ALA A N 1
ATOM 2450 C CA . ALA A 1 315 ? -29.592 25.970 30.522 1.00 69.25 315 ALA A CA 1
ATOM 2451 C C . ALA A 1 315 ? -30.619 24.815 30.425 1.00 69.25 315 ALA A C 1
ATOM 2453 O O . ALA A 1 315 ? -30.391 23.843 29.690 1.00 69.25 315 ALA A O 1
ATOM 2454 N N . PRO A 1 316 ? -31.764 24.898 31.136 1.00 68.25 316 PRO A N 1
ATOM 2455 C CA . PRO A 1 316 ? -32.694 23.780 31.273 1.00 68.25 316 PRO A CA 1
ATOM 2456 C C . PRO A 1 316 ? -33.233 23.266 29.928 1.00 68.25 316 PRO A C 1
ATOM 2458 O O . PRO A 1 316 ? -33.502 24.011 28.975 1.00 68.25 316 PRO A O 1
ATOM 2461 N N . LEU A 1 317 ? -33.369 21.940 29.830 1.00 67.25 317 LEU A N 1
ATOM 2462 C CA . LEU A 1 317 ? -33.890 21.277 28.632 1.00 67.25 317 LEU A CA 1
ATOM 2463 C C . LEU A 1 317 ? -35.405 21.453 28.511 1.00 67.25 317 LEU A C 1
ATOM 2465 O O . LEU A 1 317 ? -35.878 21.808 27.432 1.00 67.25 317 LEU A O 1
ATOM 2469 N N . ILE A 1 318 ? -36.121 21.273 29.622 1.00 68.75 318 ILE A N 1
ATOM 2470 C CA . ILE A 1 318 ? -37.561 21.496 29.756 1.00 68.75 318 ILE A CA 1
ATOM 2471 C C . ILE A 1 318 ? -37.778 22.938 30.226 1.00 68.75 318 ILE A C 1
ATOM 2473 O O . ILE A 1 318 ? -37.213 23.348 31.237 1.00 68.75 318 ILE A O 1
ATOM 2477 N N . ARG A 1 319 ? -38.603 23.704 29.504 1.00 61.28 319 ARG A N 1
ATOM 2478 C CA . ARG A 1 319 ? -39.205 24.937 30.028 1.00 61.28 319 ARG A CA 1
ATOM 2479 C C . ARG A 1 319 ? -40.522 24.547 30.691 1.00 61.28 319 ARG A C 1
ATOM 2481 O O . ARG A 1 319 ? -41.479 24.244 29.982 1.00 61.28 319 ARG A O 1
ATOM 2488 N N . ILE A 1 320 ? -40.544 24.510 32.020 1.00 54.53 320 ILE A N 1
ATOM 2489 C CA . ILE A 1 320 ? -41.785 24.367 32.791 1.00 54.53 320 ILE A CA 1
ATOM 2490 C C . ILE A 1 320 ? -42.635 25.619 32.511 1.00 54.53 320 ILE A C 1
ATOM 2492 O O . ILE A 1 320 ? -42.092 26.724 32.440 1.00 54.53 320 ILE A O 1
ATOM 2496 N N . ARG A 1 321 ? -43.942 25.457 32.272 1.00 58.16 321 ARG A N 1
ATOM 2497 C CA . ARG A 1 321 ? -44.862 26.601 32.152 1.00 58.16 321 ARG A CA 1
ATOM 2498 C C . ARG A 1 321 ? -45.171 27.108 33.561 1.00 58.16 321 ARG A C 1
ATOM 2500 O O . ARG A 1 321 ? -45.353 26.306 34.466 1.00 58.16 321 ARG A O 1
ATOM 2507 N N . ALA A 1 322 ? -45.224 28.424 33.744 1.00 50.72 322 ALA A N 1
ATOM 2508 C CA . ALA A 1 322 ? -45.290 29.076 35.057 1.00 50.72 322 ALA A CA 1
ATOM 2509 C C . ALA A 1 322 ? -46.676 28.999 35.745 1.00 50.72 322 ALA A C 1
ATOM 2511 O O . ALA A 1 322 ? -47.163 30.001 36.252 1.00 50.72 322 ALA A O 1
ATOM 2512 N N . LEU A 1 323 ? -47.319 27.826 35.722 1.00 52.69 323 LEU A N 1
ATOM 2513 C CA . LEU A 1 323 ? -48.599 27.541 36.387 1.00 52.69 323 LEU A CA 1
ATOM 2514 C C . LEU A 1 323 ? -48.493 26.420 37.436 1.00 52.69 323 LEU A C 1
ATOM 2516 O O . LEU A 1 323 ? -49.374 26.312 38.276 1.00 52.69 323 LEU A O 1
ATOM 2520 N N . ASP A 1 324 ? -47.398 25.650 37.436 1.00 49.34 324 ASP A N 1
ATOM 2521 C CA . ASP A 1 324 ? -47.132 24.581 38.413 1.00 49.34 324 ASP A CA 1
ATOM 2522 C C . ASP A 1 324 ? -46.126 25.025 39.507 1.00 49.34 324 ASP A C 1
ATOM 2524 O O . ASP A 1 324 ? -45.421 24.195 40.078 1.00 49.34 324 ASP A O 1
ATOM 2528 N N . TYR A 1 325 ? -45.975 26.337 39.751 1.00 46.84 325 TYR A N 1
ATOM 2529 C CA . TYR A 1 325 ? -44.970 26.894 40.676 1.00 46.84 325 TYR A CA 1
ATOM 2530 C C . TYR A 1 325 ? -45.552 27.213 42.061 1.00 46.84 325 TYR A C 1
ATOM 2532 O O . TYR A 1 325 ? -45.525 28.352 42.519 1.00 46.84 325 TYR A O 1
ATOM 2540 N N . GLU A 1 326 ? -46.029 26.180 42.750 1.00 44.78 326 GLU A N 1
ATOM 2541 C CA . GLU A 1 326 ? -46.076 26.171 44.214 1.00 44.78 326 GLU A CA 1
ATOM 2542 C C . GLU A 1 326 ? -45.389 24.900 44.734 1.00 44.78 326 GLU A C 1
ATOM 2544 O O . GLU A 1 326 ? -45.451 23.844 44.107 1.00 44.78 326 GLU A O 1
ATOM 2549 N N . PHE A 1 327 ? -44.742 25.027 45.897 1.00 48.78 327 PHE A N 1
ATOM 2550 C CA . PHE A 1 327 ? -43.871 24.049 46.570 1.00 48.78 327 PHE A CA 1
ATOM 2551 C C . PHE A 1 327 ? -42.453 23.821 45.993 1.00 48.78 327 PHE A C 1
ATOM 2553 O O . PHE A 1 327 ? -42.208 23.726 44.795 1.00 48.78 327 PHE A O 1
ATOM 2560 N N . ILE A 1 328 ? -41.512 23.647 46.934 1.00 40.00 328 ILE A N 1
ATOM 2561 C CA . ILE A 1 328 ? -40.086 23.299 46.766 1.00 40.00 328 ILE A CA 1
ATOM 2562 C C . ILE A 1 328 ? -39.185 24.399 46.160 1.00 40.00 328 ILE A C 1
ATOM 2564 O O . ILE A 1 328 ? -38.473 24.195 45.176 1.00 40.00 328 ILE A O 1
ATOM 2568 N N . THR A 1 329 ? -39.075 25.526 46.867 1.00 36.56 329 THR A N 1
ATOM 2569 C CA . THR A 1 329 ? -37.790 26.241 46.984 1.00 36.56 329 THR A CA 1
ATOM 2570 C C . THR A 1 329 ? -36.991 25.662 48.160 1.00 36.56 329 THR A C 1
ATOM 2572 O O . THR A 1 329 ? -37.493 25.707 49.284 1.00 36.56 329 THR A O 1
ATOM 2575 N N . PRO A 1 330 ? -35.764 25.145 47.970 1.00 38.53 330 PRO A N 1
ATOM 2576 C CA . PRO A 1 330 ? -34.842 24.904 49.078 1.00 38.53 330 PRO A CA 1
ATOM 2577 C C . PRO A 1 330 ? -34.317 26.245 49.603 1.00 38.53 330 PRO A C 1
ATOM 2579 O O . PRO A 1 330 ? -33.925 27.100 48.806 1.00 38.53 330 PRO A O 1
ATOM 2582 N N . GLU A 1 331 ? -34.276 26.427 50.921 1.00 40.56 331 GLU A N 1
ATOM 2583 C CA . GLU A 1 331 ? -33.658 27.613 51.522 1.00 40.56 331 GLU A CA 1
ATOM 2584 C C . GLU A 1 331 ? -32.138 27.651 51.260 1.00 40.56 331 GLU A C 1
ATOM 2586 O O . GLU A 1 331 ? -31.488 26.598 51.205 1.00 40.56 331 GLU A O 1
ATOM 2591 N N . PRO A 1 332 ? -31.530 28.845 51.110 1.00 39.09 332 PRO A N 1
AT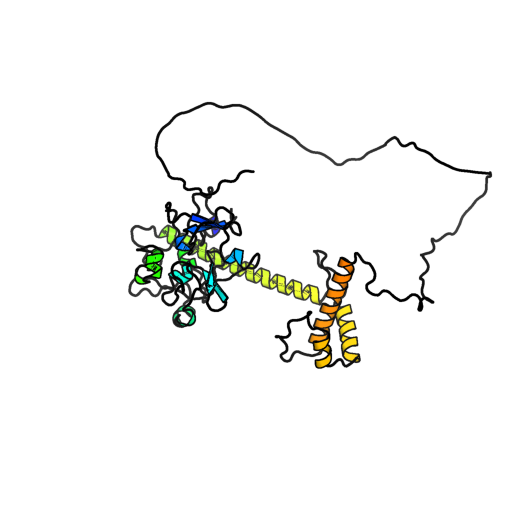OM 2592 C CA . PRO A 1 332 ? -30.078 28.973 51.126 1.00 39.09 332 PRO A CA 1
ATOM 2593 C C . PRO A 1 332 ? -29.533 28.606 52.521 1.00 39.09 332 PRO A C 1
ATOM 2595 O O . PRO A 1 332 ? -30.169 28.922 53.526 1.00 39.09 332 PRO A O 1
ATOM 2598 N N . PRO A 1 333 ? -28.351 27.969 52.621 1.00 37.97 333 PRO A N 1
ATOM 2599 C CA . PRO A 1 333 ? -27.835 27.487 53.899 1.00 37.97 333 PRO A CA 1
ATOM 2600 C C . PRO A 1 333 ? -27.566 28.641 54.873 1.00 37.97 333 PRO A C 1
ATOM 2602 O O . PRO A 1 333 ? -26.727 29.510 54.622 1.00 37.97 333 PRO A O 1
ATOM 2605 N N . THR A 1 334 ? -28.252 28.617 56.015 1.00 37.59 334 THR A N 1
ATOM 2606 C CA . THR A 1 334 ? -28.062 29.567 57.115 1.00 37.59 334 THR A CA 1
ATOM 2607 C C . THR A 1 334 ? -26.636 29.491 57.662 1.00 37.59 334 THR A C 1
ATOM 2609 O O . THR A 1 334 ? -26.169 28.422 58.064 1.00 37.59 334 THR A O 1
ATOM 2612 N N . ARG A 1 335 ? -25.944 30.634 57.723 1.00 35.56 335 ARG A N 1
ATOM 2613 C CA . ARG A 1 335 ? -24.649 30.752 58.407 1.00 35.56 335 ARG A CA 1
ATOM 2614 C C . ARG A 1 335 ? -24.869 30.591 59.924 1.00 35.56 335 ARG A C 1
ATOM 2616 O O . ARG A 1 335 ? -25.749 31.266 60.449 1.00 35.56 335 ARG A O 1
ATOM 2623 N N . PRO A 1 336 ? -24.095 29.755 60.640 1.00 32.38 336 PRO A N 1
ATOM 2624 C CA . PRO A 1 336 ? -24.252 29.610 62.086 1.00 32.38 336 PRO A CA 1
ATOM 2625 C C . PRO A 1 336 ? -23.788 30.874 62.826 1.00 32.38 336 PRO A C 1
ATOM 2627 O O . PRO A 1 336 ? -22.689 31.371 62.574 1.00 32.38 336 PRO A O 1
ATOM 2630 N N . THR A 1 337 ? -24.608 31.373 63.755 1.00 30.88 337 THR A N 1
ATOM 2631 C CA . THR A 1 337 ? -24.308 32.554 64.586 1.00 30.88 337 THR A CA 1
ATOM 2632 C C . THR A 1 337 ? -24.765 32.362 66.034 1.00 30.88 337 THR A C 1
ATOM 2634 O O . THR A 1 337 ? -25.928 32.596 66.350 1.00 30.88 337 THR A O 1
ATOM 2637 N N . THR A 1 338 ? -23.832 31.988 66.913 1.00 30.47 338 THR A N 1
ATOM 2638 C CA . THR A 1 338 ? -23.904 32.159 68.379 1.00 30.47 338 THR A CA 1
ATOM 2639 C C . THR A 1 338 ? -22.490 32.084 68.969 1.00 30.47 338 THR A C 1
ATOM 2641 O O . THR A 1 338 ? -21.738 31.208 68.551 1.00 30.47 338 THR A O 1
ATOM 2644 N N . ASN A 1 339 ? -22.087 32.835 69.997 1.00 28.28 339 ASN A N 1
ATOM 2645 C CA . ASN A 1 339 ? -22.462 34.190 70.434 1.00 28.28 339 ASN A CA 1
ATOM 2646 C C . ASN A 1 339 ? -21.504 34.588 71.577 1.00 28.28 339 ASN A C 1
ATOM 2648 O O . ASN A 1 339 ? -21.401 33.829 72.536 1.00 28.28 339 ASN A O 1
ATOM 2652 N N . ALA A 1 340 ? -20.871 35.764 71.519 1.00 27.95 340 ALA A N 1
ATOM 2653 C CA . ALA A 1 340 ? -20.270 36.431 72.683 1.00 27.95 340 ALA A CA 1
ATOM 2654 C C . ALA A 1 340 ? -19.956 37.910 72.373 1.00 27.95 340 ALA A C 1
ATOM 2656 O O . ALA A 1 340 ? -19.177 38.174 71.467 1.00 27.95 340 ALA A O 1
ATOM 2657 N N . ALA A 1 341 ? -20.600 38.808 73.129 1.00 29.78 341 ALA A N 1
ATOM 2658 C CA . ALA A 1 341 ? -20.117 40.063 73.735 1.00 29.78 341 ALA A CA 1
ATOM 2659 C C . ALA A 1 341 ? -19.127 41.026 73.014 1.00 29.78 341 ALA A C 1
ATOM 2661 O O . ALA A 1 341 ? -18.167 40.599 72.389 1.00 29.78 341 ALA A O 1
ATOM 2662 N N . GLU A 1 342 ? -19.216 42.359 73.165 1.00 28.86 342 GLU A N 1
ATOM 2663 C CA . GLU A 1 342 ? -20.249 43.236 73.767 1.00 28.86 342 GLU A CA 1
ATOM 2664 C C . GLU A 1 342 ? -20.031 44.717 73.344 1.00 28.86 342 GLU A C 1
ATOM 2666 O O . GLU A 1 342 ? -18.903 45.135 73.124 1.00 28.86 342 GLU A O 1
ATOM 2671 N N . ILE A 1 343 ? -21.124 45.499 73.315 1.00 28.12 343 ILE A N 1
ATOM 2672 C CA . ILE A 1 343 ? -21.244 46.930 73.705 1.00 28.12 343 ILE A CA 1
ATOM 2673 C C . ILE A 1 343 ? -20.385 48.036 73.012 1.00 28.12 343 ILE A C 1
ATOM 2675 O O . ILE A 1 343 ? -19.190 48.174 73.234 1.00 28.12 343 ILE A O 1
ATOM 2679 N N . SER A 1 344 ? -21.117 48.986 72.391 1.00 26.47 344 SER A N 1
ATOM 2680 C CA . SER A 1 344 ? -20.770 50.406 72.096 1.00 26.47 344 SER A CA 1
ATOM 2681 C C . SER A 1 344 ? -19.716 50.697 70.994 1.00 26.47 344 SER A C 1
ATOM 2683 O O . SER A 1 344 ? -18.798 49.921 70.784 1.00 26.47 344 SER A O 1
ATOM 2685 N N . SER A 1 345 ? -19.784 51.788 70.210 1.00 28.77 345 SER A N 1
ATOM 2686 C CA . SER A 1 345 ? -20.624 53.005 70.283 1.00 28.77 345 SER A CA 1
ATOM 2687 C C . SER A 1 345 ? -21.116 53.498 68.904 1.00 28.77 345 SER A C 1
ATOM 2689 O O . SER A 1 345 ? -20.462 53.270 67.894 1.00 28.77 345 SER A O 1
ATOM 2691 N N . LYS A 1 346 ? -22.250 54.220 68.929 1.00 29.39 346 LYS A N 1
ATOM 2692 C CA . LYS A 1 346 ? -22.632 55.461 68.196 1.00 29.39 346 LYS A CA 1
ATOM 2693 C C . LYS A 1 346 ? -21.599 56.086 67.212 1.00 29.39 346 LYS A C 1
ATOM 2695 O O . LYS A 1 346 ? -20.413 56.075 67.507 1.00 29.39 346 LYS A O 1
ATOM 2700 N N . GLU A 1 347 ? -21.975 56.765 66.114 1.00 27.77 347 GLU A N 1
ATOM 2701 C CA . GLU A 1 347 ? -23.275 57.397 65.779 1.00 27.77 347 GLU A CA 1
ATOM 2702 C C . GLU A 1 347 ? -23.531 57.590 64.247 1.00 27.77 347 GLU A C 1
ATOM 2704 O O . GLU A 1 347 ? -22.857 57.010 63.403 1.00 27.77 347 GLU A O 1
ATOM 2709 N N . SER A 1 348 ? -24.570 58.371 63.927 1.00 27.62 348 SER A N 1
ATOM 2710 C CA . SER A 1 348 ? -25.181 58.804 62.642 1.00 27.62 348 SER A CA 1
ATOM 2711 C C . SER A 1 348 ? -24.274 59.575 61.636 1.00 27.62 348 SER A C 1
ATOM 2713 O O . SER A 1 348 ? -23.262 60.099 62.080 1.00 27.62 348 SER A O 1
ATOM 2715 N N . VAL A 1 349 ? -24.573 59.835 60.337 1.00 28.30 349 VAL A N 1
ATOM 2716 C CA . VAL A 1 349 ? -25.652 59.487 59.352 1.00 28.30 349 VAL A CA 1
ATOM 2717 C C . VAL A 1 349 ? -25.219 59.929 57.916 1.00 28.30 349 VAL A C 1
ATOM 2719 O O . VAL A 1 349 ? -24.239 60.652 57.776 1.00 28.30 349 VAL A O 1
ATOM 2722 N N . SER A 1 350 ? -25.993 59.541 56.884 1.00 25.11 350 SER A N 1
ATOM 2723 C CA . SER A 1 350 ? -26.140 60.139 55.522 1.00 25.11 350 SER A CA 1
ATOM 2724 C C . SER A 1 350 ? -25.057 59.993 54.427 1.00 25.11 350 SER A C 1
ATOM 2726 O O . SER A 1 350 ? -23.931 60.452 54.556 1.00 25.11 350 SER A O 1
ATOM 2728 N N . ASP A 1 351 ? -25.557 59.495 53.286 1.00 28.53 351 ASP A N 1
ATOM 2729 C CA . ASP A 1 351 ? -25.330 59.921 51.891 1.00 28.53 351 ASP A CA 1
ATOM 2730 C C . ASP A 1 351 ? -24.111 59.486 51.039 1.00 28.53 351 ASP A C 1
ATOM 2732 O O . ASP A 1 351 ? -23.050 59.062 51.486 1.00 28.53 351 ASP A O 1
ATOM 2736 N N . LYS A 1 352 ? -24.397 59.513 49.728 1.00 26.91 352 LYS A N 1
ATOM 2737 C CA . LYS A 1 352 ? -23.648 59.124 48.513 1.00 26.91 352 LYS A CA 1
ATOM 2738 C C . LYS A 1 352 ? -23.552 60.370 47.588 1.00 26.91 352 LYS A C 1
ATOM 2740 O O . LYS A 1 352 ? -24.260 61.331 47.896 1.00 26.91 352 LYS A O 1
ATOM 2745 N N . PRO A 1 353 ? -22.856 60.368 46.420 1.00 38.62 353 PRO A N 1
ATOM 2746 C CA . PRO A 1 353 ? -22.160 59.275 45.712 1.00 38.62 353 PRO A CA 1
ATOM 2747 C C . PRO A 1 353 ? -20.700 59.609 45.290 1.00 38.62 353 PRO A C 1
ATOM 2749 O O . PRO A 1 353 ? -20.161 60.619 45.713 1.00 38.62 353 PRO A O 1
ATOM 2752 N N . GLU A 1 354 ? -20.099 58.705 44.494 1.00 25.20 354 GLU A N 1
ATOM 2753 C CA . GLU A 1 354 ? -19.144 58.899 43.363 1.00 25.20 354 GLU A CA 1
ATOM 2754 C C . GLU A 1 354 ? -18.140 60.089 43.410 1.00 25.20 354 GLU A C 1
ATOM 2756 O O . GLU A 1 354 ? -18.526 61.237 43.576 1.00 25.20 354 GLU A O 1
ATOM 2761 N N . ALA A 1 355 ? -16.832 59.915 43.164 1.00 25.52 355 ALA A N 1
ATOM 2762 C CA . ALA A 1 355 ? -16.203 59.038 42.163 1.00 25.52 355 ALA A CA 1
ATOM 2763 C C . ALA A 1 355 ? -14.719 58.683 42.466 1.00 25.52 355 ALA A C 1
ATOM 2765 O O . ALA A 1 355 ? -14.156 59.135 43.458 1.00 25.52 355 ALA A O 1
ATOM 2766 N N . ASP A 1 356 ? -14.135 57.860 41.585 1.00 25.23 356 ASP A N 1
ATOM 2767 C CA . ASP A 1 356 ? -12.715 57.696 41.210 1.00 25.23 356 ASP A CA 1
ATOM 2768 C C . ASP A 1 356 ? -11.591 58.098 42.194 1.00 25.23 356 ASP A C 1
ATOM 2770 O O . ASP A 1 356 ? -11.270 59.276 42.323 1.00 25.23 356 ASP A O 1
ATOM 2774 N N . ASP A 1 357 ? -10.853 57.102 42.712 1.00 26.33 357 ASP A N 1
ATOM 2775 C CA . ASP A 1 357 ? -9.411 56.962 42.405 1.00 26.33 357 ASP A CA 1
ATOM 2776 C C . ASP A 1 357 ? -8.874 55.547 42.744 1.00 26.33 357 ASP A C 1
ATOM 2778 O O . ASP A 1 357 ? -9.371 54.899 43.669 1.00 26.33 357 ASP A O 1
ATOM 2782 N N . VAL A 1 358 ? -7.852 55.060 42.022 1.00 32.25 358 VAL A N 1
ATOM 2783 C CA . VAL A 1 358 ? -7.112 53.813 42.346 1.00 32.25 358 VAL A CA 1
ATOM 2784 C C . VAL A 1 358 ? -5.645 53.889 41.900 1.00 32.25 358 VAL A C 1
ATOM 2786 O O . VAL A 1 358 ? -5.342 53.722 40.715 1.00 32.25 358 VAL A O 1
ATOM 2789 N N . PRO A 1 359 ? -4.708 53.987 42.859 1.00 33.72 359 PRO A N 1
ATOM 2790 C CA . PRO A 1 359 ? -3.354 53.473 42.641 1.00 33.72 359 PRO A CA 1
ATOM 2791 C C . PRO A 1 359 ? -2.767 52.677 43.832 1.00 33.72 359 PRO A C 1
ATOM 2793 O O . PRO A 1 359 ? -3.232 52.770 44.962 1.00 33.72 359 PRO A O 1
ATOM 2796 N N . GLN A 1 360 ? -1.649 51.984 43.556 1.00 24.97 360 GLN A N 1
ATOM 2797 C CA . GLN A 1 360 ? -0.739 51.276 44.490 1.00 24.97 360 GLN A CA 1
ATOM 2798 C C . GLN A 1 360 ? -1.283 49.925 45.032 1.00 24.97 360 GLN A C 1
ATOM 2800 O O . GLN A 1 360 ? -2.350 49.852 45.623 1.00 24.97 360 GLN A O 1
ATOM 2805 N N . MET A 1 361 ? -0.698 48.760 44.704 1.00 23.94 361 MET A N 1
ATOM 2806 C CA . MET A 1 361 ? 0.652 48.241 45.041 1.00 23.94 361 MET A CA 1
ATOM 2807 C C . MET A 1 361 ? 0.834 48.093 46.561 1.00 23.94 361 MET A C 1
ATOM 2809 O O . MET A 1 361 ? 0.858 49.079 47.283 1.00 23.94 361 MET A O 1
ATOM 2813 N N . THR A 1 362 ? 0.954 46.886 47.119 1.00 26.42 362 THR A N 1
ATOM 2814 C CA . THR A 1 362 ? 2.155 46.008 47.132 1.00 26.42 362 THR A CA 1
ATOM 2815 C C . THR A 1 362 ? 1.789 44.682 47.869 1.00 26.42 362 THR A C 1
ATOM 2817 O O . THR A 1 362 ? 0.718 44.621 48.464 1.00 26.42 362 THR A O 1
ATOM 2820 N N . ASP A 1 363 ? 2.537 43.566 47.906 1.00 28.62 363 ASP A N 1
ATOM 2821 C CA . ASP A 1 363 ? 3.812 43.152 47.290 1.00 28.62 363 ASP A CA 1
ATOM 2822 C C . ASP A 1 363 ? 3.943 41.602 47.263 1.00 28.62 363 ASP A C 1
ATOM 2824 O O . ASP A 1 363 ? 3.600 40.974 48.261 1.00 28.62 363 ASP A O 1
ATOM 2828 N N . LYS A 1 364 ? 4.587 41.036 46.219 1.00 27.58 364 LYS A N 1
ATOM 2829 C CA . LYS A 1 364 ? 5.358 39.746 46.194 1.00 27.58 364 LYS A CA 1
ATOM 2830 C C . LYS A 1 364 ? 4.596 38.446 46.630 1.00 27.58 364 LYS A C 1
ATOM 2832 O O . LYS A 1 364 ? 3.469 38.494 47.088 1.00 27.58 364 LYS A O 1
ATOM 2837 N N . VAL A 1 365 ? 5.046 37.198 46.410 1.00 26.42 365 VAL A N 1
ATOM 2838 C CA . VAL A 1 365 ? 6.383 36.588 46.224 1.00 26.42 365 VAL A CA 1
ATOM 2839 C C . VAL A 1 365 ? 6.385 35.488 45.131 1.00 26.42 365 VAL A C 1
ATOM 2841 O O . VAL A 1 365 ? 5.612 34.540 45.194 1.00 26.42 365 VAL A O 1
ATOM 2844 N N . LEU A 1 366 ? 7.315 35.633 44.175 1.00 25.69 366 LEU A N 1
ATOM 2845 C CA . LEU A 1 366 ? 8.103 34.634 43.408 1.00 25.69 366 LEU A CA 1
ATOM 2846 C C . LEU A 1 366 ? 7.618 33.174 43.206 1.00 25.69 366 LEU A C 1
ATOM 2848 O O . LEU A 1 366 ? 7.569 32.387 44.143 1.00 25.69 366 LEU A O 1
ATOM 2852 N N . PHE A 1 367 ? 7.581 32.762 41.931 1.00 25.86 367 PHE A N 1
ATOM 2853 C CA . PHE A 1 367 ? 8.685 32.020 41.270 1.00 25.86 367 PHE A CA 1
ATOM 2854 C C . PHE A 1 367 ? 9.017 32.800 39.967 1.00 25.86 367 PHE A C 1
ATOM 2856 O O . PHE A 1 367 ? 8.123 33.454 39.439 1.00 25.86 367 PHE A O 1
ATOM 2863 N N . GLY A 1 368 ? 10.229 32.894 39.402 1.00 25.91 368 GLY A N 1
ATOM 2864 C CA . GLY A 1 368 ? 11.415 32.024 39.439 1.00 25.91 368 GLY A CA 1
ATOM 2865 C C . GLY A 1 368 ? 11.668 31.494 38.010 1.00 25.91 368 GLY A C 1
ATOM 2866 O O . GLY A 1 368 ? 11.070 30.485 37.659 1.00 25.91 368 GLY A O 1
ATOM 2867 N N . HIS A 1 369 ? 12.251 32.284 37.088 1.00 27.83 369 HIS A N 1
ATOM 2868 C CA . HIS A 1 369 ? 13.689 32.287 36.698 1.00 27.83 369 HIS A CA 1
ATOM 2869 C C . HIS A 1 369 ? 14.244 30.881 36.339 1.00 27.83 369 HIS A C 1
ATOM 2871 O O . HIS A 1 369 ? 14.063 29.953 37.119 1.00 27.83 369 HIS A O 1
ATOM 2877 N N . ASP A 1 370 ? 14.969 30.640 35.234 1.00 27.58 370 ASP A N 1
ATOM 2878 C CA . ASP A 1 370 ? 15.478 31.505 34.133 1.00 27.58 370 ASP A CA 1
ATOM 2879 C C . ASP A 1 370 ? 15.902 30.588 32.925 1.00 27.58 370 ASP A C 1
ATOM 2881 O O . ASP A 1 370 ? 15.363 29.484 32.863 1.00 27.58 370 ASP A O 1
ATOM 2885 N N . LEU A 1 371 ? 16.774 30.829 31.917 1.00 26.52 371 LEU A N 1
ATOM 2886 C CA . LEU A 1 371 ? 17.797 31.834 31.524 1.00 26.52 371 LEU A CA 1
ATOM 2887 C C . LEU A 1 371 ? 17.848 31.975 29.973 1.00 26.52 371 LEU A C 1
ATOM 2889 O O . LEU A 1 371 ? 17.770 30.955 29.298 1.00 26.52 371 LEU A O 1
ATOM 2893 N N . GLN A 1 372 ? 18.125 33.196 29.471 1.00 27.45 372 GLN A N 1
ATOM 2894 C CA . GLN A 1 372 ? 18.950 33.580 28.278 1.00 27.45 372 GLN A CA 1
ATOM 2895 C C . GLN A 1 372 ? 18.615 33.000 26.862 1.00 27.45 372 GLN A C 1
ATOM 2897 O O . GLN A 1 372 ? 18.135 31.888 26.713 1.00 27.45 372 GLN A O 1
ATOM 2902 N N . GLN A 1 373 ? 18.687 33.736 25.734 1.00 26.41 373 GLN A N 1
ATOM 2903 C CA . GLN A 1 373 ? 19.755 34.577 25.126 1.00 26.41 373 GLN A CA 1
ATOM 2904 C C . GLN A 1 373 ? 21.023 33.784 24.714 1.00 26.41 373 GLN A C 1
ATOM 2906 O O . GLN A 1 373 ? 21.430 32.874 25.420 1.00 26.41 373 GLN A O 1
ATOM 2911 N N . GLY A 1 374 ? 21.721 34.072 23.605 1.00 25.42 374 GLY A N 1
ATOM 2912 C CA . GLY A 1 374 ? 21.432 35.014 22.510 1.00 25.42 374 GLY A CA 1
ATOM 2913 C C . GLY A 1 374 ? 22.699 35.453 21.745 1.00 25.42 374 GLY A C 1
ATOM 2914 O O . GLY A 1 374 ? 23.452 36.270 22.256 1.00 25.42 374 GLY A O 1
ATOM 2915 N N . PHE A 1 375 ? 22.907 34.940 20.525 1.00 24.42 375 PHE A N 1
ATOM 2916 C CA . PHE A 1 375 ? 23.966 35.296 19.553 1.00 24.42 375 PHE A CA 1
ATOM 2917 C C . PHE A 1 375 ? 23.438 34.970 18.134 1.00 24.42 375 PHE A C 1
ATOM 2919 O O . PHE A 1 375 ? 22.567 34.110 18.021 1.00 24.42 375 PHE A O 1
ATOM 2926 N N . GLY A 1 376 ? 23.895 35.545 17.017 1.00 25.45 376 GLY A N 1
ATOM 2927 C CA . GLY A 1 376 ? 24.873 36.614 16.760 1.00 25.45 376 GLY A CA 1
ATOM 2928 C C . GLY A 1 376 ? 25.138 36.692 15.239 1.00 25.45 376 GLY A C 1
ATOM 2929 O O . GLY A 1 376 ? 25.050 35.668 14.564 1.00 25.45 376 GLY A O 1
ATOM 2930 N N . GLU A 1 377 ? 25.405 37.874 14.680 1.00 25.47 377 GLU A N 1
ATOM 2931 C CA . GLU A 1 377 ? 25.675 38.054 13.236 1.00 25.47 377 GLU A CA 1
ATOM 2932 C C . GLU A 1 377 ? 27.151 37.777 12.878 1.00 25.47 377 GLU A C 1
ATOM 2934 O O . GLU A 1 377 ? 28.010 37.922 13.747 1.00 25.47 377 GLU A O 1
ATOM 2939 N N . ILE A 1 378 ? 27.439 37.426 11.609 1.00 26.05 378 ILE A N 1
ATOM 2940 C CA . ILE A 1 378 ? 28.521 37.986 10.753 1.00 26.05 378 ILE A CA 1
ATOM 2941 C C . ILE A 1 378 ? 28.590 37.259 9.386 1.00 26.05 378 ILE A C 1
ATOM 2943 O O . ILE A 1 378 ? 28.966 36.095 9.306 1.00 26.05 378 ILE A O 1
ATOM 2947 N N . ASP A 1 379 ? 28.228 38.015 8.343 1.00 24.81 379 ASP A N 1
ATOM 2948 C CA . ASP A 1 379 ? 28.821 38.143 6.991 1.00 24.81 379 ASP A CA 1
ATOM 2949 C C . ASP A 1 379 ? 29.216 36.917 6.112 1.00 24.81 379 ASP A C 1
ATOM 2951 O O . ASP A 1 379 ? 28.921 35.754 6.379 1.00 24.81 379 ASP A O 1
ATOM 2955 N N . THR A 1 380 ? 29.793 37.228 4.945 1.00 27.05 380 THR A N 1
ATOM 2956 C CA . THR A 1 380 ? 29.802 36.442 3.707 1.00 27.05 380 THR A CA 1
ATOM 2957 C C . THR A 1 380 ? 31.136 36.562 2.957 1.00 27.05 380 THR A C 1
ATOM 2959 O O . THR A 1 380 ? 31.783 37.607 2.984 1.00 27.05 380 THR A O 1
ATOM 2962 N N . SER A 1 381 ? 31.564 35.513 2.239 1.00 25.66 381 SER A N 1
ATOM 2963 C CA . SER A 1 381 ? 32.447 35.639 1.057 1.00 25.66 381 SER A CA 1
ATOM 2964 C C . SER A 1 381 ? 32.521 34.350 0.221 1.00 25.66 381 SER A C 1
ATOM 2966 O O . SER A 1 381 ? 32.134 33.266 0.653 1.00 25.66 381 SER A O 1
ATOM 2968 N N . GLU A 1 382 ? 32.974 34.517 -1.020 1.00 26.34 382 GLU A N 1
ATOM 2969 C CA . GLU A 1 382 ? 32.896 33.598 -2.161 1.00 26.34 382 GLU A CA 1
ATOM 2970 C C . GLU A 1 382 ? 33.757 32.321 -2.080 1.00 26.34 382 GLU A C 1
ATOM 2972 O O . GLU A 1 382 ? 34.840 32.318 -1.501 1.00 26.34 382 GLU A O 1
ATOM 2977 N N . PHE A 1 383 ? 33.367 31.292 -2.849 1.00 25.58 383 PHE A N 1
ATOM 2978 C CA . PHE A 1 383 ? 34.319 30.507 -3.654 1.00 25.58 383 PHE A CA 1
ATOM 2979 C C . PHE A 1 383 ? 33.642 29.936 -4.920 1.00 25.58 383 PHE A C 1
ATOM 2981 O O . PHE A 1 383 ? 32.484 29.523 -4.887 1.00 25.58 383 PHE A O 1
ATOM 2988 N N . ILE A 1 384 ? 34.358 29.908 -6.053 1.00 26.02 384 ILE A N 1
ATOM 2989 C CA . ILE A 1 384 ? 33.832 29.547 -7.390 1.00 26.02 384 ILE A CA 1
ATOM 2990 C C . ILE A 1 384 ? 34.430 28.201 -7.855 1.00 26.02 384 ILE A C 1
ATOM 2992 O O . ILE A 1 384 ? 35.639 28.013 -7.737 1.00 26.02 384 ILE A O 1
ATOM 2996 N N . GLY A 1 385 ? 33.629 27.263 -8.407 1.00 24.36 385 GLY A N 1
ATOM 2997 C CA . GLY A 1 385 ? 34.119 25.877 -8.593 1.00 24.36 385 GLY A CA 1
ATOM 2998 C C . GLY A 1 385 ? 33.392 24.863 -9.509 1.00 24.36 385 GLY A C 1
ATOM 2999 O O . GLY A 1 385 ? 33.431 23.684 -9.202 1.00 24.36 385 GLY A O 1
ATOM 3000 N N . SER A 1 386 ? 32.784 25.263 -10.636 1.00 24.80 386 SER A N 1
ATOM 3001 C CA . SER A 1 386 ? 32.474 24.415 -11.830 1.00 24.80 386 SER A CA 1
ATOM 3002 C C . SER A 1 386 ? 31.803 23.006 -11.740 1.00 24.80 386 SER A C 1
ATOM 3004 O O . SER A 1 386 ? 32.385 22.022 -11.305 1.00 24.80 386 SER A O 1
ATOM 3006 N N . ARG A 1 387 ? 30.710 22.867 -12.519 1.00 26.02 387 ARG A N 1
ATOM 3007 C CA . ARG A 1 387 ? 30.304 21.682 -13.333 1.00 26.02 387 ARG A CA 1
ATOM 3008 C C . ARG A 1 387 ? 29.869 20.365 -12.642 1.00 26.02 387 ARG A C 1
ATOM 3010 O O . ARG A 1 387 ? 30.647 19.420 -12.536 1.00 26.02 387 ARG A O 1
ATOM 3017 N N . LYS A 1 388 ? 28.545 20.175 -12.545 1.00 27.58 388 LYS A N 1
ATOM 3018 C CA . LYS A 1 388 ? 27.757 19.313 -13.473 1.00 27.58 388 LYS A CA 1
ATOM 3019 C C . LYS A 1 388 ? 26.252 19.466 -13.207 1.00 27.58 388 LYS A C 1
ATOM 3021 O O . LYS A 1 388 ? 25.823 19.462 -12.059 1.00 27.58 388 LYS A O 1
ATOM 3026 N N . THR A 1 389 ? 25.445 19.590 -14.258 1.00 27.41 389 THR A N 1
ATOM 3027 C CA . THR A 1 389 ? 23.990 19.784 -14.158 1.00 27.41 389 THR A CA 1
ATOM 3028 C C . THR A 1 389 ? 23.259 18.483 -13.810 1.00 27.41 389 THR A C 1
ATOM 3030 O O . THR A 1 389 ? 23.060 17.629 -14.670 1.00 27.41 389 THR A O 1
ATOM 3033 N N . LYS A 1 390 ? 22.799 18.357 -12.558 1.00 29.91 390 LYS A N 1
ATOM 3034 C CA . LYS A 1 390 ? 21.606 17.557 -12.234 1.00 29.91 390 LYS A CA 1
ATOM 3035 C C . LYS A 1 390 ? 20.364 18.389 -12.560 1.00 29.91 390 LYS A C 1
ATOM 3037 O O . LYS A 1 390 ? 20.317 19.566 -12.208 1.00 29.91 390 LYS A O 1
ATOM 3042 N N . VAL A 1 391 ? 19.358 17.783 -13.185 1.00 32.84 391 VAL A N 1
ATOM 3043 C CA . VAL A 1 391 ? 18.043 18.412 -13.374 1.00 32.84 391 VAL A CA 1
ATOM 3044 C C . VAL A 1 391 ? 17.167 18.059 -12.171 1.00 32.84 391 VAL A C 1
ATOM 3046 O O . VAL A 1 391 ? 16.546 17.002 -12.131 1.00 32.84 391 VAL A O 1
ATOM 3049 N N . ASN A 1 392 ? 17.147 18.928 -11.159 1.00 34.47 392 ASN A N 1
ATOM 3050 C CA . ASN A 1 392 ? 16.277 18.764 -9.992 1.00 34.47 392 ASN A CA 1
ATOM 3051 C C . ASN A 1 392 ? 14.866 19.299 -10.305 1.00 34.47 392 ASN A C 1
ATOM 3053 O O . ASN A 1 392 ? 14.566 20.459 -10.021 1.00 34.47 392 ASN A O 1
ATOM 3057 N N . CYS A 1 393 ? 13.990 18.462 -10.866 1.00 34.66 393 CYS A N 1
ATOM 3058 C CA . CYS A 1 393 ? 12.582 18.800 -11.117 1.00 34.66 393 CYS A CA 1
ATOM 3059 C C . CYS A 1 393 ? 11.739 18.822 -9.824 1.00 34.66 393 CYS A C 1
ATOM 3061 O O . CYS A 1 393 ? 10.897 17.957 -9.594 1.00 34.66 393 CYS A O 1
ATOM 3063 N N . LEU A 1 394 ? 11.947 19.834 -8.977 1.00 39.91 394 LEU A N 1
ATOM 3064 C CA . LEU A 1 394 ? 11.091 20.131 -7.824 1.00 39.91 394 LEU A CA 1
ATOM 3065 C C . LEU A 1 394 ? 9.966 21.100 -8.221 1.00 39.91 394 LEU A C 1
ATOM 3067 O O . LEU A 1 394 ? 10.078 22.313 -8.048 1.00 39.91 394 LEU A O 1
ATOM 3071 N N . ALA A 1 395 ? 8.857 20.562 -8.732 1.00 40.81 395 ALA A N 1
ATOM 3072 C CA . ALA A 1 395 ? 7.621 21.321 -8.915 1.00 40.81 395 ALA A CA 1
ATOM 3073 C C . ALA A 1 395 ? 6.921 21.509 -7.553 1.00 40.81 395 ALA A C 1
ATOM 3075 O O . ALA A 1 395 ? 6.195 20.629 -7.095 1.00 40.81 395 ALA A O 1
ATOM 3076 N N . GLY A 1 396 ? 7.189 22.627 -6.868 1.00 34.22 396 GLY A N 1
ATOM 3077 C CA . GLY A 1 396 ? 6.706 22.830 -5.495 1.00 34.22 396 GLY A CA 1
ATOM 3078 C C . GLY A 1 396 ? 7.058 24.178 -4.865 1.00 34.22 396 GLY A C 1
ATOM 3079 O O . GLY A 1 396 ? 7.511 24.217 -3.722 1.00 34.22 396 GLY A O 1
ATOM 3080 N N . SER A 1 397 ? 6.875 25.282 -5.593 1.00 29.97 397 SER A N 1
ATOM 3081 C CA . SER A 1 397 ? 7.135 26.634 -5.081 1.00 29.97 397 SER A CA 1
ATOM 3082 C C . SER A 1 397 ? 6.211 26.988 -3.910 1.00 29.97 397 SER A C 1
ATOM 3084 O O . SER A 1 397 ? 5.016 27.209 -4.100 1.00 29.97 397 SER A O 1
ATOM 3086 N N . ARG A 1 398 ? 6.771 27.103 -2.700 1.00 33.38 398 ARG A N 1
ATOM 3087 C CA . ARG A 1 398 ? 6.115 27.757 -1.559 1.00 33.38 398 ARG A CA 1
ATOM 3088 C C . ARG A 1 398 ? 6.682 29.159 -1.378 1.00 33.38 398 ARG A C 1
ATOM 3090 O O . ARG A 1 398 ? 7.871 29.293 -1.110 1.00 33.38 398 ARG A O 1
ATOM 3097 N N . ASN A 1 399 ? 5.814 30.164 -1.447 1.00 26.45 399 ASN A N 1
ATOM 3098 C CA . ASN A 1 399 ? 6.009 31.396 -0.685 1.00 26.45 399 ASN A CA 1
ATOM 3099 C C . ASN A 1 399 ? 5.328 31.253 0.687 1.00 26.45 399 ASN A C 1
ATOM 3101 O O . ASN A 1 399 ? 4.541 30.325 0.897 1.00 26.45 399 ASN A O 1
ATOM 3105 N N . ILE A 1 400 ? 5.723 32.134 1.607 1.00 35.03 400 ILE A N 1
ATOM 3106 C CA . ILE A 1 400 ? 5.380 32.145 3.040 1.00 35.03 400 ILE A CA 1
ATOM 3107 C C . ILE A 1 400 ? 3.925 32.576 3.265 1.00 35.03 400 ILE A C 1
ATOM 3109 O O . ILE A 1 400 ? 3.504 33.545 2.595 1.00 35.03 400 ILE A O 1
#